Protein AF-A0AAJ0HA08-F1 (afdb_monomer)

Structure (mmCIF, N/CA/C/O backbone):
data_AF-A0AAJ0HA08-F1
#
_entry.id   AF-A0AAJ0HA08-F1
#
loop_
_atom_site.group_PDB
_atom_site.id
_atom_site.type_symbol
_atom_site.label_atom_id
_atom_site.label_alt_id
_atom_site.label_comp_id
_atom_site.label_asym_id
_atom_site.label_entity_id
_atom_site.label_seq_id
_atom_site.pdbx_PDB_ins_code
_atom_site.Cartn_x
_atom_site.Cartn_y
_atom_site.Cartn_z
_atom_site.occupancy
_atom_site.B_iso_or_equiv
_atom_site.auth_seq_id
_atom_site.auth_comp_id
_atom_site.auth_asym_id
_atom_site.auth_atom_id
_atom_site.pdbx_PDB_model_num
ATOM 1 N N . MET A 1 1 ? -29.586 11.633 12.454 1.00 39.59 1 MET A N 1
ATOM 2 C CA . MET A 1 1 ? -29.603 11.561 10.979 1.00 39.59 1 MET A CA 1
ATOM 3 C C . MET A 1 1 ? -28.154 11.390 10.549 1.00 39.59 1 MET A C 1
ATOM 5 O O . MET A 1 1 ? -27.377 12.309 10.763 1.00 39.59 1 MET A O 1
ATOM 9 N N . SER A 1 2 ? -27.760 10.186 10.122 1.00 44.25 2 SER A N 1
ATOM 10 C CA . SER A 1 2 ? -26.395 9.924 9.641 1.00 44.25 2 SER A CA 1
ATOM 11 C C . SER A 1 2 ? -26.180 10.710 8.348 1.00 44.25 2 SER A C 1
ATOM 13 O O . SER A 1 2 ? -27.016 10.629 7.453 1.00 44.25 2 SER A O 1
ATOM 15 N N . LEU A 1 3 ? -25.100 11.490 8.265 1.00 53.22 3 LEU A N 1
ATOM 16 C CA . LEU A 1 3 ? -24.694 12.174 7.029 1.00 53.22 3 LEU A CA 1
ATOM 17 C C . LEU A 1 3 ? -24.093 11.199 5.999 1.00 53.22 3 LEU A C 1
ATOM 19 O O . LEU A 1 3 ? -23.944 11.553 4.834 1.00 53.22 3 LEU A O 1
ATOM 23 N N . PHE A 1 4 ? -23.777 9.971 6.419 1.00 54.62 4 PHE A N 1
ATOM 24 C CA . PHE A 1 4 ? -23.360 8.878 5.548 1.00 54.62 4 PHE A CA 1
ATOM 25 C C . PHE A 1 4 ? -24.579 8.097 5.037 1.00 54.62 4 PHE A C 1
ATOM 27 O O . PHE A 1 4 ? -25.553 7.935 5.781 1.00 54.62 4 PHE A O 1
ATOM 34 N N . LEU A 1 5 ? -24.499 7.625 3.782 1.00 57.28 5 LEU A N 1
ATOM 35 C CA . LEU A 1 5 ? -25.507 6.792 3.107 1.00 57.28 5 LEU A CA 1
ATOM 36 C C . LEU A 1 5 ? -26.054 5.694 4.027 1.00 57.28 5 LEU A C 1
ATOM 38 O O . LEU A 1 5 ? -25.321 5.125 4.836 1.00 57.28 5 LEU A O 1
ATOM 42 N N . ASP A 1 6 ? -27.346 5.392 3.876 1.00 62.84 6 ASP A N 1
ATOM 43 C CA . ASP A 1 6 ? -28.032 4.401 4.701 1.00 62.84 6 ASP A CA 1
ATOM 44 C C . ASP A 1 6 ? -27.307 3.048 4.645 1.00 62.84 6 ASP A C 1
ATOM 46 O O . ASP A 1 6 ? -27.229 2.380 3.608 1.00 62.84 6 ASP A O 1
ATOM 50 N N . ARG A 1 7 ? -26.757 2.661 5.798 1.00 66.00 7 ARG A N 1
ATOM 51 C CA . ARG A 1 7 ? -25.994 1.429 5.995 1.00 66.00 7 ARG A CA 1
ATOM 52 C C . ARG A 1 7 ? -26.791 0.203 5.569 1.00 66.00 7 ARG A C 1
ATOM 54 O O . ARG A 1 7 ? -26.203 -0.728 5.023 1.00 66.00 7 ARG A O 1
ATOM 61 N N . GLN A 1 8 ? -28.100 0.190 5.830 1.00 66.69 8 GLN A N 1
ATOM 62 C CA . GLN A 1 8 ? -28.936 -0.961 5.505 1.00 66.69 8 GLN A CA 1
ATOM 63 C C . GLN A 1 8 ? -29.008 -1.170 3.995 1.00 66.69 8 GLN A C 1
ATOM 65 O O . GLN A 1 8 ? -28.846 -2.293 3.543 1.00 66.69 8 GLN A O 1
ATOM 70 N N . LEU A 1 9 ? -29.119 -0.106 3.197 1.00 70.19 9 LEU A N 1
ATOM 71 C CA . LEU A 1 9 ? -29.172 -0.216 1.735 1.00 70.19 9 LEU A CA 1
ATOM 72 C C . LEU A 1 9 ? -27.901 -0.835 1.142 1.00 70.19 9 LEU A C 1
ATOM 74 O O . LEU A 1 9 ? -27.984 -1.694 0.263 1.00 70.19 9 LEU A O 1
ATOM 78 N N . TYR A 1 10 ? -26.727 -0.429 1.628 1.00 67.81 10 TYR A N 1
ATOM 79 C CA . TYR A 1 10 ? -25.463 -1.005 1.165 1.00 67.81 10 TYR A CA 1
ATOM 80 C C . TYR A 1 10 ? -25.295 -2.449 1.605 1.00 67.81 10 TYR A C 1
ATOM 82 O O . TYR A 1 10 ? -24.878 -3.282 0.805 1.00 67.81 10 TYR A O 1
ATOM 90 N N . PHE A 1 11 ? -25.640 -2.754 2.853 1.00 69.50 11 PHE A N 1
ATOM 91 C CA . PHE A 1 11 ? -25.528 -4.110 3.364 1.00 69.50 11 PHE A CA 1
ATOM 92 C C . PHE A 1 11 ? -26.512 -5.064 2.680 1.00 69.50 11 PHE A C 1
ATOM 94 O O . PHE A 1 11 ? -26.131 -6.167 2.309 1.00 69.50 11 PHE A O 1
ATOM 101 N N . GLU A 1 12 ? -27.739 -4.621 2.404 1.00 74.12 12 GLU A N 1
ATOM 102 C CA . GLU A 1 12 ? -28.722 -5.383 1.628 1.00 74.12 12 GLU A CA 1
ATOM 103 C C . GLU A 1 12 ? -28.269 -5.591 0.179 1.00 74.12 12 GLU A C 1
ATOM 105 O O . GLU A 1 12 ? -28.375 -6.694 -0.356 1.00 74.12 12 GLU A O 1
ATOM 110 N N . ARG A 1 13 ? -27.687 -4.569 -0.464 1.00 74.12 13 ARG A N 1
ATOM 111 C CA . ARG A 1 13 ? -27.079 -4.729 -1.794 1.00 74.12 13 ARG A CA 1
ATOM 112 C C . ARG A 1 13 ? -25.934 -5.738 -1.763 1.00 74.12 13 ARG A C 1
ATOM 114 O O . ARG A 1 13 ? -25.829 -6.575 -2.650 1.00 74.12 13 ARG A O 1
ATOM 121 N N . PHE A 1 14 ? -25.105 -5.665 -0.731 1.00 69.69 14 PHE A N 1
ATOM 122 C CA . PHE A 1 14 ? -23.978 -6.560 -0.528 1.00 69.69 14 PHE A CA 1
ATOM 123 C C . PHE A 1 14 ? -24.419 -8.016 -0.293 1.00 69.69 14 PHE A C 1
ATOM 125 O O . PHE A 1 14 ? -23.785 -8.937 -0.804 1.00 69.69 14 PHE A O 1
ATOM 132 N N . LYS A 1 15 ? -25.536 -8.219 0.418 1.00 73.38 15 LYS A N 1
ATOM 133 C CA . LYS A 1 15 ? -26.194 -9.520 0.629 1.00 73.38 15 LYS A CA 1
ATOM 134 C C . LYS A 1 15 ? -26.851 -10.069 -0.630 1.00 73.38 15 LYS A C 1
ATOM 136 O O . LYS A 1 15 ? -26.798 -11.267 -0.874 1.00 73.38 15 LYS A O 1
ATOM 141 N N . LYS A 1 16 ? -27.471 -9.217 -1.447 1.00 73.62 16 LYS A N 1
ATOM 142 C CA . LYS A 1 16 ? -28.244 -9.656 -2.618 1.00 73.62 16 LYS A CA 1
ATOM 143 C C . LYS A 1 16 ? -27.425 -10.503 -3.599 1.00 73.62 16 LYS A C 1
ATOM 145 O O . LYS A 1 16 ? -27.967 -11.429 -4.197 1.00 73.62 16 LYS A O 1
ATOM 150 N N . ASP A 1 17 ? -26.134 -10.210 -3.716 1.00 67.00 17 ASP A N 1
ATOM 151 C CA . ASP A 1 17 ? -25.225 -10.893 -4.638 1.00 67.00 17 ASP A CA 1
ATOM 152 C C . ASP A 1 17 ? -24.434 -12.043 -3.971 1.00 67.00 17 ASP A C 1
ATOM 154 O O . ASP A 1 17 ? -23.587 -12.660 -4.620 1.00 67.00 17 ASP A O 1
ATOM 158 N N . ARG A 1 18 ? -24.679 -12.348 -2.681 1.00 72.31 18 ARG A N 1
ATOM 159 C CA . ARG A 1 18 ? -23.931 -13.351 -1.898 1.00 72.31 18 ARG A CA 1
ATOM 160 C C . ARG A 1 18 ? -24.839 -14.142 -0.952 1.00 72.31 18 ARG A C 1
ATOM 16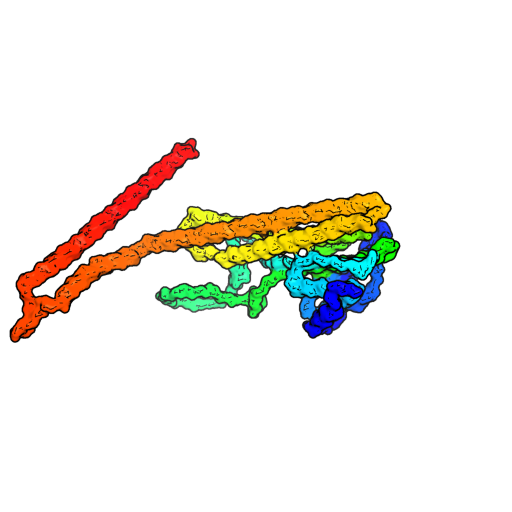2 O O . ARG A 1 18 ? -25.444 -13.589 -0.044 1.00 72.31 18 ARG A O 1
ATOM 169 N N . VAL A 1 19 ? -24.882 -15.462 -1.113 1.00 69.81 19 VAL A N 1
ATOM 170 C CA . VAL A 1 19 ? -25.638 -16.358 -0.219 1.00 69.81 19 VAL A CA 1
ATOM 171 C C . VAL A 1 19 ? -24.659 -17.124 0.666 1.00 69.81 19 VAL A C 1
ATOM 173 O O . VAL A 1 19 ? -23.737 -17.744 0.144 1.00 69.81 19 VAL A O 1
ATOM 176 N N . ALA A 1 20 ? -24.853 -17.098 1.989 1.00 69.56 20 ALA A N 1
ATOM 177 C CA . ALA A 1 20 ? -24.056 -17.901 2.917 1.00 69.56 20 ALA A CA 1
ATOM 178 C C . ALA A 1 20 ? -24.278 -19.404 2.703 1.00 69.56 20 ALA A C 1
ATOM 180 O O . ALA A 1 20 ? -25.414 -19.864 2.575 1.00 69.56 20 ALA A O 1
ATOM 181 N N . VAL A 1 21 ? -23.197 -20.181 2.752 1.00 76.75 21 VAL A N 1
ATOM 182 C CA . VAL A 1 21 ? -23.236 -21.647 2.772 1.00 76.75 21 VAL A CA 1
ATOM 183 C C . VAL A 1 21 ? -22.591 -22.131 4.070 1.00 76.75 21 VAL A C 1
ATOM 185 O O . VAL A 1 21 ? -21.373 -22.248 4.169 1.00 76.75 21 VAL A O 1
ATOM 188 N N . GLY A 1 22 ? -23.425 -22.426 5.070 1.00 79.38 22 GLY A N 1
ATOM 189 C CA . GLY A 1 22 ? -22.991 -22.877 6.398 1.00 79.38 22 GLY A CA 1
ATOM 190 C C . GLY A 1 22 ? -22.619 -21.740 7.357 1.00 79.38 22 GLY A C 1
ATOM 191 O O . GLY A 1 22 ? -22.815 -20.566 7.059 1.00 79.38 22 GLY A O 1
ATOM 192 N N . GLU A 1 23 ? -22.104 -22.107 8.535 1.00 83.56 23 GLU A N 1
ATOM 193 C CA . GLU A 1 23 ? -21.707 -21.160 9.595 1.00 83.56 23 GLU A CA 1
ATOM 194 C C . GLU A 1 23 ? -20.189 -21.067 9.805 1.00 83.56 23 GLU A C 1
ATOM 196 O O . GLU A 1 23 ? -19.749 -20.378 10.721 1.00 83.56 23 GLU A O 1
ATOM 201 N N . SER A 1 24 ? -19.377 -21.774 9.014 1.00 84.50 24 SER A N 1
ATOM 202 C CA . SER A 1 24 ? -17.932 -21.834 9.252 1.00 84.50 24 SER A CA 1
ATOM 203 C C . SER A 1 24 ? -17.274 -20.470 9.052 1.00 84.50 24 SER A C 1
ATOM 205 O O . SER A 1 24 ? -17.511 -19.788 8.059 1.00 84.50 24 SER A O 1
ATOM 207 N N . TYR A 1 25 ? -16.436 -20.065 10.000 1.00 85.88 25 TYR A N 1
ATOM 208 C CA . TYR A 1 25 ? -15.673 -18.832 9.900 1.00 85.88 25 TYR A CA 1
ATOM 209 C C . TYR A 1 25 ? -14.415 -18.910 10.749 1.00 85.88 25 TYR A C 1
ATOM 211 O O . TYR A 1 25 ? -14.507 -19.012 11.965 1.00 85.88 25 TYR A O 1
ATOM 219 N N . ALA A 1 26 ? -13.241 -18.861 10.122 1.00 86.25 26 ALA A N 1
ATOM 220 C CA . ALA A 1 26 ? -11.965 -19.011 10.816 1.00 86.25 26 ALA A CA 1
ATOM 221 C C . ALA A 1 26 ? -11.448 -17.662 11.334 1.00 86.25 26 ALA A C 1
ATOM 223 O O . ALA A 1 26 ? -10.740 -16.954 10.622 1.00 86.25 26 ALA A O 1
ATOM 224 N N . CYS A 1 27 ? -11.784 -17.303 12.570 1.00 89.62 27 CYS A N 1
ATOM 225 C CA . CYS A 1 27 ? -11.418 -16.030 13.179 1.00 89.62 27 CYS A CA 1
ATOM 226 C C . CYS A 1 27 ? -10.616 -16.237 14.471 1.00 89.62 27 CYS A C 1
ATOM 228 O O . CYS A 1 27 ? -10.980 -17.047 15.317 1.00 89.62 27 CYS A O 1
ATOM 230 N N . THR A 1 28 ? -9.539 -15.478 14.669 1.00 93.12 28 THR A N 1
ATOM 231 C CA . THR A 1 28 ? -8.794 -15.477 15.940 1.00 93.12 28 THR A CA 1
ATOM 232 C C . THR A 1 28 ? -9.164 -14.237 16.740 1.00 93.12 28 THR A C 1
ATOM 234 O O . THR A 1 28 ? -8.973 -13.115 16.272 1.00 93.12 28 THR A O 1
ATOM 237 N N . LEU A 1 29 ? -9.680 -14.437 17.947 1.00 93.50 29 LEU A N 1
ATOM 238 C CA . LEU A 1 29 ? -10.021 -13.392 18.896 1.00 93.50 29 LEU A CA 1
ATOM 239 C C . LEU A 1 29 ? -8.921 -13.291 19.957 1.00 93.50 29 LEU A C 1
ATOM 241 O O . LEU A 1 29 ? -8.535 -14.272 20.588 1.00 93.50 29 LEU A O 1
ATOM 245 N N . LEU A 1 30 ? -8.417 -12.081 20.151 1.00 92.75 30 LEU A N 1
ATOM 246 C CA . LEU A 1 30 ? -7.440 -11.736 21.169 1.00 92.75 30 LEU A CA 1
ATOM 247 C C . LEU A 1 30 ? -8.078 -10.726 22.120 1.00 92.75 30 LEU A C 1
ATOM 249 O O . LEU A 1 30 ? -8.572 -9.691 21.673 1.00 92.75 30 LEU A O 1
ATOM 253 N N . GLN A 1 31 ? -8.090 -11.008 23.418 1.00 91.94 31 GLN A N 1
ATOM 254 C CA . GLN A 1 31 ? -8.803 -10.182 24.388 1.00 91.94 31 GLN A CA 1
ATOM 255 C C . GLN A 1 31 ? -7.940 -9.816 25.580 1.00 91.94 31 GLN A C 1
ATOM 257 O O . GLN A 1 31 ? -7.281 -10.672 26.161 1.00 91.94 31 GLN A O 1
ATOM 262 N N . TRP A 1 32 ? -8.025 -8.564 26.016 1.00 88.31 32 TRP A N 1
ATOM 263 C CA . TRP A 1 32 ? -7.409 -8.122 27.259 1.00 88.31 32 TRP A CA 1
ATOM 264 C C . TRP A 1 32 ? -8.473 -7.609 28.250 1.00 88.31 32 TRP A C 1
ATOM 266 O O . TRP A 1 32 ? -9.300 -6.761 27.888 1.00 88.31 32 TRP A O 1
ATOM 276 N N . PRO A 1 33 ? -8.494 -8.143 29.487 1.00 80.75 33 PRO A N 1
ATOM 277 C CA . PRO A 1 33 ? -9.558 -7.898 30.462 1.00 80.75 33 PRO A CA 1
ATOM 278 C C . PRO A 1 33 ? -9.503 -6.524 31.135 1.00 80.75 33 PRO A C 1
ATOM 280 O O . PRO A 1 33 ? -10.542 -6.052 31.590 1.00 80.75 33 PRO A O 1
ATOM 283 N N . GLY A 1 34 ? -8.355 -5.837 31.159 1.00 73.06 34 GLY A N 1
ATOM 284 C CA . GLY A 1 34 ? -8.261 -4.494 31.747 1.00 73.06 34 GLY A CA 1
ATOM 285 C C . GLY A 1 34 ? -7.295 -4.335 32.914 1.00 73.06 34 GLY A C 1
ATOM 286 O O . GLY A 1 34 ? -7.023 -3.204 33.314 1.00 73.06 34 GLY A O 1
ATOM 287 N N . THR A 1 35 ? -6.819 -5.437 33.483 1.00 67.94 35 THR A N 1
ATOM 288 C CA . THR A 1 35 ? -5.926 -5.467 34.645 1.00 67.94 35 THR A CA 1
ATOM 289 C C . THR A 1 35 ? -4.470 -5.537 34.182 1.00 67.94 35 THR A C 1
ATOM 291 O O . THR A 1 35 ? -4.139 -6.222 33.214 1.00 67.94 35 THR A O 1
ATOM 294 N N . THR A 1 36 ? -3.587 -4.788 34.848 1.00 61.16 36 THR A N 1
ATOM 295 C CA . THR A 1 36 ? -2.172 -4.629 34.454 1.00 61.16 36 THR A CA 1
ATOM 296 C C . THR A 1 36 ? -1.364 -5.928 34.493 1.00 61.16 36 THR A C 1
ATOM 298 O O . THR A 1 36 ? -0.357 -6.016 33.800 1.00 61.16 36 THR A O 1
ATOM 301 N N . ASP A 1 37 ? -1.819 -6.932 35.249 1.00 60.59 37 ASP A N 1
ATOM 302 C CA . ASP A 1 37 ? -1.134 -8.221 35.424 1.00 60.59 37 ASP A CA 1
ATOM 303 C C . ASP A 1 37 ? -1.696 -9.353 34.545 1.00 60.59 37 ASP A C 1
ATOM 305 O O . ASP A 1 37 ? -1.161 -10.462 34.549 1.00 60.59 37 ASP A O 1
ATOM 309 N N . GLU A 1 38 ? -2.768 -9.113 33.781 1.00 69.25 38 GLU A N 1
ATOM 310 C CA . GLU A 1 38 ? -3.385 -10.159 32.962 1.00 69.25 38 GLU A CA 1
ATOM 311 C C . GLU A 1 38 ? -2.913 -10.112 31.508 1.00 69.25 38 GLU A C 1
ATOM 313 O O . GLU A 1 38 ? -2.988 -9.090 30.822 1.00 69.25 38 GLU A O 1
ATOM 318 N N . ALA A 1 39 ? -2.449 -11.267 31.028 1.00 72.94 39 ALA A N 1
ATOM 319 C CA . ALA A 1 39 ? -2.050 -11.464 29.645 1.00 72.94 39 ALA A CA 1
ATOM 320 C C . ALA A 1 39 ? -3.261 -11.466 28.694 1.00 72.94 39 ALA A C 1
ATOM 322 O O . ALA A 1 39 ? -4.405 -11.717 29.079 1.00 72.94 39 ALA A O 1
ATOM 323 N N . LEU A 1 40 ? -2.987 -11.210 27.417 1.00 81.81 40 LEU A N 1
ATOM 324 C CA . LEU A 1 40 ? -3.962 -11.305 26.335 1.00 81.81 40 LEU A CA 1
ATOM 325 C C . LEU A 1 40 ? -4.439 -12.758 26.190 1.00 81.81 40 LEU A C 1
ATOM 327 O O . LEU A 1 40 ? -3.648 -13.669 25.948 1.00 81.81 40 LEU A O 1
ATOM 331 N N . PHE A 1 41 ? -5.741 -12.970 26.334 1.00 86.94 41 PHE A N 1
ATOM 332 C CA . PHE A 1 41 ? -6.392 -14.250 26.098 1.00 86.94 41 PHE A CA 1
ATOM 333 C C . PHE A 1 41 ? -6.570 -14.470 24.596 1.00 86.94 41 PHE A C 1
ATOM 335 O O . PHE A 1 41 ? -6.974 -13.551 23.884 1.00 86.94 41 PHE A O 1
ATOM 342 N N . ARG A 1 42 ? -6.289 -15.684 24.117 1.00 89.88 42 ARG A N 1
ATOM 343 C CA . ARG A 1 42 ? -6.518 -16.084 22.727 1.00 89.88 42 ARG A CA 1
ATOM 344 C C . ARG A 1 42 ? -7.649 -17.100 22.666 1.00 89.88 42 ARG A C 1
ATOM 346 O O . ARG A 1 42 ? -7.589 -18.124 23.339 1.00 89.88 42 ARG A O 1
ATOM 353 N N . GLU A 1 43 ? -8.594 -16.852 21.775 1.00 91.38 43 GLU A N 1
ATOM 354 C CA . GLU A 1 43 ? -9.678 -17.761 21.429 1.00 91.38 43 GLU A CA 1
ATOM 355 C C . GLU A 1 43 ? -9.766 -17.915 19.909 1.00 91.38 43 GLU A C 1
ATOM 357 O O . GLU A 1 43 ? -9.607 -16.949 19.160 1.00 91.38 43 GLU A O 1
ATOM 362 N N . GLU A 1 44 ? -10.004 -19.133 19.433 1.00 91.56 44 GLU A N 1
ATOM 363 C CA . GLU A 1 44 ? -10.295 -19.386 18.023 1.00 91.56 44 GLU A CA 1
ATOM 364 C C . GLU A 1 44 ? -11.801 -19.564 17.852 1.00 91.56 44 GLU A C 1
ATOM 366 O O . GLU A 1 44 ? -12.398 -20.514 18.356 1.00 91.56 44 GLU A O 1
ATOM 371 N N . LEU A 1 45 ? -12.413 -18.628 17.134 1.00 90.06 45 LEU A N 1
ATOM 372 C CA . LEU A 1 45 ? -13.812 -18.683 16.749 1.00 90.06 45 LEU A CA 1
ATOM 373 C C . LEU A 1 45 ? -13.878 -19.377 15.391 1.00 90.06 45 LEU A C 1
ATOM 375 O O . LEU A 1 45 ? -13.224 -18.951 14.441 1.00 90.06 45 LEU A O 1
ATOM 379 N N . SER A 1 46 ? -14.649 -20.456 15.320 1.00 89.12 46 SER A N 1
ATOM 380 C CA . SER A 1 46 ? -14.791 -21.300 14.126 1.00 89.12 46 SER A CA 1
ATOM 381 C C . SER A 1 46 ? -16.175 -21.198 13.481 1.00 89.12 46 SER A C 1
ATOM 383 O O . SER A 1 46 ? -16.365 -21.673 12.358 1.00 89.12 46 SER A O 1
ATOM 385 N N . LEU A 1 47 ? -17.136 -20.584 14.183 1.00 89.56 47 LEU A N 1
ATOM 386 C CA . LEU A 1 47 ? -18.533 -20.467 13.773 1.00 89.56 47 LEU A CA 1
ATOM 387 C C . LEU A 1 47 ? -19.040 -19.022 13.870 1.00 89.56 47 LEU A C 1
ATOM 389 O O . LEU A 1 47 ? -18.721 -18.290 14.809 1.00 89.56 47 LEU A O 1
ATOM 393 N N . ALA A 1 48 ? -19.914 -18.634 12.942 1.00 86.06 48 ALA A N 1
ATOM 394 C CA . ALA A 1 48 ? -20.575 -17.329 12.921 1.00 86.06 48 ALA A CA 1
ATOM 395 C C . ALA A 1 48 ? -21.390 -17.051 14.198 1.00 86.06 48 ALA A C 1
ATOM 397 O O . ALA A 1 48 ? -21.417 -15.924 14.692 1.00 86.06 48 ALA A O 1
ATOM 398 N N . SER A 1 49 ? -22.018 -18.076 14.775 1.00 87.69 49 SER A N 1
ATOM 399 C CA . SER A 1 49 ? -22.742 -17.984 16.047 1.00 87.69 49 SER A CA 1
ATOM 400 C C . SER A 1 49 ? -21.830 -17.576 17.212 1.00 87.69 49 SER A C 1
ATOM 402 O O . SER A 1 49 ? -22.200 -16.697 17.989 1.00 87.69 49 SER A O 1
ATOM 404 N N . GLN A 1 50 ? -20.603 -18.108 17.274 1.00 89.88 50 GLN A N 1
ATOM 405 C CA . GLN A 1 50 ? -19.604 -17.726 18.283 1.00 89.88 50 GLN A CA 1
ATOM 406 C C . GLN A 1 50 ? -19.178 -16.258 18.130 1.00 89.88 50 GLN A C 1
ATOM 408 O O . GLN A 1 50 ? -19.043 -15.536 19.118 1.00 89.88 50 GLN A O 1
ATOM 413 N N . VAL A 1 51 ? -19.050 -15.776 16.888 1.00 87.44 51 VAL A N 1
ATOM 414 C CA . VAL A 1 51 ? -18.786 -14.357 16.606 1.00 87.44 51 VAL A CA 1
ATOM 415 C C . VAL A 1 51 ? -19.910 -13.471 17.154 1.00 87.44 51 VAL A C 1
ATOM 417 O O . VAL A 1 51 ? -19.631 -12.439 17.762 1.00 87.44 51 VAL A O 1
ATOM 420 N N . LYS A 1 52 ? -21.180 -13.873 17.017 1.00 87.88 52 LYS A N 1
ATOM 421 C CA . LYS A 1 52 ? -22.326 -13.091 17.520 1.00 87.88 52 LYS A CA 1
ATOM 422 C C . LYS A 1 52 ? -22.405 -13.027 19.047 1.00 87.88 52 LYS A C 1
ATOM 424 O O . LYS A 1 52 ? -22.946 -12.050 19.556 1.00 87.88 52 LYS A O 1
ATOM 429 N N . SER A 1 53 ? -21.861 -14.012 19.769 1.00 88.50 53 SER A N 1
ATOM 430 C CA . SER A 1 53 ? -22.111 -14.171 21.210 1.00 88.50 53 SER A CA 1
ATOM 431 C C . SER A 1 53 ? -20.884 -14.203 22.127 1.00 88.50 53 SER A C 1
ATOM 433 O O . SER A 1 53 ? -21.076 -14.359 23.324 1.00 88.50 53 SER A O 1
ATOM 435 N N . TYR A 1 54 ? -19.647 -14.059 21.631 1.00 89.00 54 TYR A N 1
ATOM 436 C CA . TYR A 1 54 ? -18.466 -14.011 22.514 1.00 89.00 54 TYR A CA 1
ATOM 437 C C . TYR A 1 54 ? -18.553 -12.866 23.545 1.00 89.00 54 TYR A C 1
ATOM 439 O O . TYR A 1 54 ? -19.148 -11.827 23.260 1.00 89.00 54 TYR A O 1
ATOM 447 N N . ASP A 1 55 ? -17.937 -13.009 24.718 1.00 86.00 55 ASP A N 1
ATOM 448 C CA . ASP A 1 55 ? -17.956 -11.969 25.756 1.00 86.00 55 ASP A CA 1
ATOM 449 C C . ASP A 1 55 ? -16.898 -10.896 25.472 1.00 86.00 55 ASP A C 1
ATOM 451 O O . ASP A 1 55 ? -15.698 -11.160 25.533 1.00 86.00 55 A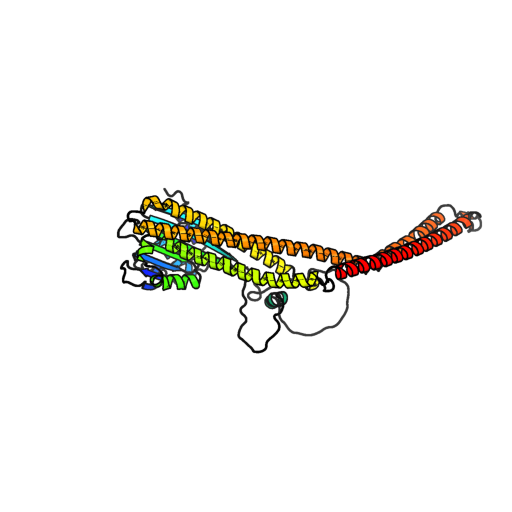SP A O 1
ATOM 455 N N . ALA A 1 56 ? -17.315 -9.672 25.139 1.00 81.81 56 ALA A N 1
ATOM 456 C CA . ALA A 1 56 ? -16.383 -8.590 24.820 1.00 81.81 56 ALA A CA 1
ATOM 457 C C . ALA A 1 56 ? -15.651 -8.085 26.075 1.00 81.81 56 ALA A C 1
ATOM 459 O O . ALA A 1 56 ? -16.277 -7.750 27.080 1.00 81.81 56 ALA A O 1
ATOM 460 N N . ARG A 1 57 ? -14.318 -7.984 25.996 1.00 87.88 57 ARG A N 1
ATOM 461 C CA . ARG A 1 57 ? -13.472 -7.404 27.053 1.00 87.88 57 ARG A CA 1
ATOM 462 C C . ARG A 1 57 ? -13.106 -5.951 26.734 1.00 87.88 57 ARG A C 1
ATOM 464 O O . ARG A 1 57 ? -13.580 -5.395 25.743 1.00 87.88 57 ARG A O 1
ATOM 471 N N . ARG A 1 58 ? -12.264 -5.316 27.561 1.00 89.44 58 ARG A N 1
ATOM 472 C CA . ARG A 1 58 ? -11.866 -3.907 27.370 1.00 89.44 58 ARG A CA 1
ATOM 473 C C . ARG A 1 58 ? -11.124 -3.681 26.057 1.00 89.44 58 ARG A C 1
ATOM 475 O O . ARG A 1 58 ? -11.428 -2.721 25.363 1.00 89.44 58 ARG A O 1
ATOM 482 N N . LEU A 1 59 ? -10.200 -4.566 25.694 1.00 91.94 59 LEU A N 1
ATOM 483 C CA . LEU A 1 59 ? -9.545 -4.551 24.386 1.00 91.94 59 LEU A CA 1
ATOM 484 C C . LEU A 1 59 ? -9.828 -5.872 23.674 1.00 91.94 59 LEU A C 1
ATOM 486 O O . LEU A 1 59 ? -9.581 -6.937 24.237 1.00 91.94 59 LEU A O 1
ATOM 490 N N . ASN A 1 60 ? -10.326 -5.794 22.443 1.00 93.88 60 ASN A N 1
ATOM 491 C CA . ASN A 1 60 ? -10.582 -6.937 21.573 1.00 93.88 60 ASN A CA 1
ATOM 492 C C . ASN A 1 60 ? -9.858 -6.714 20.241 1.00 93.88 60 ASN A C 1
ATOM 494 O O . ASN A 1 60 ? -10.053 -5.689 19.592 1.00 93.88 60 ASN A O 1
ATOM 498 N N . ILE A 1 61 ? -9.037 -7.667 19.818 1.00 94.81 61 ILE A N 1
ATOM 499 C CA . ILE A 1 61 ? -8.382 -7.669 18.511 1.00 94.81 61 ILE A CA 1
ATOM 500 C C . ILE A 1 61 ? -8.845 -8.922 17.775 1.00 94.81 61 ILE A C 1
ATOM 502 O O . ILE A 1 61 ? -8.686 -10.039 18.256 1.00 94.81 61 ILE A O 1
ATOM 506 N N . ILE A 1 62 ? -9.449 -8.725 16.613 1.00 95.06 62 ILE A N 1
ATOM 507 C CA . ILE A 1 62 ? -10.096 -9.758 15.816 1.00 95.06 62 ILE A CA 1
ATOM 508 C C . ILE A 1 62 ? -9.303 -9.912 14.526 1.00 95.06 62 ILE A C 1
ATOM 510 O O . ILE A 1 62 ? -9.232 -8.988 13.718 1.00 95.06 62 ILE A O 1
ATOM 514 N N . ILE A 1 63 ? -8.706 -11.080 14.321 1.00 94.62 63 ILE A N 1
ATOM 515 C CA . ILE A 1 63 ? -8.023 -11.440 13.080 1.00 94.62 63 ILE A CA 1
ATOM 516 C C . ILE A 1 63 ? -8.988 -12.280 12.255 1.00 94.62 63 ILE A C 1
ATOM 518 O O . ILE A 1 63 ? -9.285 -13.425 12.596 1.00 94.62 63 ILE A O 1
ATOM 522 N N . ALA A 1 64 ? -9.465 -11.690 11.168 1.00 92.06 64 ALA A N 1
ATOM 523 C CA . ALA A 1 64 ? -10.501 -12.238 10.314 1.00 92.06 64 ALA A CA 1
ATOM 524 C C . ALA A 1 64 ? -9.959 -12.538 8.905 1.00 92.06 64 ALA A C 1
ATOM 526 O O . ALA A 1 64 ? -9.061 -11.836 8.417 1.00 92.06 64 ALA A O 1
ATOM 527 N N . PRO A 1 65 ? -10.504 -13.547 8.206 1.00 87.25 65 PRO A N 1
ATOM 528 C CA . PRO A 1 65 ? -10.186 -13.791 6.810 1.00 87.25 65 PRO A CA 1
ATOM 529 C C . PRO A 1 65 ? -10.681 -12.623 5.954 1.00 87.25 65 PRO A C 1
ATOM 531 O O . PRO A 1 65 ? -11.574 -11.861 6.339 1.00 87.25 65 PRO A O 1
ATOM 534 N N . LEU A 1 66 ? -10.101 -12.469 4.763 1.00 78.00 66 LEU A N 1
ATOM 535 C CA . LEU A 1 66 ? -10.647 -11.516 3.809 1.00 78.00 66 LEU A CA 1
ATOM 536 C C . LEU A 1 66 ? -12.037 -12.002 3.393 1.00 78.00 66 LEU A C 1
ATOM 538 O O . LEU A 1 66 ? -12.190 -13.133 2.940 1.00 78.00 66 LEU A O 1
ATOM 542 N N . ASP A 1 67 ? -13.027 -11.123 3.499 1.00 67.38 67 ASP A N 1
ATOM 543 C CA . ASP A 1 67 ? -14.291 -11.277 2.797 1.00 67.38 67 ASP A CA 1
ATOM 544 C C . ASP A 1 67 ? -14.015 -11.361 1.284 1.00 67.38 67 ASP A C 1
ATOM 546 O O . ASP A 1 67 ? -13.713 -10.375 0.608 1.00 67.38 67 ASP A O 1
ATOM 550 N N . THR A 1 68 ? -13.986 -12.596 0.804 1.00 63.47 68 THR A N 1
ATOM 551 C CA . THR A 1 68 ? -13.905 -12.984 -0.600 1.00 63.47 68 THR A CA 1
ATOM 552 C C . THR A 1 68 ? -15.307 -13.418 -1.020 1.00 63.47 68 THR A C 1
ATOM 554 O O . THR A 1 68 ? -16.148 -13.685 -0.168 1.00 63.47 68 THR A O 1
ATOM 557 N N . ALA A 1 69 ? -15.591 -13.514 -2.322 1.00 58.28 69 ALA A N 1
ATOM 558 C CA . ALA A 1 69 ? -16.887 -14.004 -2.818 1.00 58.28 69 ALA A CA 1
ATOM 559 C C . ALA A 1 69 ? -17.162 -15.493 -2.486 1.00 58.28 69 ALA A C 1
ATOM 561 O O . ALA A 1 69 ? -18.032 -16.106 -3.096 1.00 58.28 69 ALA A O 1
ATOM 562 N N . ASP A 1 70 ? -16.398 -16.079 -1.562 1.00 67.12 70 ASP A N 1
ATOM 563 C CA . ASP A 1 70 ? -16.571 -17.431 -1.066 1.00 67.12 70 ASP A CA 1
ATOM 564 C C . ASP A 1 70 ? -17.830 -17.500 -0.178 1.00 67.12 70 ASP A C 1
ATOM 566 O O . ASP A 1 70 ? -17.867 -16.870 0.887 1.00 67.12 70 ASP A O 1
ATOM 570 N N . PRO A 1 71 ? -18.857 -18.267 -0.585 1.00 71.69 71 PRO A N 1
ATOM 571 C CA . PRO A 1 71 ? -20.101 -18.422 0.166 1.00 71.69 71 PRO A CA 1
ATOM 572 C C . PRO A 1 71 ? -19.904 -18.930 1.599 1.00 71.69 71 PRO A C 1
ATOM 574 O O . PRO A 1 71 ? -20.747 -18.684 2.460 1.00 71.69 71 PRO A O 1
ATOM 577 N N . THR A 1 72 ? -18.808 -19.645 1.866 1.00 76.75 72 THR A N 1
ATOM 578 C CA . THR A 1 72 ? -18.574 -20.308 3.157 1.00 76.75 72 THR A CA 1
ATOM 579 C C . THR A 1 72 ? -18.257 -19.328 4.285 1.00 76.75 72 THR A C 1
ATOM 581 O O . THR A 1 72 ? -18.756 -19.493 5.391 1.00 76.75 72 THR A O 1
ATOM 584 N N . ASN A 1 73 ? -17.505 -18.260 4.001 1.00 81.25 73 ASN A N 1
ATOM 585 C CA . ASN A 1 73 ? -17.068 -17.287 5.009 1.00 81.25 73 ASN A CA 1
ATOM 586 C C . ASN A 1 73 ? -18.077 -16.151 5.247 1.00 81.25 73 ASN A C 1
ATOM 588 O O . ASN A 1 73 ? -17.910 -15.355 6.176 1.00 81.25 73 ASN A O 1
ATOM 592 N N . PHE A 1 74 ? -19.114 -16.048 4.410 1.00 83.06 74 PHE A N 1
ATOM 593 C CA . PHE A 1 74 ? -20.028 -14.907 4.414 1.00 83.06 74 PHE A CA 1
ATOM 594 C C . PHE A 1 74 ? -20.810 -14.778 5.728 1.00 83.06 74 PHE A C 1
ATOM 596 O O . PHE A 1 74 ? -20.902 -13.677 6.259 1.00 83.06 74 PHE A O 1
ATOM 603 N N . ALA A 1 75 ? -21.298 -15.885 6.304 1.00 84.25 75 ALA A N 1
ATOM 604 C CA . ALA A 1 75 ? -22.082 -15.858 7.545 1.00 84.25 75 ALA A CA 1
ATOM 605 C C . ALA A 1 75 ? -21.300 -15.270 8.734 1.00 84.25 75 ALA A C 1
ATOM 607 O O . ALA A 1 75 ? -21.842 -14.509 9.538 1.00 84.25 75 ALA A O 1
ATOM 608 N N . GLY A 1 76 ? -20.012 -15.603 8.855 1.00 86.69 76 GLY A N 1
ATOM 609 C CA . GLY A 1 76 ? -19.172 -15.057 9.920 1.00 86.69 76 GLY A CA 1
ATOM 610 C C . GLY A 1 76 ? -18.725 -13.621 9.661 1.00 86.69 76 GLY A C 1
ATOM 611 O O . GLY A 1 76 ? -18.656 -12.824 10.596 1.00 86.69 76 GLY A O 1
ATOM 612 N N . PHE A 1 77 ? -18.504 -13.249 8.396 1.00 87.44 77 PHE A N 1
ATOM 613 C CA . PHE A 1 77 ? -18.282 -11.852 8.028 1.00 87.44 77 PHE A CA 1
ATOM 614 C C . PHE A 1 77 ? -19.509 -10.984 8.342 1.00 87.44 77 PHE A C 1
ATOM 616 O O . PHE A 1 77 ? -19.375 -9.924 8.953 1.00 87.44 77 PHE A O 1
ATOM 623 N N . GLU A 1 78 ? -20.703 -11.459 7.989 1.00 86.56 78 GLU A N 1
ATOM 624 C CA . GLU A 1 78 ? -21.981 -10.825 8.312 1.00 86.56 78 GLU A CA 1
ATOM 625 C C . GLU A 1 78 ? -22.127 -10.637 9.827 1.00 86.56 78 GLU A C 1
ATOM 627 O O . GLU A 1 78 ? -22.413 -9.533 10.289 1.00 86.56 78 GLU A O 1
ATOM 632 N N . ALA A 1 79 ? -21.829 -11.681 10.608 1.00 88.88 79 ALA A N 1
ATOM 633 C CA . ALA A 1 79 ? -21.839 -11.620 12.065 1.00 88.88 79 ALA A CA 1
ATOM 634 C C . ALA A 1 79 ? -20.895 -10.541 12.626 1.00 88.88 79 ALA A C 1
ATOM 636 O O . ALA A 1 79 ? -21.289 -9.824 13.545 1.00 88.88 79 ALA A O 1
ATOM 637 N N . LEU A 1 80 ? -19.683 -10.384 12.075 1.00 89.62 80 LEU A N 1
ATOM 638 C CA . LEU A 1 80 ? -18.755 -9.319 12.482 1.00 89.62 80 LEU A CA 1
ATOM 639 C C . LEU A 1 80 ? -19.288 -7.924 12.145 1.00 89.62 80 LEU A C 1
ATOM 641 O O . LEU A 1 80 ? -19.199 -7.017 12.975 1.00 89.62 80 LEU A O 1
ATOM 645 N N . VAL A 1 81 ? -19.828 -7.750 10.936 1.00 88.50 81 VAL A N 1
ATOM 646 C CA . VAL A 1 81 ? -20.375 -6.470 10.466 1.00 88.50 81 VAL A CA 1
ATOM 647 C C . VAL A 1 81 ? -21.550 -6.030 11.331 1.00 88.50 81 VAL A C 1
ATOM 649 O O . VAL A 1 81 ? -21.586 -4.877 11.763 1.00 88.50 81 VAL A O 1
ATOM 652 N N . GLU A 1 82 ? -22.479 -6.944 11.620 1.00 88.44 82 GLU A N 1
ATOM 653 C CA . GLU A 1 82 ? -23.641 -6.680 12.472 1.00 88.44 82 GLU A CA 1
ATOM 654 C C . GLU A 1 82 ? -23.217 -6.379 13.910 1.00 88.44 82 GLU A C 1
ATOM 656 O O . GLU A 1 82 ? -23.622 -5.363 14.476 1.00 88.44 82 GLU A O 1
ATOM 661 N N . ARG A 1 83 ? -22.353 -7.222 14.486 1.00 89.88 83 ARG A N 1
ATOM 662 C CA . ARG A 1 83 ? -21.928 -7.100 15.882 1.00 89.88 83 ARG A CA 1
ATOM 663 C C . ARG A 1 83 ? -21.161 -5.813 16.162 1.00 89.88 83 ARG A C 1
ATOM 665 O O . ARG A 1 83 ? -21.410 -5.160 17.170 1.00 89.88 83 ARG A O 1
ATOM 672 N N . HIS A 1 84 ? -20.218 -5.460 15.293 1.00 89.19 84 HIS A N 1
ATOM 673 C CA . HIS A 1 84 ? -19.384 -4.268 15.458 1.00 89.19 84 HIS A CA 1
ATOM 674 C C . HIS A 1 84 ? -19.911 -3.069 14.691 1.00 89.19 84 HIS A C 1
ATOM 676 O O . HIS A 1 84 ? -19.188 -2.086 14.533 1.00 89.19 84 HIS A O 1
ATOM 682 N N . ASN A 1 85 ? -21.156 -3.139 14.217 1.00 87.12 85 ASN A N 1
ATOM 683 C CA . ASN A 1 85 ? -21.859 -2.018 13.622 1.00 87.12 85 ASN A CA 1
ATOM 684 C C . ASN A 1 85 ? -21.001 -1.326 12.537 1.00 87.12 85 ASN A C 1
ATOM 686 O O . ASN A 1 85 ? -20.852 -0.101 12.525 1.00 87.12 85 ASN A O 1
ATOM 690 N N . ILE A 1 86 ? -20.352 -2.132 11.684 1.00 88.31 86 ILE A N 1
ATOM 691 C CA . ILE A 1 86 ? -19.378 -1.655 10.693 1.00 88.31 86 ILE A CA 1
ATOM 692 C C . ILE A 1 86 ? -20.113 -0.783 9.652 1.00 88.31 86 ILE A C 1
ATOM 694 O O . ILE A 1 86 ? -21.170 -1.190 9.157 1.00 88.31 86 ILE A O 1
ATOM 698 N N . PRO A 1 87 ? -19.606 0.420 9.314 1.00 86.38 87 PRO A N 1
ATOM 699 C CA . PRO A 1 87 ? -20.262 1.319 8.366 1.00 86.38 87 PRO A CA 1
ATOM 700 C C . PRO A 1 87 ? -20.405 0.729 6.958 1.00 86.38 87 PRO A C 1
ATOM 702 O O . PRO A 1 87 ? -19.535 0.007 6.478 1.00 86.38 87 PRO A O 1
ATOM 705 N N . GLY A 1 88 ? -21.466 1.114 6.241 1.00 81.81 88 GLY A N 1
ATOM 706 C CA . GLY A 1 88 ? -21.643 0.734 4.833 1.00 81.81 88 GLY A CA 1
ATOM 707 C C . GLY A 1 88 ? -20.556 1.308 3.913 1.00 81.81 88 GLY A C 1
ATOM 708 O O . GLY A 1 88 ? -20.173 0.650 2.953 1.00 81.81 88 GLY A O 1
ATOM 709 N N . SER A 1 89 ? -20.002 2.481 4.245 1.00 83.19 89 SER A N 1
ATOM 710 C CA . SER A 1 89 ? -18.878 3.102 3.525 1.00 83.19 89 SER A CA 1
ATOM 711 C C . SER A 1 89 ? -17.625 2.225 3.526 1.00 83.19 89 SER A C 1
ATOM 713 O O . SER A 1 89 ? -17.003 2.061 2.483 1.00 83.19 89 SER A O 1
ATOM 715 N N . PHE A 1 90 ? -17.311 1.577 4.654 1.00 86.88 90 PHE A N 1
ATOM 716 C CA . PHE A 1 90 ? -16.227 0.593 4.737 1.00 86.88 90 PHE A CA 1
ATOM 717 C C . PHE A 1 90 ? -16.439 -0.569 3.755 1.00 86.88 90 PHE A C 1
ATOM 719 O O . PHE A 1 90 ? -15.499 -1.056 3.133 1.00 86.88 90 PHE A O 1
ATOM 726 N N . LEU A 1 91 ? -17.680 -1.037 3.601 1.00 83.44 91 LEU A N 1
ATOM 727 C CA . LEU A 1 91 ? -18.001 -2.136 2.686 1.00 83.44 91 LEU A CA 1
ATOM 728 C C . LEU A 1 91 ? -17.914 -1.700 1.216 1.00 83.44 91 LEU A C 1
ATOM 730 O O . LEU A 1 91 ? -17.419 -2.460 0.382 1.00 83.44 91 LEU A O 1
ATOM 734 N N . ASP A 1 92 ? -18.363 -0.483 0.907 1.00 79.44 92 ASP A N 1
ATOM 735 C CA . ASP A 1 92 ? -18.323 0.073 -0.448 1.00 79.44 92 ASP A CA 1
ATOM 736 C C . ASP A 1 92 ? -16.884 0.332 -0.911 1.00 79.44 92 ASP A C 1
ATOM 738 O O . ASP A 1 92 ? -16.457 -0.206 -1.934 1.00 79.44 92 ASP A O 1
ATOM 742 N N . GLU A 1 93 ? -16.097 1.062 -0.114 1.00 80.25 93 GLU A N 1
ATOM 743 C CA . GLU A 1 93 ? -14.693 1.390 -0.407 1.00 80.25 93 GLU A CA 1
ATOM 744 C C . GLU A 1 93 ? -13.845 0.127 -0.604 1.00 80.25 93 GLU A C 1
ATOM 746 O O . GLU A 1 93 ? -13.023 0.039 -1.524 1.00 80.25 93 GLU A O 1
ATOM 751 N N . ARG A 1 94 ? -14.104 -0.901 0.212 1.00 75.75 94 ARG A N 1
ATOM 752 C CA . ARG A 1 94 ? -13.467 -2.214 0.089 1.00 75.75 94 ARG A CA 1
ATOM 753 C C . ARG A 1 94 ? -13.732 -2.871 -1.263 1.00 75.75 94 ARG A C 1
ATOM 755 O O . ARG A 1 94 ? -12.825 -3.491 -1.819 1.00 75.75 94 ARG A O 1
ATOM 762 N N . SER A 1 95 ? -14.958 -2.774 -1.781 1.00 68.25 95 SER A N 1
ATOM 763 C CA . SER A 1 95 ? -15.337 -3.389 -3.061 1.00 68.25 95 SER A CA 1
ATOM 764 C C . SER A 1 95 ? -14.643 -2.731 -4.255 1.00 68.25 95 SER A C 1
ATOM 766 O O . SER A 1 95 ? -14.330 -3.401 -5.239 1.00 68.25 95 SER A O 1
ATOM 768 N N . GLN A 1 96 ? -14.335 -1.440 -4.130 1.00 66.88 96 GLN A N 1
ATOM 769 C CA . GLN A 1 96 ? -13.708 -0.631 -5.172 1.00 66.88 96 GLN A CA 1
ATOM 770 C C . GLN A 1 96 ? -12.173 -0.744 -5.171 1.00 66.88 96 GLN A C 1
ATOM 772 O O . GLN A 1 96 ? -11.524 -0.247 -6.086 1.00 66.88 96 GLN A O 1
ATOM 777 N N . GLY A 1 97 ? -11.581 -1.437 -4.187 1.00 61.75 97 GLY A N 1
ATOM 778 C CA . GLY A 1 97 ? -10.132 -1.645 -4.105 1.00 61.75 97 GLY A CA 1
ATOM 779 C C . GLY A 1 97 ? -9.353 -0.386 -3.715 1.00 61.75 97 GLY A C 1
ATOM 780 O O . GLY A 1 97 ? -8.190 -0.252 -4.081 1.00 61.75 97 GLY A O 1
ATOM 781 N N . SER A 1 98 ? -9.979 0.544 -2.995 1.00 61.44 98 SER A N 1
ATOM 782 C CA . SER A 1 98 ? -9.351 1.826 -2.678 1.00 61.44 98 SER A CA 1
ATOM 783 C C . SER A 1 98 ? -8.334 1.718 -1.543 1.00 61.44 98 SER A C 1
ATOM 785 O O . SER A 1 98 ? -8.452 0.897 -0.634 1.00 61.44 98 SER A O 1
ATOM 787 N N . TRP A 1 99 ? -7.367 2.627 -1.568 1.00 75.88 99 TRP A N 1
ATOM 788 C CA . TRP A 1 99 ? -6.722 3.119 -0.358 1.00 75.88 99 TRP A CA 1
ATOM 789 C C . TRP A 1 99 ? -7.592 4.229 0.207 1.00 75.88 99 TRP A C 1
ATOM 791 O O . TRP A 1 99 ? -7.956 5.156 -0.519 1.00 75.88 99 TRP A O 1
ATOM 801 N N . SER A 1 100 ? -7.961 4.139 1.471 1.00 81.38 100 SER A N 1
ATOM 802 C CA . SER A 1 100 ? -8.776 5.173 2.098 1.00 81.38 100 SER A CA 1
ATOM 803 C C . SER A 1 100 ? -8.583 5.169 3.602 1.00 81.38 100 SER A C 1
ATOM 805 O O . SER A 1 100 ? -8.242 4.149 4.204 1.00 81.38 100 SER A O 1
ATOM 807 N N . PHE A 1 101 ? -8.800 6.342 4.189 1.00 89.56 101 PHE A N 1
ATOM 808 C CA . PHE A 1 101 ? -8.987 6.532 5.615 1.00 89.56 101 PHE A CA 1
ATOM 809 C C . PHE A 1 101 ? -10.378 7.112 5.820 1.00 89.56 101 PHE A C 1
ATOM 811 O O . PHE A 1 101 ? -10.705 8.150 5.242 1.00 89.56 101 PHE A O 1
ATOM 818 N N . GLY A 1 102 ? -11.173 6.460 6.656 1.00 89.06 102 GLY A N 1
ATOM 819 C CA . GLY A 1 102 ? -12.461 6.985 7.072 1.00 89.06 102 GLY A CA 1
ATOM 820 C C . GLY A 1 102 ? -12.552 7.097 8.581 1.00 89.06 102 GLY A C 1
ATOM 821 O O . GLY A 1 102 ? -11.959 6.308 9.317 1.00 89.06 102 GLY A O 1
ATOM 822 N N . TYR A 1 103 ? -13.306 8.093 9.032 1.00 89.44 103 TYR A N 1
ATOM 823 C CA . TYR A 1 103 ? -13.621 8.333 10.432 1.00 89.44 103 TYR A CA 1
ATOM 824 C C . TYR A 1 103 ? -15.101 8.688 10.549 1.00 89.44 103 TYR A C 1
ATOM 826 O O . TYR A 1 103 ? -15.602 9.544 9.816 1.00 89.44 103 TYR A O 1
ATOM 834 N N . CYS A 1 104 ? -15.796 8.042 11.479 1.00 87.44 104 CYS A N 1
ATOM 835 C CA . CYS A 1 104 ? -17.197 8.299 11.773 1.00 87.44 104 CYS A CA 1
ATOM 836 C C . CYS A 1 104 ? -17.392 8.419 13.293 1.00 87.44 104 CYS A C 1
ATOM 838 O O . CYS A 1 104 ? -17.223 7.431 14.018 1.00 87.44 104 CYS A O 1
ATOM 840 N N . PRO A 1 105 ? -17.741 9.614 13.803 1.00 84.75 105 PRO A N 1
ATOM 841 C CA . PRO A 1 105 ? -18.222 9.761 15.167 1.00 84.75 105 PRO A CA 1
ATOM 842 C C . PRO A 1 105 ? -19.689 9.303 15.227 1.00 84.75 105 PRO A C 1
ATOM 844 O O . PRO A 1 105 ? -20.584 10.008 14.763 1.00 84.75 105 PRO A O 1
ATOM 847 N N . ASP A 1 106 ? -19.937 8.119 15.791 1.00 78.00 106 ASP A N 1
ATOM 848 C CA . ASP A 1 106 ? -21.283 7.540 15.914 1.00 78.00 106 ASP A CA 1
ATOM 849 C C . ASP A 1 106 ? -22.087 8.254 17.014 1.00 78.00 106 ASP A C 1
ATOM 851 O O . ASP A 1 106 ? -23.256 8.603 16.838 1.00 78.00 106 ASP A O 1
ATOM 855 N N . THR A 1 107 ? -21.453 8.486 18.165 1.00 80.06 107 THR A N 1
ATOM 856 C CA . THR A 1 107 ? -22.017 9.201 19.318 1.00 80.06 107 THR A CA 1
ATOM 857 C C . THR A 1 107 ? -20.918 10.029 20.002 1.00 80.06 107 THR A C 1
ATOM 859 O O . THR A 1 107 ? -19.739 9.863 19.693 1.00 80.06 107 THR A O 1
ATOM 862 N N . PRO A 1 108 ? -21.235 10.896 20.983 1.00 76.19 108 PRO A N 1
ATOM 863 C CA . PRO A 1 108 ? -20.205 11.621 21.736 1.00 76.19 108 PRO A CA 1
ATOM 864 C C . PRO A 1 108 ? -19.187 10.719 22.457 1.00 76.19 108 PRO A C 1
ATOM 866 O O . PRO A 1 108 ? -18.119 11.188 22.844 1.00 76.19 108 PRO A O 1
ATOM 869 N N . THR A 1 109 ? -19.523 9.442 22.668 1.00 80.19 109 THR A N 1
ATOM 870 C CA . THR A 1 109 ? -18.697 8.453 23.374 1.00 80.19 109 THR A CA 1
ATOM 871 C C . THR A 1 109 ? -18.321 7.254 22.502 1.00 80.19 109 THR A C 1
ATOM 873 O O . THR A 1 109 ? -17.613 6.367 22.973 1.00 80.19 109 THR A O 1
ATOM 876 N N . SER A 1 110 ? -18.772 7.195 21.248 1.00 86.44 110 SER A N 1
ATOM 877 C CA . SER A 1 110 ? -18.471 6.106 20.323 1.00 86.44 110 SER A CA 1
ATOM 878 C C . SER A 1 110 ? -18.009 6.652 18.984 1.00 86.44 110 SER A C 1
ATOM 880 O O . SER A 1 110 ? -18.634 7.532 18.397 1.00 86.44 110 SER A O 1
ATOM 882 N N . SER A 1 111 ? -16.903 6.116 18.493 1.00 90.44 111 SER A N 1
ATOM 883 C CA . SER A 1 111 ? -16.363 6.469 17.187 1.00 90.44 111 SER A CA 1
ATOM 884 C C . SER A 1 111 ? -15.739 5.250 16.541 1.00 90.44 111 SER A C 1
ATOM 886 O O . SER A 1 111 ? -15.265 4.340 17.227 1.00 90.44 111 SER A O 1
ATOM 888 N N . CYS A 1 112 ? -15.712 5.248 15.219 1.00 91.75 112 CYS A N 1
ATOM 889 C CA . CYS A 1 112 ? -14.971 4.263 14.463 1.00 91.75 112 CYS A CA 1
ATOM 890 C C . CYS A 1 112 ? -14.124 4.922 13.383 1.00 91.75 112 CYS A C 1
ATOM 892 O O . CYS A 1 112 ? -14.394 6.034 12.930 1.00 91.75 112 CYS A O 1
ATOM 894 N N . LEU A 1 113 ? -13.081 4.214 12.986 1.00 93.81 113 LEU A N 1
ATOM 895 C CA . LEU A 1 113 ? -12.232 4.563 11.866 1.00 93.81 113 LEU A CA 1
ATOM 896 C C . LEU A 1 113 ? -11.842 3.306 11.110 1.00 93.81 113 LEU A C 1
ATOM 898 O O . LEU A 1 113 ? -11.865 2.198 11.653 1.00 93.81 113 LEU A O 1
ATOM 902 N N . TRP A 1 114 ? -11.474 3.476 9.853 1.00 93.69 114 TRP A N 1
ATOM 903 C CA . TRP A 1 114 ? -11.072 2.364 9.014 1.00 93.69 114 TRP A CA 1
ATOM 904 C C . TRP A 1 114 ? -10.007 2.748 8.006 1.00 93.69 114 TRP A C 1
ATOM 906 O O . TRP A 1 114 ? -9.861 3.914 7.640 1.00 93.69 114 TRP A O 1
ATOM 916 N N . ILE A 1 115 ? -9.253 1.734 7.585 1.00 93.50 115 ILE A N 1
ATOM 917 C CA . ILE A 1 115 ? -8.214 1.836 6.567 1.00 93.50 115 ILE A CA 1
ATOM 918 C C . ILE A 1 115 ? -8.351 0.666 5.599 1.00 93.50 115 ILE A C 1
ATOM 920 O O . ILE A 1 115 ? -8.432 -0.491 6.024 1.00 93.50 115 ILE A O 1
ATOM 924 N N . HIS A 1 116 ? -8.302 0.956 4.303 1.00 91.56 116 HIS A N 1
ATOM 925 C CA . HIS A 1 116 ? -8.167 -0.050 3.253 1.00 91.56 116 HIS A CA 1
ATOM 926 C C . HIS A 1 116 ? -6.781 0.027 2.607 1.00 91.56 116 HIS A C 1
ATOM 928 O O . HIS A 1 116 ? -6.211 1.104 2.442 1.00 91.56 116 HIS A O 1
ATOM 934 N N . PHE A 1 117 ? -6.224 -1.138 2.279 1.00 89.44 117 PHE A N 1
ATOM 935 C CA . PHE A 1 117 ? -4.910 -1.287 1.660 1.00 89.44 117 PHE A CA 1
ATOM 936 C C . PHE A 1 117 ? -5.017 -2.225 0.462 1.00 89.44 117 PHE A C 1
ATOM 938 O O . PHE A 1 117 ? -5.491 -3.360 0.597 1.00 89.44 117 PHE A O 1
ATOM 945 N N . LEU A 1 118 ? -4.534 -1.763 -0.691 1.00 87.38 118 LEU A N 1
ATOM 946 C CA . LEU A 1 118 ? -4.445 -2.549 -1.915 1.00 87.38 118 LEU A CA 1
ATOM 947 C C . LEU A 1 118 ? -3.039 -2.433 -2.503 1.00 87.38 118 LEU A C 1
ATOM 949 O O . LEU A 1 118 ? -2.631 -1.370 -2.961 1.00 87.38 118 LEU A O 1
ATOM 953 N N . LEU A 1 119 ? -2.320 -3.547 -2.572 1.00 84.19 119 LEU A N 1
ATOM 954 C CA . LEU A 1 119 ? -1.021 -3.602 -3.230 1.00 84.19 119 LEU A CA 1
ATOM 955 C C . LEU A 1 119 ? -0.980 -4.769 -4.208 1.00 84.19 119 LEU A C 1
ATOM 957 O O . LEU A 1 119 ? -1.424 -5.871 -3.890 1.00 84.19 119 LEU A O 1
ATOM 961 N N . LYS A 1 120 ? -0.442 -4.537 -5.405 1.00 79.25 120 LYS A N 1
ATOM 962 C CA . LYS A 1 120 ? -0.189 -5.623 -6.350 1.00 79.25 120 LYS A CA 1
ATOM 963 C C . LYS A 1 120 ? 1.020 -6.431 -5.897 1.00 79.25 120 LYS A C 1
ATOM 965 O O . LYS A 1 120 ? 2.075 -5.865 -5.611 1.00 79.25 120 LYS A O 1
ATOM 970 N N . ASP A 1 121 ? 0.876 -7.748 -5.895 1.00 70.56 121 ASP A N 1
ATOM 971 C CA . ASP A 1 121 ? 1.969 -8.639 -5.537 1.00 70.56 121 ASP A CA 1
ATOM 972 C C . ASP A 1 121 ? 2.979 -8.738 -6.674 1.00 70.56 121 ASP A C 1
ATOM 974 O O . ASP A 1 121 ? 2.623 -8.912 -7.841 1.00 70.56 121 ASP A O 1
ATOM 978 N N . VAL A 1 122 ? 4.261 -8.694 -6.318 1.00 64.75 122 VAL A N 1
ATOM 979 C CA . VAL A 1 122 ? 5.327 -9.137 -7.216 1.00 64.75 122 VAL A CA 1
ATOM 980 C C . VAL A 1 122 ? 5.374 -10.659 -7.120 1.00 64.75 122 VAL A C 1
ATOM 982 O O . VAL A 1 122 ? 5.734 -11.206 -6.076 1.00 64.75 122 VAL A O 1
ATOM 985 N N . GLU A 1 123 ? 4.965 -11.353 -8.183 1.00 54.88 123 GLU A N 1
ATOM 986 C CA . GLU A 1 123 ? 4.918 -12.817 -8.201 1.00 54.88 123 GLU A CA 1
ATOM 987 C C . GLU A 1 123 ? 6.300 -13.422 -7.892 1.00 54.88 123 GLU A C 1
ATOM 989 O O . GLU A 1 123 ? 7.272 -13.232 -8.624 1.00 54.88 123 GLU A O 1
ATOM 994 N N . ARG A 1 124 ? 6.387 -14.163 -6.779 1.00 43.12 124 ARG A N 1
ATOM 995 C CA . ARG A 1 124 ? 7.561 -14.954 -6.390 1.00 43.12 124 ARG A CA 1
ATOM 996 C C . ARG A 1 124 ? 7.325 -16.411 -6.774 1.00 43.12 124 ARG A C 1
ATOM 998 O O . ARG A 1 124 ? 6.356 -17.007 -6.312 1.00 43.12 124 ARG A O 1
ATOM 1005 N N . SER A 1 125 ? 8.236 -17.019 -7.528 1.00 35.34 125 SER A N 1
ATOM 1006 C CA . SER A 1 125 ? 8.402 -18.476 -7.495 1.00 35.34 125 SER A CA 1
ATOM 1007 C C . SER A 1 125 ? 9.593 -18.799 -6.600 1.00 35.34 125 SER A C 1
ATOM 1009 O O . SER A 1 125 ? 10.734 -18.497 -6.966 1.00 35.34 125 SER A O 1
ATOM 1011 N N . GLU A 1 126 ? 9.355 -19.386 -5.429 1.00 26.11 126 GLU A N 1
ATOM 1012 C CA . GLU A 1 126 ? 10.451 -19.953 -4.646 1.00 26.11 126 GLU A CA 1
ATOM 1013 C C . GLU A 1 126 ? 11.073 -21.144 -5.393 1.00 26.11 126 GLU A C 1
ATOM 1015 O O . GLU A 1 126 ? 10.349 -21.951 -5.983 1.00 26.11 126 GLU A O 1
ATOM 1020 N N . PRO A 1 127 ? 12.410 -21.276 -5.399 1.00 29.22 127 PRO A N 1
ATOM 1021 C CA . PRO A 1 127 ? 13.063 -22.463 -5.920 1.00 29.22 127 PRO A CA 1
ATOM 1022 C C . PRO A 1 127 ? 12.807 -23.633 -4.963 1.00 29.22 127 PRO A C 1
ATOM 1024 O O . PRO A 1 127 ? 13.288 -23.651 -3.833 1.00 29.22 127 PRO A O 1
ATOM 1027 N N . SER A 1 128 ? 12.059 -24.630 -5.421 1.00 26.42 128 SER A N 1
ATOM 1028 C CA . SER A 1 128 ? 11.885 -25.903 -4.726 1.00 26.42 128 SER A CA 1
ATOM 1029 C C . SER A 1 128 ? 13.237 -26.603 -4.518 1.00 26.42 128 SER A C 1
ATOM 1031 O O . SER A 1 128 ? 13.825 -27.044 -5.500 1.00 26.42 128 SER A O 1
ATOM 1033 N N . ALA A 1 129 ? 13.660 -26.700 -3.250 1.00 28.91 129 ALA A N 1
ATOM 1034 C CA . ALA A 1 129 ? 14.704 -27.541 -2.635 1.00 28.91 129 ALA A CA 1
ATOM 1035 C C . ALA A 1 129 ? 16.122 -27.603 -3.277 1.00 28.91 129 ALA A C 1
ATOM 1037 O O . ALA A 1 129 ? 16.294 -27.573 -4.494 1.00 28.91 129 ALA A O 1
ATOM 1038 N N . PRO A 1 130 ? 17.191 -27.731 -2.462 1.00 35.25 130 PRO A N 1
ATOM 1039 C CA . PRO A 1 130 ? 18.563 -27.658 -2.944 1.00 35.25 130 PRO A CA 1
ATOM 1040 C C . PRO A 1 130 ? 19.021 -29.015 -3.491 1.00 35.25 130 PRO A C 1
ATOM 1042 O O . PRO A 1 130 ? 19.338 -29.925 -2.727 1.00 35.25 130 PRO A O 1
ATOM 1045 N N . HIS A 1 131 ? 19.135 -29.137 -4.812 1.00 32.50 131 HIS A N 1
ATOM 1046 C CA . HIS A 1 131 ? 20.045 -30.114 -5.402 1.00 32.50 131 HIS A CA 1
ATOM 1047 C C . HIS A 1 131 ? 21.355 -29.429 -5.788 1.00 32.50 131 HIS A C 1
ATOM 1049 O O . HIS A 1 131 ? 21.374 -28.374 -6.424 1.00 32.50 131 HIS A O 1
ATOM 1055 N N . SER A 1 132 ? 22.438 -30.031 -5.302 1.00 36.59 132 SER A N 1
ATOM 1056 C CA . SER A 1 132 ? 23.827 -29.644 -5.495 1.00 36.59 132 SER A CA 1
ATOM 1057 C C . SER A 1 132 ? 24.158 -29.468 -6.971 1.00 36.59 132 SER A C 1
ATOM 1059 O O . SER A 1 132 ? 23.988 -30.395 -7.754 1.00 36.59 132 SER A O 1
ATOM 1061 N N . ASP A 1 133 ? 24.608 -28.268 -7.321 1.00 30.69 133 ASP A N 1
ATOM 1062 C CA . ASP A 1 133 ? 25.784 -27.993 -8.153 1.00 30.69 133 ASP A CA 1
ATOM 1063 C C . ASP A 1 133 ? 25.673 -26.553 -8.636 1.00 30.69 133 ASP A C 1
ATOM 1065 O O . ASP A 1 133 ? 24.746 -26.197 -9.357 1.00 30.69 133 ASP A O 1
ATOM 1069 N N . SER A 1 134 ? 26.603 -25.708 -8.190 1.00 39.38 134 SER A N 1
ATOM 1070 C CA . SER A 1 134 ? 26.662 -24.275 -8.499 1.00 39.38 134 SER A CA 1
ATOM 1071 C C . SER A 1 134 ? 26.513 -23.991 -10.002 1.00 39.38 134 SER A C 1
ATOM 1073 O O . SER A 1 134 ? 27.416 -24.334 -10.773 1.00 39.38 134 SER A O 1
ATOM 1075 N N . PRO A 1 135 ? 25.445 -23.291 -10.445 1.00 31.09 135 PRO A N 1
ATOM 1076 C CA . PRO A 1 135 ? 25.371 -22.773 -11.797 1.00 31.09 135 PRO A CA 1
ATOM 1077 C C . PRO A 1 135 ? 25.279 -21.242 -11.775 1.00 31.09 135 PRO A C 1
ATOM 1079 O O . PRO A 1 135 ? 24.452 -20.640 -11.090 1.00 31.09 135 PRO A O 1
ATOM 1082 N N . ARG A 1 136 ? 26.124 -20.602 -12.589 1.00 36.44 136 ARG A N 1
ATOM 1083 C CA . ARG A 1 136 ? 26.101 -19.161 -12.891 1.00 36.44 136 ARG A CA 1
ATOM 1084 C C . ARG A 1 136 ? 24.659 -18.640 -12.994 1.00 36.44 136 ARG A C 1
ATOM 1086 O O . ARG A 1 136 ? 23.867 -19.178 -13.773 1.00 36.44 136 ARG A O 1
ATOM 1093 N N . GLN A 1 137 ? 24.333 -17.611 -12.204 1.00 32.22 137 GLN A N 1
ATOM 1094 C CA . GLN A 1 137 ? 23.014 -16.971 -12.181 1.00 32.22 137 GLN A CA 1
ATOM 1095 C C . GLN A 1 137 ? 22.577 -16.622 -13.611 1.00 32.22 137 GLN A C 1
ATOM 1097 O O . GLN A 1 137 ? 23.246 -15.871 -14.319 1.00 32.22 137 GLN A O 1
ATOM 1102 N N . LYS A 1 138 ? 21.476 -17.230 -14.062 1.00 36.31 138 LYS A N 1
ATOM 1103 C CA . LYS A 1 138 ? 20.904 -16.991 -15.392 1.00 36.31 138 LYS A CA 1
ATOM 1104 C C . LYS A 1 138 ? 20.192 -15.623 -15.405 1.00 36.31 138 LYS A C 1
ATOM 1106 O O . LYS A 1 138 ? 19.507 -15.326 -14.424 1.00 36.31 138 LYS A O 1
ATOM 1111 N N . PRO A 1 139 ? 20.313 -14.831 -16.489 1.00 43.84 139 PRO A N 1
ATOM 1112 C CA . PRO A 1 139 ? 19.611 -13.555 -16.647 1.00 43.84 139 PRO A CA 1
ATOM 1113 C C . PRO A 1 139 ? 18.088 -13.737 -16.627 1.00 43.84 139 PRO A C 1
ATOM 1115 O O . PRO A 1 139 ? 17.564 -14.804 -16.972 1.00 43.84 139 PRO A O 1
ATOM 1118 N N . LEU A 1 140 ? 17.396 -12.690 -16.183 1.00 44.38 140 LEU A N 1
ATOM 1119 C CA . LEU A 1 140 ? 16.006 -12.715 -15.733 1.00 44.38 140 LEU A CA 1
ATOM 1120 C C . LEU A 1 140 ? 15.027 -13.146 -16.830 1.00 44.38 140 LEU A C 1
ATOM 1122 O O . LEU A 1 140 ? 14.092 -13.868 -16.501 1.00 44.38 140 LEU A O 1
ATOM 1126 N N . HIS A 1 141 ? 15.311 -12.890 -18.115 1.00 43.53 141 HIS A N 1
ATOM 1127 C CA . HIS A 1 141 ? 14.503 -13.406 -19.233 1.00 43.53 141 HIS A CA 1
ATOM 1128 C C . HIS A 1 141 ? 14.304 -14.927 -19.162 1.00 43.53 141 HIS A C 1
ATOM 1130 O O . HIS A 1 141 ? 13.231 -15.414 -19.471 1.00 43.53 141 HIS A O 1
ATOM 1136 N N . ARG A 1 142 ? 15.295 -15.713 -18.707 1.00 40.97 142 ARG A N 1
ATOM 1137 C CA . ARG A 1 142 ? 15.193 -17.184 -18.649 1.00 40.97 142 ARG A CA 1
ATOM 1138 C C . ARG A 1 142 ? 14.513 -17.686 -17.375 1.00 40.97 142 ARG A C 1
ATOM 1140 O O . ARG A 1 142 ? 14.101 -18.839 -17.354 1.00 40.97 142 ARG A O 1
ATOM 1147 N N . ARG A 1 143 ? 14.415 -16.838 -16.342 1.00 45.75 143 ARG A N 1
ATOM 1148 C CA . ARG A 1 143 ? 13.631 -17.071 -15.114 1.00 45.75 143 ARG A CA 1
ATOM 1149 C C . ARG A 1 143 ? 12.163 -16.673 -15.317 1.00 45.75 143 ARG A C 1
ATOM 1151 O O . ARG A 1 143 ? 11.282 -17.422 -14.916 1.00 45.75 143 ARG A O 1
ATOM 1158 N N . LEU A 1 144 ? 11.916 -15.569 -16.025 1.00 41.25 144 LEU A N 1
ATOM 1159 C CA . LEU A 1 144 ? 10.595 -15.119 -16.476 1.00 41.25 144 LEU A CA 1
ATOM 1160 C C . LEU A 1 144 ? 10.029 -16.028 -17.584 1.00 41.25 144 LEU A C 1
ATOM 1162 O O . LEU A 1 144 ? 8.876 -16.429 -17.513 1.00 41.25 144 LEU A O 1
ATOM 1166 N N . LEU A 1 145 ? 10.846 -16.480 -18.544 1.00 40.81 145 LEU A N 1
ATOM 1167 C CA . LEU A 1 145 ? 10.433 -17.462 -19.560 1.00 40.81 145 LEU A CA 1
ATOM 1168 C C . LEU A 1 145 ? 10.315 -18.887 -19.015 1.00 40.81 145 LEU A C 1
ATOM 1170 O O . LEU A 1 145 ? 9.503 -19.642 -19.533 1.00 40.81 145 LEU A O 1
ATOM 1174 N N . SER A 1 146 ? 11.055 -19.289 -17.973 1.00 39.94 146 SER A N 1
ATOM 1175 C CA . SER A 1 146 ? 10.807 -20.591 -17.326 1.00 39.94 146 SER A CA 1
ATOM 1176 C C . SER A 1 146 ? 9.483 -20.634 -16.562 1.00 39.94 146 SER A C 1
ATOM 1178 O O . SER A 1 146 ? 8.957 -21.721 -16.354 1.00 39.94 146 SER A O 1
ATOM 1180 N N . LEU A 1 147 ? 8.937 -19.471 -16.183 1.00 39.03 147 LEU A N 1
ATOM 1181 C CA . LEU A 1 147 ? 7.567 -19.348 -15.674 1.00 39.03 147 LEU A CA 1
ATOM 1182 C C . LEU A 1 147 ? 6.519 -19.489 -16.791 1.00 39.03 147 LEU A C 1
ATOM 1184 O O . LEU A 1 147 ? 5.362 -19.775 -16.500 1.00 39.03 147 LEU A O 1
ATOM 1188 N N . LEU A 1 148 ? 6.921 -19.328 -18.059 1.00 40.19 148 LEU A N 1
ATOM 1189 C CA . LEU A 1 148 ? 6.025 -19.359 -19.217 1.00 40.19 148 LEU A CA 1
ATOM 1190 C C . LEU A 1 148 ? 6.203 -20.587 -20.132 1.00 40.19 148 LEU A C 1
ATOM 1192 O O . LEU A 1 148 ? 5.257 -20.938 -20.828 1.00 40.19 148 LEU A O 1
ATOM 1196 N N . GLN A 1 149 ? 7.347 -21.285 -20.149 1.00 40.09 149 GLN A N 1
ATOM 1197 C CA . GLN A 1 149 ? 7.555 -22.465 -21.007 1.00 40.09 149 GLN A CA 1
ATOM 1198 C C . GLN A 1 149 ? 8.576 -23.483 -20.461 1.00 40.09 149 GLN A C 1
ATOM 1200 O O . GLN A 1 149 ? 9.762 -23.159 -20.350 1.00 40.09 149 GLN A O 1
ATOM 1205 N N . ARG A 1 150 ? 8.145 -24.754 -20.276 1.00 38.19 150 ARG A N 1
ATOM 1206 C CA . ARG A 1 150 ? 8.743 -25.991 -20.871 1.00 38.19 150 ARG A CA 1
ATOM 1207 C C . ARG A 1 150 ? 8.187 -27.315 -20.288 1.00 38.19 150 ARG A C 1
ATOM 1209 O O . ARG A 1 150 ? 7.916 -27.352 -19.095 1.00 38.19 150 ARG A O 1
ATOM 1216 N N . PRO A 1 151 ? 8.270 -28.456 -21.014 1.00 41.34 151 PRO A N 1
ATOM 1217 C CA . PRO A 1 151 ? 8.032 -28.682 -22.446 1.00 41.34 151 PRO A CA 1
ATOM 1218 C C . PRO A 1 151 ? 7.004 -29.816 -22.700 1.00 41.34 151 PRO A C 1
ATOM 1220 O O . PRO A 1 151 ? 6.897 -30.753 -21.916 1.00 41.34 151 PRO A O 1
ATOM 1223 N N . ALA A 1 152 ? 6.350 -29.820 -23.865 1.00 26.73 152 ALA A N 1
ATOM 1224 C CA . ALA A 1 152 ? 5.924 -31.074 -24.488 1.00 26.73 152 ALA A CA 1
ATOM 1225 C C . ALA A 1 152 ? 7.019 -31.499 -25.475 1.00 26.73 152 ALA A C 1
ATOM 1227 O O . ALA A 1 152 ? 7.331 -30.784 -26.428 1.00 26.73 152 ALA A O 1
ATOM 1228 N N . SER A 1 153 ? 7.650 -32.639 -25.214 1.00 33.16 153 SER A N 1
ATOM 1229 C CA . SER A 1 153 ? 8.427 -33.361 -26.215 1.00 33.16 153 SER A CA 1
ATOM 1230 C C . SER A 1 153 ? 7.475 -33.971 -27.240 1.00 33.16 153 SER A C 1
ATOM 1232 O O . SER A 1 153 ? 6.547 -34.649 -26.819 1.00 33.16 153 SER A O 1
ATOM 1234 N N . THR A 1 154 ? 7.755 -33.810 -28.534 1.00 28.47 154 THR A N 1
ATOM 1235 C CA . THR A 1 154 ? 8.010 -34.931 -29.463 1.00 28.47 154 THR A CA 1
ATOM 1236 C C . THR A 1 154 ? 8.383 -34.416 -30.857 1.00 28.47 154 THR A C 1
ATOM 1238 O O . THR A 1 154 ? 7.681 -33.588 -31.418 1.00 28.47 154 THR A O 1
ATOM 1241 N N . ALA A 1 155 ? 9.488 -34.972 -31.365 1.00 29.30 155 ALA A N 1
ATOM 1242 C CA . ALA A 1 155 ? 9.794 -35.357 -32.748 1.00 29.30 155 ALA A CA 1
ATOM 1243 C C . ALA A 1 155 ? 9.657 -34.353 -33.923 1.00 29.30 155 ALA A C 1
ATOM 1245 O O . ALA A 1 155 ? 8.571 -33.934 -34.291 1.00 29.30 155 ALA A O 1
ATOM 1246 N N . ALA A 1 156 ? 10.823 -34.100 -34.538 1.00 32.16 156 ALA A N 1
ATOM 1247 C CA . ALA A 1 156 ? 11.145 -34.048 -35.975 1.00 32.16 156 ALA A CA 1
ATOM 1248 C C . ALA A 1 156 ? 10.115 -33.507 -36.992 1.00 32.16 156 ALA A C 1
ATOM 1250 O O . ALA A 1 156 ? 9.078 -34.120 -37.188 1.00 32.16 156 ALA A O 1
ATOM 1251 N N . ASP A 1 157 ? 10.517 -32.508 -37.792 1.00 26.48 157 ASP A N 1
ATOM 1252 C CA . ASP A 1 157 ? 10.888 -32.746 -39.201 1.00 26.48 157 ASP A CA 1
ATOM 1253 C C . ASP A 1 157 ? 11.690 -31.562 -39.791 1.00 26.48 157 ASP A C 1
ATOM 1255 O O . ASP A 1 157 ? 11.601 -30.429 -39.316 1.00 26.48 157 ASP A O 1
ATOM 1259 N N . LYS A 1 158 ? 12.528 -31.841 -40.795 1.00 38.12 158 LYS A N 1
ATOM 1260 C CA . LYS A 1 158 ? 13.330 -30.868 -41.554 1.00 38.12 158 LYS A CA 1
ATOM 1261 C C . LYS A 1 158 ? 12.516 -30.309 -42.725 1.00 38.12 158 LYS A C 1
ATOM 1263 O O . LYS A 1 158 ? 11.903 -31.081 -43.447 1.00 38.12 158 LYS A O 1
ATOM 1268 N N . GLY A 1 159 ? 12.691 -29.023 -43.041 1.00 29.27 159 GLY A N 1
ATOM 1269 C CA . GLY A 1 159 ? 12.550 -28.553 -44.424 1.00 29.27 159 GLY A CA 1
ATOM 1270 C C . GLY A 1 159 ? 11.950 -27.163 -44.621 1.00 29.27 159 GLY A C 1
ATOM 1271 O O . GLY A 1 159 ? 10.827 -26.900 -44.212 1.00 29.27 159 GLY A O 1
ATOM 1272 N N . THR A 1 160 ? 12.690 -26.365 -45.396 1.00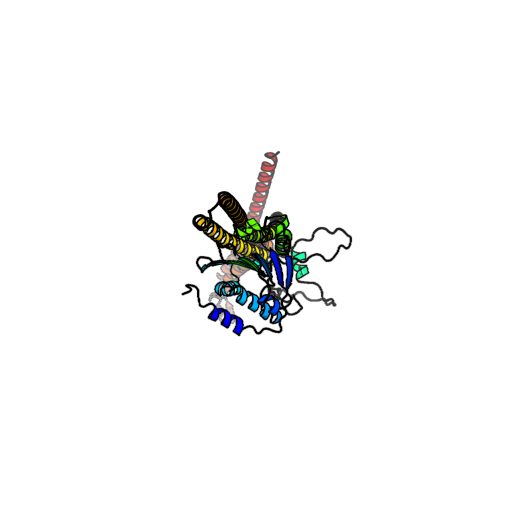 27.30 160 THR A N 1
ATOM 1273 C CA . THR A 1 160 ? 12.227 -25.262 -46.258 1.00 27.30 160 THR A CA 1
ATOM 1274 C C . THR A 1 160 ? 12.096 -23.878 -45.612 1.00 27.30 160 THR A C 1
ATOM 1276 O O . THR A 1 160 ? 11.101 -23.529 -44.986 1.00 27.30 160 THR A O 1
ATOM 1279 N N . GLU A 1 161 ? 13.126 -23.058 -45.847 1.00 35.31 161 GLU A N 1
ATOM 1280 C CA . GLU A 1 161 ? 13.097 -21.605 -45.685 1.00 35.31 161 GLU A CA 1
ATOM 1281 C C . GLU A 1 161 ? 12.201 -20.972 -46.760 1.00 35.31 161 GLU A C 1
ATOM 1283 O O . GLU A 1 161 ? 12.493 -21.054 -47.953 1.00 35.31 161 GLU A O 1
ATOM 1288 N N . MET A 1 162 ? 11.147 -20.280 -46.332 1.00 25.38 162 MET A N 1
ATOM 1289 C CA . MET A 1 162 ? 10.570 -19.162 -47.074 1.00 25.38 162 MET A CA 1
ATOM 1290 C C . MET A 1 162 ? 10.420 -17.975 -46.121 1.00 25.38 162 MET A C 1
ATOM 1292 O O . MET A 1 162 ? 9.950 -18.114 -44.994 1.00 25.38 162 MET A O 1
ATOM 1296 N N . HIS A 1 163 ? 10.904 -16.816 -46.568 1.00 33.81 163 HIS A N 1
ATOM 1297 C CA . HIS A 1 163 ? 10.749 -15.529 -45.899 1.00 33.81 163 HIS A CA 1
ATOM 1298 C C . HIS A 1 163 ? 9.261 -15.160 -45.820 1.00 33.81 163 HIS A C 1
ATOM 1300 O O . HIS A 1 163 ? 8.707 -14.609 -46.768 1.00 33.81 163 HIS A O 1
ATOM 1306 N N . GLU A 1 164 ? 8.632 -15.427 -44.678 1.00 27.72 164 GLU A N 1
ATOM 1307 C CA . GLU A 1 164 ? 7.363 -14.813 -44.297 1.00 27.72 164 GLU A CA 1
ATOM 1308 C C . GLU A 1 164 ? 7.619 -13.637 -43.350 1.00 27.72 164 GLU A C 1
ATOM 1310 O O . GLU A 1 164 ? 8.378 -13.715 -42.378 1.00 27.72 164 GLU A O 1
ATOM 1315 N N . MET A 1 165 ? 6.989 -12.515 -43.697 1.00 26.05 165 MET A N 1
ATOM 1316 C CA . MET A 1 165 ? 6.841 -11.311 -42.887 1.00 26.05 165 MET A CA 1
ATOM 1317 C C . MET A 1 165 ? 6.498 -11.712 -41.448 1.00 26.05 165 MET A C 1
ATOM 1319 O O . MET A 1 165 ? 5.603 -12.525 -41.242 1.00 26.05 165 MET A O 1
ATOM 1323 N N . HIS A 1 166 ? 7.232 -11.179 -40.467 1.00 31.47 166 HIS A N 1
ATOM 1324 C CA . HIS A 1 166 ? 7.079 -11.529 -39.056 1.00 31.47 166 HIS A CA 1
ATOM 1325 C C . HIS A 1 166 ? 5.647 -11.254 -38.571 1.00 31.47 166 HIS A C 1
ATOM 1327 O O . HIS A 1 166 ? 5.332 -10.153 -38.122 1.00 31.47 166 HIS A O 1
ATOM 1333 N N . GLU A 1 167 ? 4.792 -12.276 -38.605 1.00 24.19 167 GLU A N 1
ATOM 1334 C CA . GLU A 1 167 ? 3.670 -12.365 -37.682 1.00 24.19 167 GLU A CA 1
ATOM 1335 C C . GLU A 1 167 ? 4.228 -12.255 -36.254 1.00 24.19 167 GLU A C 1
ATOM 1337 O O . GLU A 1 167 ? 5.248 -12.889 -35.942 1.00 24.19 167 GLU A O 1
ATOM 1342 N N . PRO A 1 168 ? 3.600 -11.471 -35.360 1.00 26.67 168 PRO A N 1
ATOM 1343 C CA . PRO A 1 168 ? 3.989 -11.444 -33.962 1.00 26.67 168 PRO A CA 1
ATOM 1344 C C . PRO A 1 168 ? 3.780 -12.844 -33.374 1.00 26.67 168 PRO A C 1
ATOM 1346 O O . PRO A 1 168 ? 2.669 -13.249 -33.036 1.00 26.67 168 PRO A O 1
ATOM 1349 N N . LYS A 1 169 ? 4.872 -13.606 -33.245 1.00 27.81 169 LYS A N 1
ATOM 1350 C CA . LYS A 1 169 ? 4.910 -14.912 -32.574 1.00 27.81 169 LYS A CA 1
ATOM 1351 C C . LYS A 1 169 ? 4.806 -14.737 -31.058 1.00 27.81 169 LYS A C 1
ATOM 1353 O O . LYS A 1 169 ? 5.690 -15.156 -30.321 1.00 27.81 169 LYS A O 1
ATOM 1358 N N . ILE A 1 170 ? 3.728 -14.131 -30.575 1.00 33.75 170 ILE A N 1
ATOM 1359 C CA . ILE A 1 170 ? 3.338 -14.217 -29.168 1.00 33.75 170 ILE A CA 1
ATOM 1360 C C . ILE A 1 170 ? 1.865 -14.608 -29.136 1.00 33.75 170 ILE A C 1
ATOM 1362 O O . ILE A 1 170 ? 0.963 -13.776 -29.081 1.00 33.75 170 ILE A O 1
ATOM 1366 N N . LYS A 1 171 ? 1.618 -15.921 -29.188 1.00 22.47 171 LYS A N 1
ATOM 1367 C CA . LYS A 1 171 ? 0.337 -16.477 -28.756 1.00 22.47 171 LYS A CA 1
ATOM 1368 C C . LYS A 1 171 ? 0.296 -16.363 -27.233 1.00 22.47 171 LYS A C 1
ATOM 1370 O O . LYS A 1 171 ? 1.044 -17.058 -26.551 1.00 22.47 171 LYS A O 1
ATOM 1375 N N . TYR A 1 172 ? -0.558 -15.488 -26.710 1.00 33.94 172 TYR A N 1
ATOM 1376 C CA . TYR A 1 172 ? -0.864 -15.455 -25.282 1.00 33.94 172 TYR A CA 1
ATOM 1377 C C . TYR A 1 172 ? -1.707 -16.684 -24.910 1.00 33.94 172 TYR A C 1
ATOM 1379 O O . TYR A 1 172 ? -2.852 -16.813 -25.333 1.00 33.94 172 TYR A O 1
ATOM 1387 N N . GLY A 1 173 ? -1.135 -17.584 -24.112 1.00 28.36 173 GLY A N 1
ATOM 1388 C CA . GLY A 1 173 ? -1.834 -18.668 -23.414 1.00 28.36 173 GLY A CA 1
ATOM 1389 C C . GLY A 1 173 ? -0.821 -19.630 -22.791 1.00 28.36 173 GLY A C 1
ATOM 1390 O O . GLY A 1 173 ? 0.213 -19.882 -23.395 1.00 28.36 173 GLY A O 1
ATOM 1391 N N . GLN A 1 174 ? -0.982 -20.209 -21.604 1.00 37.00 174 GLN A N 1
ATOM 1392 C CA . GLN A 1 174 ? -2.014 -20.233 -20.561 1.00 37.00 174 GLN A CA 1
ATOM 1393 C C . GLN A 1 174 ? -1.304 -20.870 -19.347 1.00 37.00 174 GLN A C 1
ATOM 1395 O O . GLN A 1 174 ? -0.729 -21.943 -19.511 1.00 37.00 174 GLN A O 1
ATOM 1400 N N . SER A 1 175 ? -1.306 -20.243 -18.169 1.00 35.50 175 SER A N 1
ATOM 1401 C CA . SER A 1 175 ? -0.901 -20.847 -16.878 1.00 35.50 175 SER A CA 1
ATOM 1402 C C . SER A 1 175 ? -1.004 -19.739 -15.816 1.00 35.50 175 SER A C 1
ATOM 1404 O O . SER A 1 175 ? -0.287 -18.756 -15.933 1.00 35.50 175 SER A O 1
ATOM 1406 N N . GLY A 1 176 ? -1.854 -19.735 -14.787 1.00 35.19 176 GLY A N 1
ATOM 1407 C CA . GLY A 1 176 ? -2.290 -20.837 -13.928 1.00 35.19 176 GLY A CA 1
ATOM 1408 C C . GLY A 1 176 ? -3.196 -21.888 -14.545 1.00 35.19 176 GLY A C 1
ATOM 1409 O O . GLY A 1 176 ? -3.812 -21.629 -15.570 1.00 35.19 176 GLY A O 1
ATOM 1410 N N . GLU A 1 177 ? -3.200 -23.073 -13.915 1.00 40.47 177 GLU A N 1
ATOM 1411 C CA . GLU A 1 177 ? -4.017 -24.259 -14.233 1.00 40.47 177 GLU A CA 1
ATOM 1412 C C . GLU A 1 177 ? -4.472 -24.293 -15.696 1.00 40.47 177 GLU A C 1
ATOM 1414 O O . GLU A 1 177 ? -5.504 -23.706 -16.015 1.00 40.47 177 GLU A O 1
ATOM 1419 N N . ALA A 1 178 ? -3.663 -24.918 -16.563 1.00 34.59 178 ALA A N 1
ATOM 1420 C CA . ALA A 1 178 ? -3.878 -25.093 -18.006 1.00 34.59 178 ALA A CA 1
ATOM 1421 C C . ALA A 1 178 ? -5.303 -24.716 -18.471 1.00 34.59 178 ALA A C 1
ATOM 1423 O O . ALA A 1 178 ? -6.227 -25.518 -18.354 1.00 34.59 178 ALA A O 1
ATOM 1424 N N . GLY A 1 179 ? -5.493 -23.471 -18.927 1.00 40.59 179 GLY A N 1
ATOM 1425 C CA . GLY A 1 179 ? -6.820 -22.967 -19.304 1.00 40.59 179 GLY A CA 1
ATOM 1426 C C . GLY A 1 179 ? -7.191 -21.574 -18.796 1.00 40.59 179 GLY A C 1
ATOM 1427 O O . GLY A 1 179 ? -8.027 -20.925 -19.424 1.00 40.59 179 GLY A O 1
ATOM 1428 N N . LYS A 1 180 ? -6.607 -21.079 -17.696 1.00 37.72 180 LYS A N 1
ATOM 1429 C CA . LYS A 1 180 ? -7.054 -19.807 -17.092 1.00 37.72 180 LYS A CA 1
ATOM 1430 C C . LYS A 1 180 ? -6.287 -18.581 -17.628 1.00 37.72 180 LYS A C 1
ATOM 1432 O O . LYS A 1 180 ? -5.063 -18.640 -17.775 1.00 37.72 180 LYS A O 1
ATOM 1437 N N . PRO A 1 181 ? -6.982 -17.467 -17.946 1.00 43.78 181 PRO A N 1
ATOM 1438 C CA . PRO A 1 181 ? -6.339 -16.217 -18.349 1.00 43.78 181 PRO A CA 1
ATOM 1439 C C . PRO A 1 181 ? -5.478 -15.654 -17.208 1.00 43.78 181 PRO A C 1
ATOM 1441 O O . PRO A 1 181 ? -5.803 -15.829 -16.035 1.00 43.78 181 PRO A O 1
ATOM 1444 N N . TYR A 1 182 ? -4.379 -14.978 -17.558 1.00 50.75 182 TYR A N 1
ATOM 1445 C CA . TYR A 1 182 ? -3.491 -14.315 -16.598 1.00 50.75 182 TYR A CA 1
ATOM 1446 C C . TYR A 1 182 ? -4.282 -13.330 -15.726 1.00 50.75 182 TYR A C 1
ATOM 1448 O O . TYR A 1 182 ? -4.894 -12.392 -16.240 1.00 50.75 182 TYR A O 1
ATOM 1456 N N . SER A 1 183 ? -4.259 -13.545 -14.410 1.00 50.75 183 SER A N 1
ATOM 1457 C CA . SER A 1 183 ? -4.893 -12.672 -13.424 1.00 50.75 183 SER A CA 1
ATOM 1458 C C . SER A 1 183 ? -3.838 -12.193 -12.422 1.00 50.75 183 SER A C 1
ATOM 1460 O O . SER A 1 183 ? -3.338 -13.021 -11.654 1.00 50.75 183 SER A O 1
ATOM 1462 N N . PRO A 1 184 ? -3.486 -10.896 -12.395 1.00 63.91 184 PRO A N 1
ATOM 1463 C CA . PRO A 1 184 ? -2.530 -10.381 -11.422 1.00 63.91 184 PRO A CA 1
ATOM 1464 C C . PRO A 1 184 ? -3.028 -10.616 -9.992 1.00 63.91 184 PRO A C 1
ATOM 1466 O O . PRO A 1 184 ? -4.208 -10.403 -9.698 1.00 63.91 184 PRO A O 1
ATOM 1469 N N . LYS A 1 185 ? -2.125 -11.038 -9.101 1.00 74.94 185 LYS A N 1
ATOM 1470 C CA . LYS A 1 185 ? -2.425 -11.202 -7.674 1.00 74.94 185 LYS A CA 1
ATOM 1471 C C . LYS A 1 185 ? -2.353 -9.862 -6.946 1.00 74.94 185 LYS A C 1
ATOM 1473 O O . LYS A 1 185 ? -1.454 -9.055 -7.179 1.00 74.94 185 LYS A O 1
ATOM 1478 N N . TRP A 1 186 ? -3.326 -9.638 -6.072 1.00 80.38 186 TRP A N 1
ATOM 1479 C CA . TRP A 1 186 ? -3.451 -8.426 -5.275 1.00 80.38 186 TRP A CA 1
ATOM 1480 C C . TRP A 1 186 ? -3.522 -8.793 -3.800 1.00 80.38 186 TRP A C 1
ATOM 1482 O O . TRP A 1 186 ? -4.430 -9.518 -3.385 1.00 80.38 186 TRP A O 1
ATOM 1492 N N . THR A 1 187 ? -2.627 -8.220 -3.005 1.00 83.19 187 THR A N 1
ATOM 1493 C CA . THR A 1 187 ? -2.752 -8.212 -1.555 1.00 83.19 187 THR A CA 1
ATOM 1494 C C . THR A 1 187 ? -3.746 -7.127 -1.162 1.00 83.19 187 THR A C 1
ATOM 1496 O O . THR A 1 187 ? -3.499 -5.929 -1.310 1.00 83.19 187 THR A O 1
ATOM 1499 N N . ARG A 1 188 ? -4.894 -7.565 -0.646 1.00 87.31 188 ARG A N 1
ATOM 1500 C CA . ARG A 1 188 ? -5.945 -6.710 -0.090 1.00 87.31 188 ARG A CA 1
ATOM 1501 C C . ARG A 1 188 ? -5.989 -6.877 1.408 1.00 87.31 188 ARG A C 1
ATOM 1503 O O . ARG A 1 188 ? -6.012 -8.007 1.888 1.00 87.31 188 ARG A O 1
ATOM 1510 N N . ARG A 1 189 ? -6.050 -5.763 2.130 1.00 90.31 189 ARG A N 1
ATOM 1511 C CA . ARG A 1 189 ? -6.197 -5.756 3.587 1.00 90.31 189 ARG A CA 1
ATOM 1512 C C . ARG A 1 189 ? -7.132 -4.652 4.009 1.00 90.31 189 ARG A C 1
ATOM 1514 O O . ARG A 1 189 ? -7.297 -3.648 3.315 1.00 90.31 189 ARG A O 1
ATOM 1521 N N . SER A 1 190 ? -7.797 -4.847 5.132 1.00 92.00 190 SER A N 1
ATOM 1522 C CA . SER A 1 190 ? -8.688 -3.827 5.670 1.00 92.00 190 SER A CA 1
ATOM 1523 C C . SER A 1 190 ? -8.669 -3.871 7.180 1.00 92.00 190 SER A C 1
ATOM 1525 O O . SER A 1 190 ? -8.646 -4.947 7.774 1.00 92.00 190 SER A O 1
ATOM 1527 N N . PHE A 1 191 ? -8.700 -2.699 7.786 1.00 94.56 191 PHE A N 1
ATOM 1528 C CA . PHE A 1 191 ? -8.618 -2.528 9.222 1.00 94.56 191 PHE A CA 1
ATOM 1529 C C . PHE A 1 191 ? -9.774 -1.657 9.665 1.00 94.56 191 PHE A C 1
ATOM 1531 O O . PHE A 1 191 ? -10.068 -0.645 9.032 1.00 94.56 191 PHE A O 1
ATOM 1538 N N . PHE A 1 192 ? -10.423 -2.057 10.745 1.00 94.75 192 PHE A N 1
ATOM 1539 C CA . PHE A 1 192 ? -11.526 -1.327 11.344 1.00 94.75 192 PHE A CA 1
ATOM 1540 C C . PHE A 1 192 ? -11.267 -1.209 12.839 1.00 94.75 192 PHE A C 1
ATOM 1542 O O . PHE A 1 192 ? -11.097 -2.218 13.515 1.00 94.75 192 PHE A O 1
ATOM 1549 N N . LEU A 1 193 ? -11.217 0.011 13.355 1.00 95.19 193 LEU A N 1
ATOM 1550 C CA . LEU A 1 193 ? -11.034 0.288 14.772 1.00 95.19 193 LEU A CA 1
ATOM 1551 C C . LEU A 1 193 ? -12.274 1.004 15.289 1.00 95.19 193 LEU A C 1
ATOM 1553 O O . LEU A 1 193 ? -12.697 2.016 14.737 1.00 95.19 193 LEU A O 1
ATOM 1557 N N . ARG A 1 194 ? -12.829 0.496 16.380 1.00 93.62 194 ARG A N 1
ATOM 1558 C CA . ARG A 1 194 ? -13.992 1.054 17.058 1.00 93.62 194 ARG A CA 1
ATOM 1559 C C . ARG A 1 194 ? -13.657 1.290 18.518 1.00 93.62 194 ARG A C 1
ATOM 1561 O O . ARG A 1 194 ? -13.077 0.433 19.180 1.00 93.62 194 ARG A O 1
ATOM 1568 N N . VAL A 1 195 ? -14.039 2.459 19.001 1.00 91.88 195 VAL A N 1
ATOM 1569 C CA . VAL A 1 195 ? -13.921 2.861 20.398 1.00 91.88 195 VAL A CA 1
ATOM 1570 C C . VAL A 1 195 ? -15.328 3.155 20.887 1.00 91.88 195 VAL A C 1
ATOM 1572 O O . VAL A 1 195 ? -16.017 3.984 20.295 1.00 91.88 195 VAL A O 1
ATOM 1575 N N . GLU A 1 196 ? -15.768 2.483 21.944 1.00 90.00 196 GLU A N 1
ATOM 1576 C CA . GLU A 1 196 ? -17.083 2.685 22.555 1.00 90.00 196 GLU A CA 1
ATOM 1577 C C . GLU A 1 196 ? -16.939 3.033 24.030 1.00 90.00 196 GLU A C 1
ATOM 1579 O O . GLU A 1 196 ? -16.035 2.553 24.711 1.00 90.00 196 GLU A O 1
ATOM 1584 N N . GLY A 1 197 ? -17.833 3.880 24.540 1.00 82.50 197 GLY A N 1
ATOM 1585 C CA . GLY A 1 197 ? -17.756 4.327 25.928 1.00 82.50 197 GLY A CA 1
ATOM 1586 C C . GLY A 1 197 ? -16.505 5.163 26.210 1.00 82.50 197 GLY A C 1
ATOM 1587 O O . GLY A 1 197 ? -15.992 5.143 27.331 1.00 82.50 197 GLY A O 1
ATOM 1588 N N . ALA A 1 198 ? -15.998 5.904 25.221 1.00 73.62 198 ALA A N 1
ATOM 1589 C CA . ALA A 1 198 ? -14.895 6.832 25.417 1.00 73.62 198 ALA A CA 1
ATOM 1590 C C . ALA A 1 198 ? -15.200 7.750 26.613 1.00 73.62 198 ALA A C 1
ATOM 1592 O O . ALA A 1 198 ? -16.288 8.325 26.698 1.00 73.62 198 ALA A O 1
ATOM 1593 N N . ARG A 1 199 ? -14.225 7.894 27.525 1.00 67.12 199 ARG A N 1
ATOM 1594 C CA . ARG A 1 199 ? -14.324 8.683 28.775 1.00 67.12 199 ARG A CA 1
ATOM 1595 C C . ARG A 1 199 ? -15.220 8.068 29.864 1.00 67.12 199 ARG A C 1
ATOM 1597 O O . ARG A 1 199 ? -15.565 8.760 30.816 1.00 67.12 199 ARG A O 1
ATOM 1604 N N . THR A 1 200 ? -15.559 6.784 29.748 1.00 72.19 200 THR A N 1
ATOM 1605 C CA . THR A 1 200 ? -16.224 5.998 30.802 1.00 72.19 200 THR A CA 1
ATOM 1606 C C . THR A 1 200 ? -15.314 4.869 31.292 1.00 72.19 200 THR A C 1
ATOM 1608 O O . THR A 1 200 ? -14.456 4.387 30.546 1.00 72.19 200 THR A O 1
ATOM 1611 N N . ASP A 1 201 ? -15.519 4.401 32.526 1.00 69.38 201 ASP A N 1
ATOM 1612 C CA . ASP A 1 201 ? -14.784 3.248 33.074 1.00 69.38 201 ASP A CA 1
ATOM 1613 C C . ASP A 1 201 ? -15.049 1.946 32.300 1.00 69.38 201 ASP A C 1
ATOM 1615 O O . ASP A 1 201 ? -14.255 1.010 32.365 1.00 69.38 201 ASP A O 1
ATOM 1619 N N . THR A 1 202 ? -16.111 1.915 31.493 1.00 79.25 202 THR A N 1
ATOM 1620 C CA . THR A 1 202 ? -16.501 0.811 30.609 1.00 79.25 202 THR A CA 1
ATOM 1621 C C . THR A 1 202 ? -16.018 0.995 29.167 1.00 79.25 202 THR A C 1
A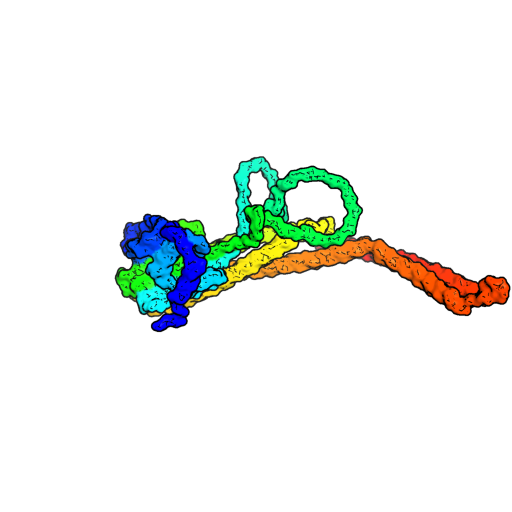TOM 1623 O O . THR A 1 202 ? -16.598 0.414 28.255 1.00 79.25 202 THR A O 1
ATOM 1626 N N . SER A 1 203 ? -14.990 1.822 28.932 1.00 86.50 203 SER A N 1
ATOM 1627 C CA . SER A 1 203 ? -14.421 2.009 27.591 1.00 86.50 203 SER A CA 1
ATOM 1628 C C . SER A 1 203 ? -13.970 0.674 26.996 1.00 86.50 203 SER A C 1
ATOM 1630 O O . SER A 1 203 ? -13.195 -0.058 27.628 1.00 86.50 203 SER A O 1
ATOM 1632 N N . THR A 1 204 ? -14.441 0.386 25.783 1.00 91.44 204 THR A N 1
ATOM 1633 C CA . THR A 1 204 ? -14.039 -0.778 24.995 1.00 91.44 204 THR A CA 1
ATOM 1634 C C . THR A 1 204 ? -13.402 -0.341 23.681 1.00 91.44 204 THR A C 1
ATOM 1636 O O . THR A 1 204 ? -13.856 0.587 23.010 1.00 91.44 204 THR A O 1
ATOM 1639 N N . VAL A 1 205 ? -12.316 -1.013 23.313 1.00 93.31 205 VAL A N 1
ATOM 1640 C CA . VAL A 1 205 ? -11.588 -0.810 22.062 1.00 93.31 205 VAL A CA 1
ATOM 1641 C C . VAL A 1 205 ? -11.627 -2.119 21.295 1.00 93.31 205 VAL A C 1
ATOM 1643 O O . VAL A 1 205 ? -11.199 -3.156 21.799 1.00 93.31 205 VAL A O 1
ATOM 1646 N N . THR A 1 206 ? -12.147 -2.082 20.073 1.00 95.19 206 THR A N 1
ATOM 1647 C CA . THR A 1 206 ? -12.204 -3.245 19.188 1.00 95.19 206 THR A CA 1
ATOM 1648 C C . THR A 1 206 ? -11.484 -2.944 17.886 1.00 95.19 206 THR A C 1
ATOM 1650 O O . THR A 1 206 ? -11.880 -2.039 17.157 1.00 95.19 206 THR A O 1
ATOM 1653 N N . LEU A 1 207 ? -10.448 -3.720 17.581 1.00 96.19 207 LEU A N 1
ATOM 1654 C CA . LEU A 1 207 ? -9.751 -3.707 16.301 1.00 96.19 207 LEU A CA 1
ATOM 1655 C C . LEU A 1 207 ? -10.117 -4.966 15.514 1.00 96.19 207 LEU A C 1
ATOM 1657 O O . LEU A 1 207 ? -9.956 -6.072 16.014 1.00 96.19 207 LEU A O 1
ATOM 1661 N N . VAL A 1 208 ? -10.542 -4.807 14.267 1.00 95.44 208 VAL A N 1
ATOM 1662 C CA . VAL A 1 208 ? -10.785 -5.902 13.327 1.00 95.44 208 VAL A CA 1
ATOM 1663 C C . VAL A 1 208 ? -9.801 -5.786 12.170 1.00 95.44 208 VAL A C 1
ATOM 1665 O O . VAL A 1 208 ? -9.791 -4.795 11.440 1.00 95.44 208 VAL A O 1
ATOM 1668 N N . CYS A 1 209 ? -8.975 -6.812 12.003 1.00 95.06 209 CYS A N 1
ATOM 1669 C CA . CYS A 1 209 ? -7.967 -6.939 10.961 1.00 95.06 209 CYS A CA 1
ATOM 1670 C C . CYS A 1 209 ? -8.419 -7.998 9.954 1.00 95.06 209 CYS A C 1
ATOM 1672 O O . CYS A 1 209 ? -8.397 -9.191 10.254 1.00 95.06 209 CYS A O 1
ATOM 1674 N N . PHE A 1 210 ? -8.787 -7.579 8.747 1.00 92.38 210 PHE A N 1
ATOM 1675 C CA . PHE A 1 210 ? -9.137 -8.480 7.652 1.00 92.38 210 PHE A CA 1
ATOM 1676 C C . PHE A 1 210 ? -7.903 -8.792 6.806 1.00 92.38 210 PHE A C 1
ATOM 1678 O O . PHE A 1 210 ? -7.351 -7.895 6.163 1.00 92.38 210 PHE A O 1
ATOM 1685 N N . ALA A 1 211 ? -7.508 -10.066 6.795 1.00 90.12 211 ALA A N 1
ATOM 1686 C CA . ALA A 1 211 ? -6.304 -10.581 6.139 1.00 90.12 211 ALA A CA 1
ATOM 1687 C C . ALA A 1 211 ? -5.016 -9.788 6.463 1.00 90.12 211 ALA A C 1
ATOM 1689 O O . ALA A 1 211 ? -4.349 -9.295 5.549 1.00 90.12 211 ALA A O 1
ATOM 1690 N N . PRO A 1 212 ? -4.639 -9.647 7.751 1.00 91.38 212 PRO A N 1
ATOM 1691 C CA . PRO A 1 212 ? -3.346 -9.064 8.116 1.00 91.38 212 PRO A CA 1
ATOM 1692 C C . PRO A 1 212 ? -2.177 -9.899 7.559 1.00 91.38 212 PRO A C 1
ATOM 1694 O O . PRO A 1 212 ? -2.342 -11.082 7.253 1.00 91.38 212 PRO A O 1
ATOM 1697 N N . SER A 1 213 ? -0.977 -9.309 7.447 1.00 90.94 213 SER A N 1
ATOM 1698 C CA . SER A 1 213 ? 0.238 -10.096 7.166 1.00 90.94 213 SER A CA 1
ATOM 1699 C C . SER A 1 213 ? 0.474 -11.108 8.279 1.00 90.94 213 SER A C 1
ATOM 1701 O O . SER A 1 213 ? 0.030 -10.930 9.413 1.00 90.94 213 SER A O 1
ATOM 1703 N N . THR A 1 214 ? 1.266 -12.130 7.969 1.00 90.25 214 THR A N 1
ATOM 1704 C CA . THR A 1 214 ? 1.841 -13.017 8.984 1.00 9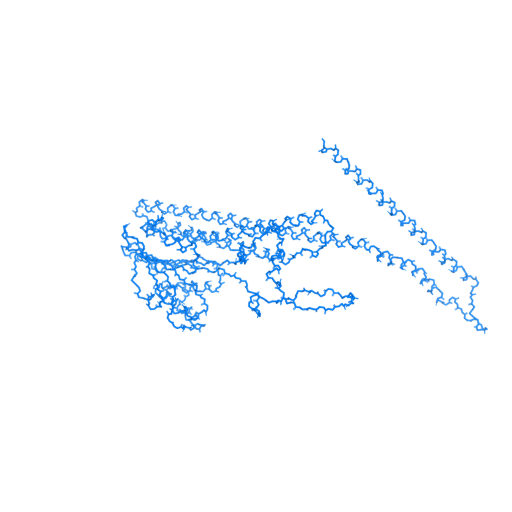0.25 214 THR A CA 1
ATOM 1705 C C . THR A 1 214 ? 2.609 -12.221 10.037 1.00 90.25 214 THR A C 1
ATOM 1707 O O . THR A 1 214 ? 2.357 -12.392 11.219 1.00 90.25 214 THR A O 1
ATOM 1710 N N . PHE A 1 215 ? 3.434 -11.259 9.608 1.00 89.06 215 PHE A N 1
ATOM 1711 C CA . PHE A 1 215 ? 4.175 -10.375 10.508 1.00 89.06 215 PHE A CA 1
ATOM 1712 C C . PHE A 1 215 ? 3.261 -9.598 11.466 1.00 89.06 215 PHE A C 1
ATOM 1714 O O . PHE A 1 215 ? 3.492 -9.609 12.667 1.00 89.06 215 PHE A O 1
ATOM 1721 N N . LEU A 1 216 ? 2.198 -8.964 10.961 1.00 93.00 216 LEU A N 1
ATOM 1722 C CA . LEU A 1 216 ? 1.251 -8.222 11.793 1.00 93.00 216 LEU A CA 1
ATOM 1723 C C . LEU A 1 216 ? 0.447 -9.155 12.702 1.00 93.00 216 LEU A C 1
ATOM 1725 O O . LEU A 1 216 ? 0.148 -8.793 13.832 1.00 93.00 216 LEU A O 1
ATOM 1729 N N . LYS A 1 217 ? 0.090 -10.353 12.229 1.00 91.50 217 LYS A N 1
ATOM 1730 C CA . LYS A 1 217 ? -0.592 -11.359 13.048 1.00 91.50 217 LYS A CA 1
ATOM 1731 C C . LYS A 1 217 ? 0.262 -11.748 14.255 1.00 91.50 217 LYS A C 1
ATOM 1733 O O . LYS A 1 217 ? -0.252 -11.740 15.371 1.00 91.50 217 LYS A O 1
ATOM 1738 N N . ASP A 1 218 ? 1.532 -12.059 14.022 1.00 90.75 218 ASP A N 1
ATOM 1739 C CA . ASP A 1 218 ? 2.480 -12.424 15.074 1.00 90.75 218 ASP A CA 1
ATOM 1740 C C . ASP A 1 218 ? 2.721 -11.230 16.014 1.00 90.75 218 ASP A C 1
ATOM 1742 O O . ASP A 1 218 ? 2.665 -11.376 17.233 1.00 90.75 218 ASP A O 1
ATOM 1746 N N . ASP A 1 219 ? 2.841 -10.018 15.464 1.00 89.75 219 A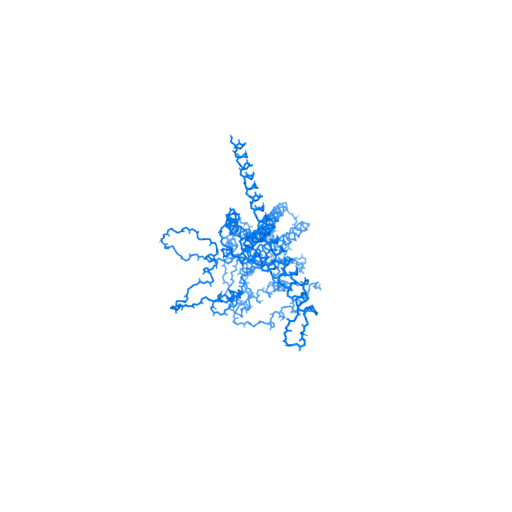SP A N 1
ATOM 1747 C CA . ASP A 1 219 ? 3.043 -8.811 16.269 1.00 89.75 219 ASP A CA 1
ATOM 1748 C C . ASP A 1 219 ? 1.839 -8.463 17.162 1.00 89.75 219 ASP A C 1
ATOM 1750 O O . ASP A 1 219 ? 1.996 -8.029 18.301 1.00 89.75 219 ASP A O 1
ATOM 1754 N N . LEU A 1 220 ? 0.611 -8.686 16.680 1.00 90.69 220 LEU A N 1
ATOM 1755 C CA . LEU A 1 220 ? -0.609 -8.479 17.470 1.00 90.69 220 LEU A CA 1
ATOM 1756 C C . LEU A 1 220 ? -0.781 -9.536 18.567 1.00 90.69 220 LEU A C 1
ATOM 1758 O O . LEU A 1 220 ? -1.364 -9.250 19.612 1.00 90.69 220 LEU A O 1
ATOM 1762 N N . VAL A 1 221 ? -0.276 -10.748 18.339 1.00 88.50 221 VAL A N 1
ATOM 1763 C CA . VAL A 1 221 ? -0.235 -11.815 19.343 1.00 88.50 221 VAL A CA 1
ATOM 1764 C C . VAL A 1 221 ? 0.745 -11.471 20.462 1.00 88.50 221 VAL A C 1
ATOM 1766 O O . VAL A 1 221 ? 0.405 -11.619 21.636 1.00 88.50 221 VAL A O 1
ATOM 1769 N N . ASP A 1 222 ? 1.935 -10.995 20.099 1.00 87.56 222 ASP A N 1
ATOM 1770 C CA . ASP A 1 222 ? 3.005 -10.658 21.041 1.00 87.56 222 ASP A CA 1
ATOM 1771 C C . ASP A 1 222 ? 2.880 -9.230 21.602 1.00 87.56 222 ASP A C 1
ATOM 1773 O O . ASP A 1 222 ? 3.708 -8.788 22.406 1.00 87.56 222 ASP A O 1
ATOM 1777 N N . LEU A 1 223 ? 1.805 -8.517 21.244 1.00 86.50 223 LEU A N 1
ATOM 1778 C CA . LEU A 1 223 ? 1.520 -7.144 21.658 1.00 86.50 223 LEU A CA 1
ATOM 1779 C C . LEU A 1 223 ? 1.717 -6.893 23.167 1.00 86.50 223 LEU A C 1
ATOM 1781 O O . LEU A 1 223 ? 2.372 -5.899 23.488 1.00 86.50 223 LEU A O 1
ATOM 1785 N N . PRO A 1 224 ? 1.257 -7.756 24.101 1.00 82.69 224 PRO A N 1
ATOM 1786 C CA . PRO A 1 224 ? 1.411 -7.513 25.541 1.00 82.69 224 PRO A CA 1
ATOM 1787 C C . PRO A 1 224 ? 2.865 -7.510 26.019 1.00 82.69 224 PRO A C 1
ATOM 1789 O O . PRO A 1 224 ? 3.173 -6.897 27.036 1.00 82.69 224 PRO A O 1
ATOM 1792 N N . GLN A 1 225 ? 3.765 -8.190 25.302 1.00 84.69 225 GLN A N 1
ATOM 1793 C CA . GLN A 1 225 ? 5.192 -8.209 25.634 1.00 84.69 225 GLN A CA 1
ATOM 1794 C C . GLN A 1 225 ? 5.877 -6.899 25.226 1.00 84.69 225 GLN A C 1
ATOM 1796 O O . GLN A 1 225 ? 6.889 -6.509 25.806 1.00 84.69 225 GLN A O 1
ATOM 1801 N N . ARG A 1 226 ? 5.331 -6.219 24.212 1.00 82.81 226 ARG A N 1
ATOM 1802 C CA . ARG A 1 226 ? 5.909 -5.010 23.616 1.00 82.81 226 ARG A CA 1
ATOM 1803 C C . ARG A 1 226 ? 5.282 -3.725 24.140 1.00 82.81 226 ARG A C 1
ATOM 1805 O O . ARG A 1 226 ? 5.975 -2.718 24.286 1.00 82.81 226 ARG A O 1
ATOM 1812 N N . VAL A 1 227 ? 3.969 -3.735 24.353 1.00 83.38 227 VAL A N 1
ATOM 1813 C CA . VAL A 1 227 ? 3.168 -2.557 24.672 1.00 83.38 227 VAL A CA 1
ATOM 1814 C C . VAL A 1 227 ? 2.221 -2.883 25.816 1.00 83.38 227 VAL A C 1
ATOM 1816 O O . VAL A 1 227 ? 1.444 -3.832 25.766 1.00 83.38 227 VAL A O 1
ATOM 1819 N N . ASP A 1 228 ? 2.247 -2.027 26.830 1.00 87.06 228 ASP A N 1
ATOM 1820 C CA . ASP A 1 228 ? 1.261 -2.050 27.902 1.00 87.06 228 ASP A CA 1
ATOM 1821 C C . ASP A 1 228 ? -0.140 -1.768 27.330 1.00 87.06 228 ASP A C 1
ATOM 1823 O O . ASP A 1 228 ? -0.414 -0.679 26.813 1.00 87.06 228 ASP A O 1
ATOM 1827 N N . CYS A 1 229 ? -1.032 -2.755 27.422 1.00 85.94 229 CYS A N 1
ATOM 1828 C CA . CYS A 1 229 ? -2.399 -2.673 26.911 1.00 85.94 229 CYS A CA 1
ATOM 1829 C C . CYS A 1 229 ? -3.208 -1.551 27.585 1.00 85.94 229 CYS A C 1
ATOM 1831 O O . CYS A 1 229 ? -4.105 -0.984 26.957 1.00 85.94 229 CYS A O 1
ATOM 1833 N N . ALA A 1 230 ? -2.841 -1.131 28.803 1.00 84.62 230 ALA A N 1
ATOM 1834 C CA . ALA A 1 230 ? -3.442 0.038 29.438 1.00 84.62 230 ALA A CA 1
ATOM 1835 C C . ALA A 1 230 ? -3.163 1.325 28.641 1.00 84.62 230 ALA A C 1
ATOM 1837 O O . ALA A 1 230 ? -4.043 2.176 28.504 1.00 84.62 230 ALA A O 1
ATOM 1838 N N . LYS A 1 231 ? -1.977 1.454 28.029 1.00 87.38 231 LYS A N 1
ATOM 1839 C CA . LYS A 1 231 ? -1.644 2.589 27.148 1.00 87.38 231 LYS A CA 1
ATOM 1840 C C . LYS A 1 231 ? -2.462 2.567 25.862 1.00 87.38 231 LYS A C 1
ATOM 1842 O O . LYS A 1 231 ? -2.860 3.628 25.389 1.00 87.38 231 LYS A O 1
ATOM 1847 N N . VAL A 1 232 ? -2.753 1.382 25.325 1.00 88.81 232 VAL A N 1
ATOM 1848 C CA . VAL A 1 232 ? -3.615 1.220 24.141 1.00 88.81 232 VAL A CA 1
ATOM 1849 C C . VAL A 1 232 ? -5.041 1.691 24.432 1.00 88.81 232 VAL A C 1
ATOM 1851 O O . VAL A 1 232 ? -5.647 2.348 23.592 1.00 88.81 232 VAL A O 1
ATOM 1854 N N . MET A 1 233 ? -5.558 1.442 25.638 1.00 86.75 233 MET A N 1
ATOM 1855 C CA . MET A 1 233 ? -6.871 1.959 26.042 1.00 86.75 233 MET A CA 1
ATOM 1856 C C . MET A 1 233 ? -6.907 3.485 26.157 1.00 86.75 233 MET A C 1
ATOM 1858 O O . MET A 1 233 ? -7.933 4.095 25.856 1.00 86.75 233 MET A O 1
ATOM 1862 N N . VAL A 1 234 ? -5.805 4.105 26.594 1.00 85.62 234 VAL A N 1
ATOM 1863 C CA . VAL A 1 234 ? -5.683 5.569 26.678 1.00 85.62 234 VAL A CA 1
ATOM 1864 C C . VAL A 1 234 ? -5.540 6.186 25.288 1.00 85.62 234 VAL A C 1
ATOM 1866 O O . VAL A 1 234 ? -6.169 7.204 25.006 1.00 85.62 234 VAL A O 1
ATOM 1869 N N . ASN A 1 235 ? -4.732 5.578 24.414 1.00 88.25 235 ASN A N 1
ATOM 1870 C CA . ASN A 1 235 ? -4.570 6.018 23.034 1.00 88.25 235 ASN A CA 1
ATOM 1871 C C . ASN A 1 235 ? -4.679 4.849 22.033 1.00 88.25 235 ASN A C 1
ATOM 1873 O O . ASN A 1 235 ? -3.663 4.246 21.669 1.00 88.25 235 ASN A O 1
ATOM 1877 N N . PRO A 1 236 ? -5.889 4.576 21.507 1.00 90.62 236 PRO A N 1
ATOM 1878 C CA . PRO A 1 236 ? -6.118 3.496 20.543 1.00 90.62 236 PRO A CA 1
ATOM 1879 C C . PRO A 1 236 ? -5.357 3.657 19.219 1.00 90.62 236 PRO A C 1
ATOM 1881 O O . PRO A 1 236 ? -5.139 2.675 18.511 1.00 90.62 236 PRO A O 1
ATOM 1884 N N . HIS A 1 237 ? -4.888 4.867 18.889 1.00 91.50 237 HIS A N 1
ATOM 1885 C CA . HIS A 1 237 ? -4.117 5.134 17.669 1.00 91.50 237 HIS A CA 1
ATOM 1886 C C . HIS A 1 237 ? -2.740 4.457 17.660 1.00 91.50 237 HIS A C 1
ATOM 1888 O O . HIS A 1 237 ? -2.122 4.357 16.603 1.00 91.50 237 HIS A O 1
ATOM 1894 N N . ILE A 1 238 ? -2.273 3.934 18.800 1.00 92.50 238 ILE A N 1
ATOM 1895 C CA . ILE A 1 238 ? -1.089 3.066 18.853 1.00 92.50 238 ILE A CA 1
ATOM 1896 C C . ILE A 1 238 ? -1.282 1.842 17.946 1.00 92.50 238 ILE A C 1
ATOM 1898 O O . ILE A 1 238 ? -0.364 1.471 17.221 1.00 92.50 238 ILE A O 1
ATOM 1902 N N . LEU A 1 239 ? -2.488 1.262 17.915 1.00 94.12 239 LEU A N 1
ATOM 1903 C CA . LEU A 1 239 ? -2.797 0.133 17.034 1.00 94.12 239 LEU A CA 1
ATOM 1904 C C . LEU A 1 239 ? -2.702 0.526 15.555 1.00 94.12 239 LEU A C 1
ATOM 1906 O O . LEU A 1 239 ? -2.240 -0.265 14.735 1.00 94.12 239 LEU A O 1
ATOM 1910 N N . LEU A 1 240 ? -3.087 1.760 15.214 1.00 93.81 240 LEU A N 1
ATOM 1911 C CA . LEU A 1 240 ? -2.934 2.268 13.852 1.00 93.81 240 LEU A CA 1
ATOM 1912 C C . LEU A 1 240 ? -1.476 2.475 13.480 1.00 93.81 240 LEU A C 1
ATOM 1914 O O . LEU A 1 240 ? -1.121 2.180 12.348 1.00 93.81 240 LEU A O 1
ATOM 1918 N N . GLU A 1 241 ? -0.624 2.939 14.396 1.00 94.00 241 GLU A N 1
ATOM 1919 C CA . GLU A 1 241 ? 0.810 3.059 14.112 1.00 94.00 241 GLU A CA 1
ATOM 1920 C C . GLU A 1 241 ? 1.422 1.692 13.769 1.00 94.00 241 GLU A C 1
ATOM 1922 O O . GLU A 1 241 ? 2.120 1.591 12.759 1.00 94.00 241 GLU A O 1
ATOM 1927 N N . ILE A 1 242 ? 1.068 0.638 14.517 1.00 94.19 242 ILE A N 1
ATOM 1928 C CA . ILE A 1 242 ? 1.509 -0.743 14.255 1.00 94.19 242 ILE A CA 1
ATOM 1929 C C . ILE A 1 242 ? 1.023 -1.226 12.880 1.00 94.19 242 ILE A C 1
ATOM 1931 O O . ILE A 1 242 ? 1.801 -1.767 12.093 1.00 94.19 242 ILE A O 1
ATOM 1935 N N . ILE A 1 243 ? -0.249 -0.992 12.547 1.00 94.94 243 ILE A N 1
ATOM 1936 C CA . ILE A 1 243 ? -0.804 -1.349 11.233 1.00 94.94 243 ILE A CA 1
ATOM 1937 C C . ILE A 1 243 ? -0.078 -0.584 10.124 1.00 94.94 243 ILE A C 1
ATOM 1939 O O . ILE A 1 243 ? 0.421 -1.180 9.175 1.00 94.94 243 ILE A O 1
ATOM 1943 N N . LEU A 1 244 ? 0.026 0.739 10.244 1.00 94.75 244 LEU A N 1
ATOM 1944 C CA . LEU A 1 244 ? 0.664 1.606 9.254 1.00 94.75 244 LEU A CA 1
ATOM 1945 C C . LEU A 1 244 ? 2.149 1.269 9.076 1.00 94.75 244 LEU A C 1
ATOM 1947 O O . LEU A 1 244 ? 2.685 1.429 7.977 1.00 94.75 244 LEU A O 1
ATOM 1951 N N . TYR A 1 245 ? 2.811 0.768 10.122 1.00 94.12 245 TYR A N 1
ATOM 1952 C CA . TYR A 1 245 ? 4.149 0.202 10.018 1.00 94.12 245 TYR A CA 1
ATOM 1953 C C . TYR A 1 245 ? 4.188 -1.025 9.112 1.00 94.12 245 TYR A C 1
ATOM 1955 O O . TYR A 1 245 ? 4.986 -1.046 8.174 1.00 94.12 245 TYR A O 1
ATOM 1963 N N . ASP A 1 246 ? 3.328 -2.014 9.354 1.00 93.31 246 ASP A N 1
ATOM 1964 C CA . ASP A 1 246 ? 3.253 -3.225 8.532 1.00 93.31 246 ASP A CA 1
ATOM 1965 C C . ASP A 1 246 ? 2.940 -2.899 7.062 1.00 93.31 246 ASP A C 1
ATOM 1967 O O . ASP A 1 246 ? 3.563 -3.445 6.147 1.00 93.31 246 ASP A O 1
ATOM 1971 N N . LEU A 1 247 ? 2.019 -1.963 6.816 1.00 92.75 247 LEU A N 1
ATOM 1972 C CA . LEU A 1 247 ? 1.667 -1.520 5.464 1.00 92.75 247 LEU A CA 1
ATOM 1973 C C . LEU A 1 247 ? 2.847 -0.839 4.758 1.00 92.75 247 LEU A C 1
ATOM 1975 O O . LEU A 1 247 ? 3.148 -1.147 3.602 1.00 92.75 247 LEU A O 1
ATOM 1979 N N . TYR A 1 248 ? 3.567 0.035 5.467 1.00 93.31 248 TYR A N 1
ATOM 1980 C CA . TYR A 1 248 ? 4.809 0.626 4.971 1.00 93.31 248 TYR A CA 1
ATOM 1981 C C . TYR A 1 248 ? 5.865 -0.442 4.652 1.00 93.31 248 TYR A C 1
ATOM 1983 O O . TYR A 1 248 ? 6.488 -0.384 3.593 1.00 93.31 248 TYR A O 1
ATOM 1991 N N . MET A 1 249 ? 6.063 -1.421 5.539 1.00 91.38 249 MET A N 1
ATOM 1992 C CA . MET A 1 249 ? 7.082 -2.458 5.360 1.00 91.38 249 MET A CA 1
ATOM 1993 C C . MET A 1 249 ? 6.833 -3.296 4.110 1.00 91.38 249 MET A C 1
ATOM 1995 O O . MET A 1 249 ? 7.786 -3.652 3.418 1.00 91.38 249 MET A O 1
ATOM 1999 N N . GLN A 1 250 ? 5.576 -3.581 3.776 1.00 88.56 250 GLN A N 1
ATOM 2000 C CA . GLN A 1 250 ? 5.245 -4.273 2.530 1.00 88.56 250 GLN A CA 1
ATOM 2001 C C . GLN A 1 250 ? 5.568 -3.446 1.293 1.00 88.56 250 GLN A C 1
ATOM 2003 O O . GLN A 1 250 ? 6.146 -3.986 0.349 1.00 88.56 250 GLN A O 1
ATOM 2008 N N . LEU A 1 251 ? 5.232 -2.152 1.292 1.00 89.19 251 LEU A N 1
ATOM 2009 C CA . LEU A 1 251 ? 5.579 -1.257 0.187 1.00 89.19 251 LEU A CA 1
ATOM 2010 C C . LEU A 1 251 ? 7.096 -1.162 0.010 1.00 89.19 251 LEU A C 1
ATOM 2012 O O . LEU A 1 251 ? 7.594 -1.372 -1.094 1.00 89.19 251 LEU A O 1
ATOM 2016 N N . ASP A 1 252 ? 7.836 -0.892 1.089 1.00 90.69 252 ASP A N 1
ATOM 2017 C CA . ASP A 1 252 ? 9.293 -0.742 1.031 1.00 90.69 252 ASP A CA 1
ATOM 2018 C C . ASP A 1 252 ? 9.954 -2.059 0.602 1.00 90.69 252 ASP A C 1
ATOM 2020 O O . ASP A 1 252 ? 10.758 -2.066 -0.328 1.00 90.69 252 ASP A O 1
ATOM 2024 N N . THR A 1 253 ? 9.548 -3.200 1.172 1.00 87.44 253 THR A N 1
ATOM 2025 C CA . THR A 1 253 ? 10.058 -4.522 0.764 1.00 87.44 253 THR A CA 1
ATOM 2026 C C . THR A 1 253 ? 9.809 -4.779 -0.720 1.00 87.44 253 THR A C 1
ATOM 2028 O O . THR A 1 253 ? 10.719 -5.193 -1.437 1.00 87.44 253 THR A O 1
ATOM 2031 N N . THR A 1 254 ? 8.601 -4.491 -1.207 1.00 84.50 254 THR A N 1
ATOM 2032 C CA . THR A 1 254 ? 8.246 -4.674 -2.621 1.00 84.50 254 THR A CA 1
ATOM 2033 C C . THR A 1 254 ? 9.085 -3.770 -3.529 1.00 84.50 254 THR A C 1
ATOM 2035 O O . THR A 1 254 ? 9.593 -4.232 -4.552 1.00 84.50 254 THR A O 1
ATOM 2038 N N . LEU A 1 255 ? 9.325 -2.515 -3.126 1.00 87.38 255 LEU A N 1
ATOM 2039 C CA . LEU A 1 255 ? 10.204 -1.586 -3.842 1.00 87.38 255 LEU A CA 1
ATOM 2040 C C . LEU A 1 255 ? 11.637 -2.104 -3.930 1.00 87.38 255 LEU A C 1
ATOM 2042 O O . LEU A 1 255 ? 12.260 -2.040 -4.993 1.00 87.38 255 LEU A O 1
ATOM 2046 N N . TRP A 1 256 ? 12.173 -2.606 -2.818 1.00 85.44 256 TRP A N 1
ATOM 2047 C CA . TRP A 1 256 ? 13.531 -3.135 -2.760 1.00 85.44 256 TRP A CA 1
ATOM 2048 C C . TRP A 1 256 ? 13.703 -4.364 -3.643 1.00 85.44 256 TRP A C 1
ATOM 2050 O O . TRP A 1 256 ? 14.706 -4.454 -4.353 1.00 85.44 256 TRP A O 1
ATOM 2060 N N . GLU A 1 257 ? 12.731 -5.274 -3.651 1.00 81.69 257 GLU A N 1
ATOM 2061 C CA . GLU A 1 257 ? 12.751 -6.425 -4.554 1.00 81.69 257 GLU A CA 1
ATOM 2062 C C . GLU A 1 257 ? 12.706 -5.987 -6.021 1.00 81.69 257 GLU A C 1
ATOM 2064 O O . GLU A 1 257 ? 13.540 -6.413 -6.823 1.00 81.69 257 GLU A O 1
ATOM 2069 N N . LEU A 1 258 ? 11.824 -5.048 -6.365 1.00 80.62 258 LEU A N 1
ATOM 2070 C CA . LEU A 1 258 ? 11.733 -4.525 -7.726 1.00 80.62 258 LEU A CA 1
ATOM 2071 C C . LEU A 1 258 ? 13.024 -3.816 -8.166 1.00 80.62 258 LEU A C 1
ATOM 2073 O O . LEU A 1 258 ? 13.479 -3.952 -9.302 1.00 80.62 258 LEU A O 1
ATOM 2077 N N . ARG A 1 259 ? 13.673 -3.096 -7.248 1.00 82.25 259 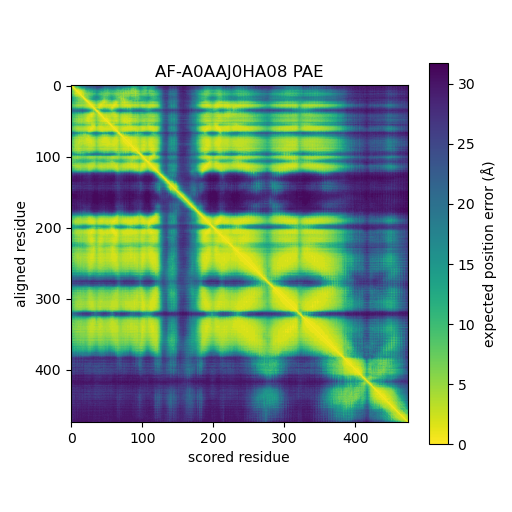ARG A N 1
ATOM 2078 C CA . ARG A 1 259 ? 14.958 -2.437 -7.503 1.00 82.25 259 ARG A CA 1
ATOM 2079 C C . ARG A 1 259 ? 16.083 -3.441 -7.754 1.00 82.25 259 ARG A C 1
ATOM 2081 O O . ARG A 1 259 ? 16.934 -3.184 -8.611 1.00 82.25 259 ARG A O 1
ATOM 2088 N N . LYS A 1 260 ? 16.118 -4.561 -7.022 1.00 78.50 260 LYS A N 1
ATOM 2089 C CA . LYS A 1 260 ? 17.100 -5.634 -7.263 1.00 78.50 260 LYS A CA 1
ATOM 2090 C C . LYS A 1 260 ? 16.945 -6.177 -8.683 1.00 78.50 260 LYS A C 1
ATOM 2092 O O . LYS A 1 260 ? 17.940 -6.277 -9.395 1.00 78.50 260 LYS A O 1
ATOM 2097 N N . ILE A 1 261 ? 15.704 -6.434 -9.102 1.00 73.06 261 ILE A N 1
ATOM 2098 C CA . ILE A 1 261 ? 15.361 -6.880 -10.462 1.00 73.06 261 ILE A CA 1
ATOM 2099 C C . ILE A 1 261 ? 15.867 -5.868 -11.498 1.00 73.06 261 ILE A C 1
ATOM 2101 O O . ILE A 1 261 ? 16.599 -6.234 -12.414 1.00 73.06 261 ILE A O 1
ATOM 2105 N N . PHE A 1 262 ? 15.562 -4.582 -11.316 1.00 74.69 262 PHE A N 1
ATOM 2106 C CA . PHE A 1 262 ? 15.996 -3.547 -12.254 1.00 74.69 262 PHE A CA 1
ATOM 2107 C C . PHE A 1 262 ? 17.505 -3.371 -12.337 1.00 74.69 262 PHE A C 1
ATOM 2109 O O . PHE A 1 262 ? 18.015 -3.129 -13.421 1.00 74.69 262 PHE A O 1
ATOM 2116 N N . THR A 1 263 ? 18.231 -3.486 -11.224 1.00 73.38 263 THR A N 1
ATOM 2117 C CA . THR A 1 263 ? 19.699 -3.348 -11.241 1.00 73.38 263 THR A CA 1
ATOM 2118 C C . THR A 1 263 ? 20.334 -4.387 -12.166 1.00 73.38 263 THR A C 1
ATOM 2120 O O . THR A 1 263 ? 21.202 -4.046 -12.963 1.00 73.38 263 THR A O 1
ATOM 2123 N N . VAL A 1 264 ? 19.845 -5.630 -12.117 1.00 69.75 264 VAL A N 1
ATOM 2124 C CA . VAL A 1 264 ? 20.324 -6.721 -12.979 1.00 69.75 264 VAL A CA 1
ATOM 2125 C C . VAL A 1 264 ? 20.041 -6.431 -14.453 1.00 69.75 264 VAL A C 1
ATOM 2127 O O . VAL A 1 264 ? 20.925 -6.586 -15.294 1.00 69.75 264 VAL A O 1
ATOM 2130 N N . GLU A 1 265 ? 18.828 -5.977 -14.768 1.00 66.88 265 GLU A N 1
ATOM 2131 C CA . GLU A 1 265 ? 18.464 -5.602 -16.137 1.00 66.88 265 GLU A CA 1
ATOM 2132 C C . GLU A 1 265 ? 19.290 -4.407 -16.623 1.00 66.88 265 GLU A C 1
ATOM 2134 O O . GLU A 1 265 ? 19.859 -4.436 -17.709 1.00 66.88 265 GLU A O 1
ATOM 2139 N N . GLN A 1 266 ? 19.452 -3.377 -15.795 1.00 68.81 266 GLN A N 1
ATOM 2140 C CA . GLN A 1 266 ? 20.248 -2.199 -16.121 1.00 68.81 266 GLN A CA 1
ATOM 2141 C C . GLN A 1 266 ? 21.710 -2.560 -16.434 1.00 68.81 266 GLN A C 1
ATOM 2143 O O . GLN A 1 266 ? 22.276 -2.019 -17.383 1.00 68.81 266 GLN A O 1
ATOM 2148 N N . GLU A 1 267 ? 22.325 -3.473 -15.679 1.00 69.94 267 GLU A N 1
ATOM 2149 C CA . GLU A 1 267 ? 23.673 -3.979 -15.971 1.00 69.94 267 GLU A CA 1
ATOM 2150 C C . GLU A 1 267 ? 23.719 -4.752 -17.296 1.00 69.94 267 GLU A C 1
ATOM 2152 O O . GLU A 1 267 ? 24.632 -4.550 -18.105 1.00 69.94 267 GLU A O 1
ATOM 2157 N N . HIS A 1 268 ? 22.710 -5.587 -17.557 1.00 66.38 268 HIS A N 1
ATOM 2158 C CA . HIS A 1 268 ? 22.573 -6.303 -18.822 1.00 66.38 268 HIS A CA 1
ATOM 2159 C C . HIS A 1 268 ? 22.482 -5.334 -20.014 1.00 66.38 268 HIS A C 1
ATOM 2161 O O . HIS A 1 268 ? 23.205 -5.486 -21.000 1.00 66.38 268 HIS A O 1
ATOM 2167 N N . PHE A 1 269 ? 21.672 -4.281 -19.898 1.00 64.69 269 PHE A N 1
ATOM 2168 C CA . PHE A 1 269 ? 21.516 -3.250 -20.925 1.00 64.69 269 PHE A CA 1
ATOM 2169 C C . PHE A 1 269 ? 22.746 -2.352 -21.085 1.00 64.69 269 PHE A C 1
ATOM 2171 O O . PHE A 1 269 ? 23.116 -2.003 -22.209 1.00 64.69 269 PHE A O 1
ATOM 2178 N N . GLY A 1 270 ? 23.418 -2.001 -19.986 1.00 65.31 270 GLY A N 1
ATOM 2179 C CA . GLY A 1 270 ? 24.680 -1.261 -20.029 1.00 65.31 270 GLY A CA 1
ATOM 2180 C C . GLY A 1 270 ? 25.737 -2.010 -20.843 1.00 65.31 270 GLY A C 1
ATOM 2181 O O . GLY A 1 270 ? 26.434 -1.419 -21.665 1.00 65.31 270 GLY A O 1
ATOM 2182 N N . TYR A 1 271 ? 25.790 -3.335 -20.701 1.00 61.28 271 TYR A N 1
ATOM 2183 C CA . TYR A 1 271 ? 26.654 -4.175 -21.524 1.00 61.28 271 TYR A CA 1
ATOM 2184 C C . TYR A 1 271 ? 26.251 -4.177 -23.011 1.00 61.28 271 TYR A C 1
ATOM 2186 O O . TYR A 1 271 ? 27.120 -4.083 -23.880 1.00 61.28 271 TYR A O 1
ATOM 2194 N N . LEU A 1 272 ? 24.953 -4.265 -23.323 1.00 59.38 272 LEU A N 1
ATOM 2195 C CA . LEU A 1 272 ? 24.457 -4.300 -24.709 1.00 59.38 272 LEU A CA 1
ATOM 2196 C C . LEU A 1 272 ? 24.714 -2.986 -25.454 1.00 59.38 272 LEU A C 1
ATOM 2198 O O . LEU A 1 272 ? 25.199 -3.000 -26.581 1.00 59.38 272 LEU A O 1
ATOM 2202 N N . THR A 1 273 ? 24.492 -1.850 -24.796 1.00 61.56 273 THR A N 1
ATOM 2203 C CA . THR A 1 273 ? 24.782 -0.527 -25.376 1.00 61.56 273 THR A CA 1
ATOM 2204 C C . THR A 1 273 ? 26.281 -0.280 -25.584 1.00 61.56 273 THR A C 1
ATOM 2206 O O . THR A 1 273 ? 26.661 0.397 -26.539 1.00 61.56 273 THR A O 1
ATOM 2209 N N . ALA A 1 274 ? 27.146 -0.867 -24.749 1.00 63.75 274 ALA A N 1
ATOM 2210 C CA . ALA A 1 274 ? 28.599 -0.809 -24.920 1.00 63.75 274 ALA A CA 1
ATOM 2211 C C . ALA A 1 274 ? 29.127 -1.734 -26.038 1.00 63.75 274 ALA A C 1
ATOM 2213 O O . ALA A 1 274 ? 30.220 -1.505 -26.557 1.00 63.75 274 ALA A O 1
ATOM 2214 N N . SER A 1 275 ? 28.382 -2.781 -26.410 1.00 58.50 275 SER A N 1
ATOM 2215 C CA . SER A 1 275 ? 28.771 -3.775 -27.421 1.00 58.50 275 SER A CA 1
ATOM 2216 C C . SER A 1 275 ? 27.659 -3.973 -28.466 1.00 58.50 275 SER A C 1
ATOM 2218 O O . SER A 1 275 ? 26.892 -4.931 -28.360 1.00 58.50 275 SER A O 1
ATOM 2220 N N . PRO A 1 276 ? 27.603 -3.137 -29.524 1.00 56.28 276 PRO A N 1
ATOM 2221 C CA . PRO A 1 276 ? 26.517 -3.105 -30.519 1.00 56.28 276 PRO A CA 1
ATOM 2222 C C . PRO A 1 276 ? 26.481 -4.316 -31.477 1.00 56.28 276 PRO A C 1
ATOM 2224 O O . PRO A 1 276 ? 25.902 -4.254 -32.557 1.00 56.28 276 PRO A O 1
ATOM 2227 N N . THR A 1 277 ? 27.161 -5.413 -31.142 1.00 55.00 277 THR A N 1
ATOM 2228 C CA . THR A 1 277 ? 27.287 -6.609 -31.988 1.00 55.00 277 THR A CA 1
ATOM 2229 C C . THR A 1 277 ? 26.335 -7.736 -31.599 1.00 55.00 277 THR A C 1
ATOM 2231 O O . THR A 1 277 ? 26.257 -8.724 -32.331 1.00 55.00 277 THR A O 1
ATOM 2234 N N . LYS A 1 278 ? 25.618 -7.623 -30.472 1.00 56.56 278 LYS A N 1
ATOM 2235 C CA . LYS A 1 278 ? 24.623 -8.623 -30.066 1.00 56.56 278 LYS A CA 1
ATOM 2236 C C . LYS A 1 278 ? 23.264 -8.357 -30.724 1.00 56.56 278 LYS A C 1
ATOM 2238 O O . LYS A 1 278 ? 22.875 -7.201 -30.866 1.00 56.56 278 LYS A O 1
ATOM 2243 N N . PRO A 1 279 ? 22.548 -9.410 -31.149 1.00 56.56 279 PRO A N 1
ATOM 2244 C CA . PRO A 1 279 ? 21.270 -9.257 -31.824 1.00 56.56 279 PRO A CA 1
ATOM 2245 C C . PRO A 1 279 ? 20.201 -8.702 -30.873 1.00 56.56 279 PRO A C 1
ATOM 2247 O O . PRO A 1 279 ? 20.081 -9.121 -29.724 1.00 56.56 279 PRO A O 1
ATOM 2250 N N . LEU A 1 280 ? 19.392 -7.785 -31.407 1.00 54.59 280 LEU A N 1
ATOM 2251 C CA . LEU A 1 280 ? 18.256 -7.125 -30.749 1.00 54.59 280 LEU A CA 1
ATOM 2252 C C . LEU A 1 280 ? 17.235 -8.114 -30.151 1.00 54.59 280 LEU A C 1
ATOM 2254 O O . LEU A 1 280 ? 16.492 -7.766 -29.239 1.00 54.59 280 LEU A O 1
ATOM 2258 N N . SER A 1 281 ? 17.213 -9.348 -30.665 1.00 58.19 281 SER A N 1
ATOM 2259 C CA . SER A 1 281 ? 16.340 -10.443 -30.234 1.00 58.19 281 SER A CA 1
ATOM 2260 C C . SER A 1 281 ? 16.599 -10.938 -28.810 1.00 58.19 281 SER A C 1
ATOM 2262 O O . SER A 1 281 ? 15.769 -11.665 -28.275 1.00 58.19 281 SER A O 1
ATOM 2264 N N . ASP A 1 282 ? 17.738 -10.584 -28.206 1.00 57.72 282 ASP A N 1
ATOM 2265 C CA . ASP A 1 282 ? 18.085 -11.003 -26.840 1.00 57.72 282 ASP A CA 1
ATOM 2266 C C . ASP A 1 282 ? 17.418 -10.133 -25.756 1.00 57.72 282 ASP A C 1
ATOM 2268 O O . ASP A 1 282 ? 17.540 -10.434 -24.567 1.00 57.72 282 ASP A O 1
ATOM 2272 N N . ILE A 1 283 ? 16.715 -9.062 -26.143 1.00 61.09 283 ILE A N 1
ATOM 2273 C CA . ILE A 1 283 ? 16.084 -8.116 -25.219 1.00 61.09 283 ILE A CA 1
ATOM 2274 C C . ILE A 1 283 ? 14.589 -8.414 -25.085 1.00 61.09 283 ILE A C 1
ATOM 2276 O O . ILE A 1 283 ? 13.839 -8.366 -26.059 1.00 61.09 283 ILE A O 1
ATOM 2280 N N . ASP A 1 284 ? 14.143 -8.664 -23.854 1.00 64.94 284 ASP A N 1
ATOM 2281 C CA . ASP A 1 284 ? 12.733 -8.883 -23.534 1.00 64.94 284 ASP A CA 1
ATOM 2282 C C . ASP A 1 284 ? 12.035 -7.558 -23.175 1.00 64.94 284 ASP A C 1
ATOM 2284 O O . ASP A 1 284 ? 12.032 -7.103 -22.029 1.00 64.94 284 ASP A O 1
ATOM 2288 N N . PHE A 1 285 ? 11.423 -6.933 -24.181 1.00 67.69 285 PHE A N 1
ATOM 2289 C CA . PHE A 1 285 ? 10.639 -5.702 -24.031 1.00 67.69 285 PHE A CA 1
ATOM 2290 C C . PHE A 1 285 ? 9.459 -5.881 -23.071 1.00 67.69 285 PHE A C 1
ATOM 2292 O O . PHE A 1 285 ? 9.068 -4.938 -22.382 1.00 67.69 285 PHE A O 1
ATOM 2299 N N . SER A 1 286 ? 8.898 -7.090 -23.011 1.00 69.81 286 SER A N 1
ATOM 2300 C CA . SER A 1 286 ? 7.741 -7.390 -22.171 1.00 69.81 286 SER A CA 1
ATOM 2301 C C . SER A 1 286 ? 8.125 -7.323 -20.699 1.00 69.81 286 SER A C 1
ATOM 2303 O O . SER A 1 286 ? 7.373 -6.780 -19.896 1.00 69.81 286 SER A O 1
ATOM 2305 N N . ALA A 1 287 ? 9.320 -7.807 -20.347 1.00 69.12 287 ALA A N 1
ATOM 2306 C CA . ALA A 1 287 ? 9.842 -7.722 -18.988 1.00 69.12 287 ALA A CA 1
ATOM 2307 C C . ALA A 1 287 ? 10.080 -6.267 -18.551 1.00 69.12 287 ALA A C 1
ATOM 2309 O O . ALA A 1 287 ? 9.734 -5.904 -17.426 1.00 69.12 287 ALA A O 1
ATOM 2310 N N . LEU A 1 288 ? 10.617 -5.419 -19.438 1.00 72.06 288 LEU A N 1
ATOM 2311 C CA . LEU A 1 288 ? 10.852 -4.002 -19.143 1.00 72.06 288 LEU A CA 1
ATOM 2312 C C . LEU A 1 288 ? 9.538 -3.217 -18.991 1.00 72.06 288 LEU A C 1
ATOM 2314 O O . LEU A 1 288 ? 9.421 -2.400 -18.079 1.00 72.06 288 LEU A O 1
ATOM 2318 N N . HIS A 1 289 ? 8.540 -3.499 -19.832 1.00 75.25 289 HIS A N 1
ATOM 2319 C CA . HIS A 1 289 ? 7.202 -2.919 -19.695 1.00 75.25 289 HIS A CA 1
ATOM 2320 C C . HIS A 1 289 ? 6.485 -3.402 -18.436 1.00 75.25 289 HIS A C 1
ATOM 2322 O O . HIS A 1 289 ? 5.951 -2.589 -17.693 1.00 75.25 289 HIS A O 1
ATOM 2328 N N . LEU A 1 290 ? 6.541 -4.697 -18.131 1.00 75.75 290 LEU A N 1
ATOM 2329 C CA . LEU A 1 290 ? 5.942 -5.242 -16.916 1.00 75.75 290 LEU A CA 1
ATOM 2330 C C . LEU A 1 290 ? 6.575 -4.628 -15.656 1.00 75.75 290 LEU A C 1
ATOM 2332 O O . LEU A 1 290 ? 5.883 -4.312 -14.692 1.00 75.75 290 LEU A O 1
ATOM 2336 N N . LEU A 1 291 ? 7.894 -4.427 -15.671 1.00 77.50 291 LEU A N 1
ATOM 2337 C CA . LEU A 1 291 ? 8.628 -3.731 -14.617 1.00 77.50 291 LEU A CA 1
ATOM 2338 C C . LEU A 1 291 ? 8.186 -2.264 -14.478 1.00 77.50 291 LEU A C 1
ATOM 2340 O O . LEU A 1 291 ? 8.031 -1.787 -13.352 1.00 77.50 291 LEU A O 1
ATOM 2344 N N . ALA A 1 292 ? 7.952 -1.574 -15.601 1.00 83.88 292 ALA A N 1
ATOM 2345 C CA . ALA A 1 292 ? 7.373 -0.231 -15.625 1.00 83.88 292 ALA A CA 1
ATOM 2346 C C . ALA A 1 292 ? 5.964 -0.214 -14.999 1.00 83.88 292 ALA A C 1
ATOM 2348 O O . ALA A 1 292 ? 5.675 0.622 -14.146 1.00 83.88 292 ALA A O 1
ATOM 2349 N N . ASP A 1 293 ? 5.117 -1.186 -15.335 1.00 83.62 293 ASP A N 1
ATOM 2350 C CA . ASP A 1 293 ? 3.777 -1.301 -14.760 1.00 83.62 293 ASP A CA 1
ATOM 2351 C C . ASP A 1 293 ? 3.844 -1.512 -13.238 1.00 83.62 293 ASP A C 1
ATOM 2353 O O . ASP A 1 293 ? 3.156 -0.829 -12.476 1.00 83.62 293 ASP A O 1
ATOM 2357 N N . TYR A 1 294 ? 4.704 -2.424 -12.765 1.00 83.94 294 TYR A N 1
ATOM 2358 C CA . TYR A 1 294 ? 4.889 -2.680 -11.331 1.00 83.94 294 TYR A CA 1
ATOM 2359 C C . TYR A 1 294 ? 5.337 -1.438 -10.556 1.00 83.94 294 TYR A C 1
ATOM 2361 O O . TYR A 1 294 ? 4.820 -1.201 -9.462 1.00 83.94 294 TYR A O 1
ATOM 2369 N N . ILE A 1 295 ? 6.259 -0.632 -11.098 1.00 87.44 295 ILE A N 1
ATOM 2370 C CA . ILE A 1 295 ? 6.700 0.585 -10.403 1.00 87.44 295 ILE A CA 1
ATOM 2371 C C . ILE A 1 295 ? 5.603 1.653 -10.364 1.00 87.44 295 ILE A C 1
ATOM 2373 O O . ILE A 1 295 ? 5.489 2.345 -9.354 1.00 87.44 295 ILE A O 1
ATOM 2377 N N . ILE A 1 296 ? 4.769 1.752 -11.407 1.00 88.81 296 ILE A N 1
ATOM 2378 C CA . ILE A 1 296 ? 3.638 2.689 -11.452 1.00 88.81 296 ILE A CA 1
ATOM 2379 C C . ILE A 1 296 ? 2.638 2.358 -10.342 1.00 88.81 296 ILE A C 1
ATOM 2381 O O . ILE A 1 296 ? 2.311 3.228 -9.539 1.00 88.81 296 ILE A O 1
ATOM 2385 N N . MET A 1 297 ? 2.219 1.096 -10.225 1.00 85.62 297 MET A N 1
ATOM 2386 C CA . MET A 1 297 ? 1.272 0.691 -9.174 1.00 85.62 297 MET A CA 1
ATOM 2387 C C . MET A 1 297 ? 1.864 0.819 -7.770 1.00 85.62 297 MET A C 1
ATOM 2389 O O . MET A 1 297 ? 1.163 1.146 -6.816 1.00 85.62 297 MET A O 1
ATOM 2393 N N . LEU A 1 298 ? 3.165 0.571 -7.618 1.00 88.81 298 LEU A N 1
ATOM 2394 C CA . LEU A 1 298 ? 3.835 0.749 -6.335 1.00 88.81 298 LEU A CA 1
ATOM 2395 C C . LEU A 1 298 ? 3.915 2.228 -5.937 1.00 88.81 298 LEU A C 1
ATOM 2397 O O . LEU A 1 298 ? 3.746 2.563 -4.763 1.00 88.81 298 LEU A O 1
ATOM 2401 N N . ARG A 1 299 ? 4.148 3.112 -6.912 1.00 91.50 299 ARG A N 1
ATOM 2402 C CA . ARG A 1 299 ? 4.095 4.558 -6.714 1.00 91.50 299 ARG A CA 1
ATOM 2403 C C . ARG A 1 299 ? 2.686 4.996 -6.320 1.00 91.50 299 ARG A C 1
ATOM 2405 O O . ARG A 1 299 ? 2.555 5.676 -5.306 1.00 91.50 299 ARG A O 1
ATOM 2412 N N . GLU A 1 300 ? 1.664 4.547 -7.041 1.00 89.31 300 GLU A N 1
ATOM 2413 C CA . GLU A 1 300 ? 0.255 4.793 -6.711 1.00 89.31 300 GLU A CA 1
ATOM 2414 C C . GLU A 1 300 ? -0.064 4.360 -5.271 1.00 89.31 300 GLU A C 1
ATOM 2416 O O . GLU A 1 300 ? -0.544 5.164 -4.473 1.00 89.31 300 GLU A O 1
ATOM 2421 N N . GLY A 1 301 ? 0.319 3.138 -4.882 1.00 89.44 301 GLY A N 1
ATOM 2422 C CA . GLY A 1 301 ? 0.141 2.651 -3.512 1.00 89.44 301 GLY A CA 1
ATOM 2423 C C . GLY A 1 301 ? 0.892 3.480 -2.463 1.00 89.44 301 GLY A C 1
ATOM 2424 O O . GLY A 1 301 ? 0.387 3.699 -1.363 1.00 89.44 301 GLY A O 1
ATOM 2425 N N . SER A 1 302 ? 2.081 3.995 -2.789 1.00 92.56 302 SER A N 1
ATOM 2426 C CA . SER A 1 302 ? 2.843 4.859 -1.878 1.00 92.56 302 SER A CA 1
ATOM 2427 C C . SER A 1 302 ? 2.216 6.245 -1.691 1.00 92.56 302 SER A C 1
ATOM 2429 O O . SER A 1 302 ? 2.173 6.741 -0.565 1.00 92.56 302 SER A O 1
ATOM 2431 N N . GLU A 1 303 ? 1.700 6.852 -2.764 1.00 92.69 303 GLU A N 1
ATOM 2432 C CA . GLU A 1 303 ? 1.000 8.141 -2.722 1.00 92.69 303 GLU A CA 1
ATOM 2433 C C . GLU A 1 303 ? -0.315 8.004 -1.941 1.00 92.69 303 GLU A C 1
ATOM 2435 O O . GLU A 1 303 ? -0.647 8.846 -1.105 1.00 92.69 303 GLU A O 1
ATOM 2440 N N . ALA A 1 304 ? -1.015 6.887 -2.125 1.00 91.50 304 ALA A N 1
ATOM 2441 C CA . ALA A 1 304 ? -2.273 6.623 -1.452 1.00 91.50 304 ALA A CA 1
ATOM 2442 C C . ALA A 1 304 ? -2.106 6.263 0.043 1.00 91.50 304 ALA A C 1
ATOM 2444 O O . ALA A 1 304 ? -2.866 6.751 0.890 1.00 91.50 304 ALA A O 1
ATOM 2445 N N . LEU A 1 305 ? -1.063 5.503 0.415 1.00 93.12 305 LEU A N 1
ATOM 2446 C CA . LEU A 1 305 ? -0.697 5.324 1.829 1.00 93.12 305 LEU A CA 1
ATOM 2447 C C . LEU A 1 305 ? -0.298 6.655 2.472 1.00 93.12 305 LEU A C 1
ATOM 2449 O O . LEU A 1 305 ? -0.615 6.893 3.636 1.00 93.12 305 LEU A O 1
ATOM 2453 N N . LEU A 1 306 ? 0.407 7.519 1.735 1.00 95.19 306 LEU A N 1
ATOM 2454 C CA . LEU A 1 306 ? 0.798 8.831 2.239 1.00 95.19 306 LEU A CA 1
ATOM 2455 C C . LEU A 1 306 ? -0.433 9.693 2.540 1.00 95.19 306 LEU A C 1
ATOM 2457 O O . LEU A 1 306 ? -0.501 10.257 3.628 1.00 95.19 306 LEU A O 1
ATOM 2461 N N . ALA A 1 307 ? -1.419 9.727 1.640 1.00 93.69 307 ALA A N 1
ATOM 2462 C CA . ALA A 1 307 ? -2.684 10.429 1.863 1.00 93.69 307 ALA A CA 1
ATOM 2463 C C . ALA A 1 307 ? -3.444 9.885 3.088 1.00 93.69 307 ALA A C 1
ATOM 2465 O O . ALA A 1 307 ? -3.934 10.655 3.913 1.00 93.69 307 ALA A O 1
ATOM 2466 N N . THR A 1 308 ? -3.470 8.558 3.254 1.00 93.50 308 THR A N 1
ATOM 2467 C CA . THR A 1 308 ? -4.048 7.891 4.436 1.00 93.50 308 THR A CA 1
ATOM 2468 C C . THR A 1 308 ? -3.331 8.333 5.719 1.00 93.50 308 THR A C 1
ATOM 2470 O O . THR A 1 308 ? -3.972 8.688 6.705 1.00 93.50 308 THR A O 1
ATOM 2473 N N . LEU A 1 309 ? -1.994 8.357 5.711 1.00 95.06 309 LEU A N 1
ATOM 2474 C CA . LEU A 1 309 ? -1.183 8.812 6.844 1.00 95.06 309 LEU A CA 1
ATOM 2475 C C . LEU A 1 309 ? -1.381 10.291 7.160 1.00 95.06 309 LEU A C 1
ATOM 2477 O O . LEU A 1 309 ? -1.432 10.642 8.335 1.00 95.06 309 LEU A O 1
ATOM 2481 N N . ASP A 1 310 ? -1.479 11.151 6.147 1.00 95.50 310 ASP A N 1
ATOM 2482 C CA . ASP A 1 310 ? -1.753 12.575 6.340 1.00 95.50 310 ASP A CA 1
ATOM 2483 C C . ASP A 1 310 ? -3.103 12.777 7.042 1.00 95.50 310 ASP A C 1
ATOM 2485 O O . ASP A 1 310 ? -3.155 13.477 8.054 1.00 95.50 310 ASP A O 1
ATOM 2489 N N . ALA A 1 311 ? -4.148 12.065 6.607 1.00 93.19 311 ALA A N 1
ATOM 2490 C CA . ALA A 1 311 ? -5.462 12.114 7.245 1.00 93.19 311 ALA A CA 1
ATOM 2491 C C . ALA A 1 311 ? -5.445 11.576 8.691 1.00 93.19 311 ALA A C 1
ATOM 2493 O O . ALA A 1 311 ? -6.031 12.185 9.586 1.00 93.19 311 ALA A O 1
ATOM 2494 N N . VAL A 1 312 ? -4.725 10.478 8.958 1.00 93.31 312 VAL A N 1
ATOM 2495 C CA . VAL A 1 312 ? -4.565 9.928 10.319 1.00 93.31 312 VAL A CA 1
ATOM 2496 C C . VAL A 1 312 ? -3.812 10.901 11.232 1.00 93.31 312 VAL A C 1
ATOM 2498 O O . VAL A 1 312 ? -4.209 11.093 12.380 1.00 93.31 312 VAL A O 1
ATOM 2501 N N . VAL A 1 313 ? -2.732 11.522 10.748 1.00 93.88 313 VAL A N 1
ATOM 2502 C CA . VAL A 1 313 ? -1.920 12.487 11.514 1.00 93.88 313 VAL A CA 1
ATOM 2503 C C . VAL A 1 313 ? -2.722 13.748 11.839 1.00 93.88 313 VAL A C 1
ATOM 2505 O O . VAL A 1 313 ? -2.624 14.263 12.955 1.00 93.88 313 VAL A O 1
ATOM 2508 N N . GLU A 1 314 ? -3.516 14.241 10.889 1.00 92.38 314 GLU A N 1
ATOM 2509 C CA . GLU A 1 314 ? -4.409 15.386 11.083 1.00 92.38 314 GLU A CA 1
ATOM 2510 C C . GLU A 1 314 ? -5.539 15.058 12.072 1.00 92.38 314 GLU A C 1
ATOM 2512 O O . GLU A 1 314 ? -5.808 15.821 13.007 1.00 92.38 314 GLU A O 1
ATOM 2517 N N . HIS A 1 315 ? -6.154 13.883 11.931 1.00 89.88 315 HIS A N 1
ATOM 2518 C CA . HIS A 1 315 ? -7.195 13.417 12.841 1.00 89.88 315 HIS A CA 1
ATOM 2519 C C . HIS A 1 315 ? -6.672 13.219 14.272 1.00 89.88 315 HIS A C 1
ATOM 2521 O O . HIS A 1 315 ? -7.256 13.716 15.237 1.00 89.88 315 HIS A O 1
ATOM 2527 N N . HIS A 1 316 ? -5.529 12.550 14.432 1.00 90.50 316 HIS A N 1
ATOM 2528 C CA . HIS A 1 316 ? -4.919 12.350 15.742 1.00 90.50 316 HIS A CA 1
ATOM 2529 C C . HIS A 1 316 ? -4.518 13.696 16.370 1.00 90.50 316 HIS A C 1
ATOM 2531 O O . HIS A 1 316 ? -4.850 13.951 17.527 1.00 90.50 316 HIS A O 1
ATOM 2537 N N . GLY A 1 317 ? -3.913 14.606 15.597 1.00 86.88 317 GLY A N 1
ATOM 2538 C CA . GLY A 1 317 ? -3.527 15.940 16.069 1.00 86.88 317 GLY A CA 1
ATOM 2539 C C . GLY A 1 317 ? -4.705 16.837 16.473 1.00 86.88 317 GLY A C 1
ATOM 2540 O O . GLY A 1 317 ? -4.586 17.616 17.417 1.00 86.88 317 GLY A O 1
ATOM 2541 N N . SER A 1 318 ? -5.862 16.715 15.819 1.00 83.00 318 SER A N 1
ATOM 2542 C CA . SER A 1 318 ? -7.078 17.461 16.195 1.00 83.00 318 SER A CA 1
ATOM 2543 C C . SER A 1 318 ? -7.794 16.878 17.422 1.00 83.00 318 SER A C 1
ATOM 2545 O O . SER A 1 318 ? -8.476 17.602 18.149 1.00 83.00 318 SER A O 1
ATOM 2547 N N . THR A 1 319 ? -7.575 15.597 17.729 1.00 75.81 319 THR A N 1
ATOM 2548 C CA . THR A 1 319 ? -8.175 14.903 18.885 1.00 75.81 319 THR A CA 1
ATOM 2549 C C . THR A 1 319 ? -7.548 15.321 20.237 1.00 75.81 319 THR A C 1
ATOM 2551 O O . THR A 1 319 ? -8.108 15.048 21.305 1.00 75.81 319 THR A O 1
ATOM 2554 N N . VAL A 1 320 ? -6.434 16.074 20.212 1.00 65.00 320 VAL A N 1
ATOM 2555 C CA . VAL A 1 320 ? -5.679 16.598 21.376 1.00 65.00 320 VAL A CA 1
ATOM 2556 C C . VAL A 1 320 ? -6.557 17.309 22.411 1.00 65.00 320 VAL A C 1
ATOM 2558 O O . VAL A 1 320 ? -6.350 17.142 23.613 1.00 65.00 320 VAL A O 1
ATOM 2561 N N . SER A 1 321 ? -7.537 18.106 21.981 1.00 53.03 321 SER A N 1
ATOM 2562 C CA . SER A 1 321 ? -8.267 19.001 22.890 1.00 53.03 321 SER A CA 1
ATOM 2563 C C . SER A 1 321 ? -9.314 18.306 23.768 1.00 53.03 321 SER A C 1
ATOM 2565 O O . SER A 1 321 ? -9.779 18.912 24.730 1.00 53.03 321 SER A O 1
ATOM 2567 N N . ALA A 1 322 ? -9.679 17.049 23.489 1.00 51.56 322 ALA A N 1
ATOM 2568 C CA . ALA A 1 322 ? -10.756 16.353 24.204 1.00 51.56 322 ALA A CA 1
ATOM 2569 C C . ALA A 1 322 ? -10.283 15.277 25.206 1.00 51.56 322 ALA A C 1
ATOM 2571 O O . ALA A 1 322 ? -11.056 14.902 26.091 1.00 51.56 322 ALA A O 1
ATOM 2572 N N . MET A 1 323 ? -9.044 14.774 25.083 1.00 54.53 323 MET A N 1
ATOM 2573 C CA . MET A 1 323 ? -8.562 13.583 25.813 1.00 54.53 323 MET A CA 1
ATOM 2574 C C . MET A 1 323 ? -7.675 13.862 27.039 1.00 54.53 323 MET A C 1
ATOM 2576 O O . MET A 1 323 ? -7.486 12.975 27.871 1.00 54.53 323 MET A O 1
ATOM 2580 N N . LEU A 1 324 ? -7.097 15.056 27.180 1.00 61.66 324 LEU A N 1
ATOM 2581 C CA . LEU A 1 324 ? -5.957 15.254 28.084 1.00 61.66 324 LEU A CA 1
ATOM 2582 C C . LEU A 1 324 ? -6.368 15.683 29.498 1.00 61.66 324 LEU A C 1
ATOM 2584 O O . LEU A 1 324 ? -6.221 16.840 29.877 1.00 61.66 324 LEU A O 1
ATOM 2588 N N . ALA A 1 325 ? -6.862 14.726 30.287 1.00 62.69 325 ALA A N 1
ATOM 2589 C CA . ALA A 1 325 ? -7.118 14.912 31.719 1.00 62.69 325 ALA A CA 1
ATOM 2590 C C . ALA A 1 325 ? -5.858 14.732 32.596 1.00 62.69 325 ALA A C 1
ATOM 2592 O O . ALA A 1 325 ? -5.832 15.202 33.730 1.00 62.69 325 ALA A O 1
ATOM 2593 N N . THR A 1 326 ? -4.814 14.059 32.092 1.00 74.69 326 THR A N 1
ATOM 2594 C CA . THR A 1 326 ? -3.585 13.746 32.843 1.00 74.69 326 THR A CA 1
ATOM 2595 C C . THR A 1 326 ? -2.320 14.032 32.030 1.00 74.69 326 THR A C 1
ATOM 2597 O O . THR A 1 326 ? -2.294 13.884 30.806 1.00 74.69 326 THR A O 1
ATOM 2600 N N . GLU A 1 327 ? -1.237 14.408 32.716 1.00 79.00 327 GLU A N 1
ATOM 2601 C CA . GLU A 1 327 ? 0.066 14.694 32.094 1.00 79.00 327 GLU A CA 1
ATOM 2602 C C . GLU A 1 327 ? 0.641 13.467 31.360 1.00 79.00 327 GLU A C 1
ATOM 2604 O O . GLU A 1 327 ? 1.166 13.586 30.252 1.00 79.00 327 GLU A O 1
ATOM 2609 N N . GLY A 1 328 ? 0.450 12.263 31.913 1.00 80.69 328 GLY A N 1
ATOM 2610 C CA . GLY A 1 328 ? 0.869 11.007 31.281 1.00 80.69 328 GLY A CA 1
ATOM 2611 C C . GLY A 1 328 ? 0.152 10.715 29.957 1.00 80.69 328 GLY A C 1
ATOM 2612 O O . GLY A 1 328 ? 0.798 10.315 28.987 1.00 80.69 328 GLY A O 1
ATOM 2613 N N . ALA A 1 329 ? -1.157 10.979 29.870 1.00 81.56 329 ALA A N 1
ATOM 2614 C CA . ALA A 1 329 ? -1.907 10.837 28.619 1.00 81.56 329 ALA A CA 1
ATOM 2615 C C . ALA A 1 329 ? -1.440 11.850 27.559 1.00 81.56 329 ALA A C 1
ATOM 2617 O O . ALA A 1 329 ? -1.372 11.518 26.375 1.00 81.56 329 ALA A O 1
ATOM 2618 N N . ALA A 1 330 ? -1.044 13.058 27.978 1.00 84.62 330 ALA A N 1
ATOM 2619 C CA . ALA A 1 330 ? -0.508 14.084 27.081 1.00 84.62 330 ALA A CA 1
ATOM 2620 C C . ALA A 1 330 ? 0.855 13.694 26.503 1.00 84.62 330 ALA A C 1
ATOM 2622 O O . ALA A 1 330 ? 1.104 13.891 25.310 1.00 84.62 330 ALA A O 1
ATOM 2623 N N . LEU A 1 331 ? 1.726 13.103 27.326 1.00 87.75 331 LEU A N 1
ATOM 2624 C CA . LEU A 1 331 ? 3.003 12.565 26.863 1.00 87.75 331 LEU A CA 1
ATOM 2625 C C . LEU A 1 331 ? 2.803 11.406 25.883 1.00 87.75 331 LEU A C 1
ATOM 2627 O O . LEU A 1 331 ? 3.412 11.419 24.814 1.00 87.75 331 LEU A O 1
ATOM 2631 N N . LEU A 1 332 ? 1.920 10.452 26.201 1.00 88.12 332 LEU A N 1
ATOM 2632 C CA . LEU A 1 332 ? 1.625 9.325 25.315 1.00 88.12 332 LEU A CA 1
ATOM 2633 C C . LEU A 1 332 ? 1.066 9.801 23.972 1.00 88.12 332 LEU A C 1
ATOM 2635 O O . LEU A 1 332 ? 1.528 9.366 22.921 1.00 88.12 332 LEU A O 1
ATOM 2639 N N . HIS A 1 333 ? 0.132 10.752 23.996 1.00 89.38 333 HIS A N 1
ATOM 2640 C CA . HIS A 1 333 ? -0.409 11.356 22.787 1.00 89.38 333 HIS A CA 1
ATOM 2641 C C . HIS A 1 333 ? 0.697 11.987 21.923 1.00 89.38 333 HIS A C 1
ATOM 2643 O O . HIS A 1 333 ? 0.796 11.705 20.732 1.00 89.38 333 HIS A O 1
ATOM 2649 N N . ARG A 1 334 ? 1.599 12.786 22.509 1.00 89.94 334 ARG A N 1
ATOM 2650 C CA . ARG A 1 334 ? 2.728 13.376 21.765 1.00 89.94 334 ARG A CA 1
ATOM 2651 C C . ARG A 1 334 ? 3.678 12.324 21.191 1.00 89.94 334 ARG A C 1
ATOM 2653 O O . ARG A 1 334 ? 4.163 12.497 20.072 1.00 89.94 334 ARG A O 1
ATOM 2660 N N . GLN A 1 335 ? 3.940 11.244 21.928 1.00 92.06 335 GLN A N 1
ATOM 2661 C CA . GLN A 1 335 ? 4.765 10.132 21.448 1.00 92.06 335 GLN A CA 1
ATOM 2662 C C . GLN A 1 335 ? 4.123 9.455 20.236 1.00 92.06 335 GLN A C 1
ATOM 2664 O O . GLN A 1 335 ? 4.784 9.295 19.210 1.00 92.06 335 GLN A O 1
ATOM 2669 N N . THR A 1 336 ? 2.828 9.136 20.315 1.00 92.50 336 THR A N 1
ATOM 2670 C CA . THR A 1 336 ? 2.075 8.553 19.198 1.00 92.50 336 THR A CA 1
ATOM 2671 C C . THR A 1 336 ? 2.037 9.494 17.994 1.00 92.50 336 THR A C 1
ATOM 2673 O O . THR A 1 336 ? 2.319 9.058 16.882 1.00 92.50 336 THR A O 1
ATOM 2676 N N . GLN A 1 337 ? 1.796 10.795 18.197 1.00 93.94 337 GLN A N 1
ATOM 2677 C CA . GLN A 1 337 ? 1.824 11.789 17.116 1.00 93.94 337 GLN A CA 1
ATOM 2678 C C . GLN A 1 337 ? 3.194 11.826 16.426 1.00 93.94 337 GLN A C 1
ATOM 2680 O O . GLN A 1 337 ? 3.281 11.784 15.201 1.00 93.94 337 GLN A O 1
ATOM 2685 N N . THR A 1 338 ? 4.277 11.844 17.206 1.00 95.00 338 THR A N 1
ATOM 2686 C CA . THR A 1 338 ? 5.647 11.862 16.671 1.00 95.00 338 THR A CA 1
ATOM 2687 C C . THR A 1 338 ? 5.955 10.592 15.871 1.00 95.00 338 THR A C 1
ATOM 2689 O O . THR A 1 338 ? 6.592 10.668 14.816 1.00 95.00 338 THR A O 1
ATOM 2692 N N . ALA A 1 339 ? 5.486 9.431 16.341 1.00 95.12 339 ALA A N 1
ATOM 2693 C CA . ALA A 1 339 ? 5.639 8.155 15.645 1.00 95.12 339 ALA A CA 1
ATOM 2694 C C . ALA A 1 339 ? 4.866 8.130 14.313 1.00 95.12 339 ALA A C 1
ATOM 2696 O O . ALA A 1 339 ? 5.437 7.768 13.283 1.00 95.12 339 ALA A O 1
ATOM 2697 N N . LEU A 1 340 ? 3.617 8.607 14.294 1.00 95.31 340 LEU A N 1
ATOM 2698 C CA . LEU A 1 340 ? 2.812 8.730 13.073 1.00 95.31 340 LEU A CA 1
ATOM 2699 C C . LEU A 1 340 ? 3.443 9.703 12.065 1.00 95.31 340 LEU A C 1
ATOM 2701 O O . LEU A 1 340 ? 3.544 9.403 10.875 1.00 95.31 340 LEU A O 1
ATOM 2705 N N . GLU A 1 341 ? 3.955 10.846 12.523 1.00 96.00 341 GLU A N 1
ATOM 2706 C CA . GLU A 1 341 ? 4.670 11.783 11.654 1.00 96.00 341 GLU A CA 1
ATOM 2707 C C . GLU A 1 341 ? 5.969 11.197 11.090 1.00 96.00 341 GLU A C 1
ATOM 2709 O O . GLU A 1 341 ? 6.333 11.469 9.941 1.00 96.00 341 GLU A O 1
ATOM 2714 N N . TYR A 1 342 ? 6.686 10.402 11.886 1.00 96.69 342 TYR A N 1
ATOM 2715 C CA . TYR A 1 342 ? 7.859 9.675 11.416 1.00 96.69 342 TYR A CA 1
ATOM 2716 C C . TYR A 1 342 ? 7.477 8.651 10.345 1.00 96.69 342 TYR A C 1
ATOM 2718 O O . TYR A 1 342 ? 8.099 8.629 9.279 1.00 96.69 342 TYR A O 1
ATOM 2726 N N . ARG A 1 343 ? 6.402 7.886 10.567 1.00 95.44 343 ARG A N 1
ATOM 2727 C CA . ARG A 1 343 ? 5.848 6.946 9.585 1.00 95.44 343 ARG A CA 1
ATOM 2728 C C . ARG A 1 343 ? 5.495 7.640 8.274 1.00 95.44 343 ARG A C 1
ATOM 2730 O O . ARG A 1 343 ? 5.910 7.184 7.209 1.00 95.44 343 ARG A O 1
ATOM 2737 N N . ARG A 1 344 ? 4.817 8.788 8.350 1.00 96.69 344 ARG A N 1
ATOM 2738 C CA . ARG A 1 344 ? 4.509 9.641 7.195 1.00 96.69 344 ARG A CA 1
ATOM 2739 C C . ARG A 1 344 ? 5.763 10.010 6.403 1.00 96.69 344 ARG A C 1
ATOM 2741 O O . ARG A 1 344 ? 5.781 9.888 5.179 1.00 96.69 344 ARG A O 1
ATOM 2748 N N . ARG A 1 345 ? 6.830 10.443 7.084 1.00 97.00 345 ARG A N 1
ATOM 2749 C CA . ARG A 1 345 ? 8.103 10.796 6.428 1.00 97.00 345 ARG A CA 1
ATOM 2750 C C . ARG A 1 345 ? 8.745 9.595 5.727 1.00 97.00 345 ARG A C 1
ATOM 2752 O O . ARG A 1 345 ? 9.266 9.764 4.626 1.00 97.00 345 ARG A O 1
ATOM 2759 N N . LEU A 1 346 ? 8.686 8.400 6.319 1.00 95.62 346 LEU A N 1
ATOM 2760 C CA . LEU A 1 346 ? 9.215 7.175 5.706 1.00 95.62 346 LEU A CA 1
ATOM 2761 C C . LEU A 1 346 ? 8.459 6.774 4.434 1.00 95.62 346 LEU A C 1
ATOM 2763 O O . LEU A 1 346 ? 9.088 6.456 3.421 1.00 95.62 346 LEU A O 1
ATOM 2767 N N . VAL A 1 347 ? 7.125 6.827 4.461 1.00 95.19 347 VAL A N 1
ATOM 2768 C CA . VAL A 1 347 ? 6.300 6.540 3.278 1.00 95.19 347 VAL A CA 1
ATOM 2769 C C . VAL A 1 347 ? 6.576 7.559 2.178 1.00 95.19 347 VAL A C 1
ATOM 2771 O O . VAL A 1 347 ? 6.853 7.161 1.049 1.00 95.19 347 VAL A O 1
ATOM 2774 N N . ARG A 1 348 ? 6.632 8.856 2.511 1.00 96.69 348 ARG A N 1
ATOM 2775 C CA . ARG A 1 348 ? 6.999 9.910 1.553 1.00 96.69 348 ARG A CA 1
ATOM 2776 C C . ARG A 1 348 ? 8.358 9.642 0.908 1.00 96.69 348 ARG A C 1
ATOM 2778 O O . ARG A 1 348 ? 8.473 9.666 -0.311 1.00 96.69 348 ARG A O 1
ATOM 2785 N N . ALA A 1 349 ? 9.375 9.319 1.706 1.00 95.31 349 ALA A N 1
ATOM 2786 C CA . ALA A 1 349 ? 10.698 8.988 1.180 1.00 95.31 349 ALA A CA 1
ATOM 2787 C C . ALA A 1 349 ? 10.674 7.764 0.245 1.00 95.31 349 ALA A C 1
ATOM 2789 O O . ALA A 1 349 ? 11.429 7.717 -0.723 1.00 95.31 349 ALA A O 1
ATOM 2790 N N . THR A 1 350 ? 9.815 6.781 0.515 1.00 92.38 350 THR A N 1
ATOM 2791 C CA . THR A 1 350 ? 9.645 5.586 -0.328 1.00 92.38 350 THR A CA 1
ATOM 2792 C C . THR A 1 350 ? 8.942 5.922 -1.642 1.00 92.38 350 THR A C 1
ATOM 2794 O O . THR A 1 350 ? 9.384 5.459 -2.692 1.00 92.38 350 THR A O 1
ATOM 2797 N N . GLY A 1 351 ? 7.935 6.799 -1.613 1.00 94.38 351 GLY A N 1
ATOM 2798 C CA . GLY A 1 351 ? 7.287 7.319 -2.820 1.00 94.38 351 GLY A CA 1
ATOM 2799 C C . GLY A 1 351 ? 8.250 8.093 -3.724 1.00 94.38 351 GLY A C 1
ATOM 2800 O O . GLY A 1 351 ? 8.323 7.825 -4.920 1.00 94.38 351 GLY A O 1
ATOM 2801 N N . GLU A 1 352 ? 9.098 8.956 -3.158 1.00 95.25 352 GLU A N 1
ATOM 2802 C CA . GLU A 1 352 ? 10.136 9.669 -3.926 1.00 95.25 352 GLU A CA 1
ATOM 2803 C C . GLU A 1 352 ? 11.156 8.714 -4.574 1.00 95.25 352 GLU A C 1
ATOM 2805 O O . GLU A 1 352 ? 11.616 8.924 -5.707 1.00 95.25 352 GLU A O 1
ATOM 2810 N N . ARG A 1 353 ? 11.509 7.622 -3.880 1.00 92.50 353 ARG A N 1
ATOM 2811 C CA . ARG A 1 353 ? 12.354 6.562 -4.454 1.00 92.50 353 ARG A CA 1
ATOM 2812 C C . ARG A 1 353 ? 11.645 5.862 -5.611 1.00 92.50 353 ARG A C 1
ATOM 2814 O O . ARG A 1 353 ? 12.285 5.646 -6.640 1.00 92.50 353 ARG A O 1
ATOM 2821 N N . ALA A 1 354 ? 10.359 5.539 -5.466 1.00 91.75 354 ALA A N 1
ATOM 2822 C CA . ALA A 1 354 ? 9.569 4.930 -6.531 1.00 91.75 354 ALA A CA 1
ATOM 2823 C C . ALA A 1 354 ? 9.480 5.850 -7.764 1.00 91.75 354 ALA A C 1
ATOM 2825 O O . ALA A 1 354 ? 9.767 5.411 -8.875 1.00 91.75 354 ALA A O 1
ATOM 2826 N N . ALA A 1 355 ? 9.235 7.149 -7.566 1.00 93.69 355 ALA A N 1
ATOM 2827 C CA . ALA A 1 355 ? 9.216 8.148 -8.637 1.00 93.69 355 ALA A CA 1
ATOM 2828 C C . ALA A 1 355 ? 10.578 8.299 -9.341 1.00 93.69 355 ALA A C 1
ATOM 2830 O O . ALA A 1 355 ? 10.665 8.437 -10.563 1.00 93.69 355 ALA A O 1
ATOM 2831 N N . THR A 1 356 ? 11.679 8.250 -8.586 1.00 92.19 356 THR A N 1
ATOM 2832 C CA . THR A 1 356 ? 13.029 8.256 -9.172 1.00 92.19 356 THR A CA 1
ATOM 2833 C C . THR A 1 356 ? 13.274 7.006 -10.014 1.00 92.19 356 THR A C 1
ATOM 2835 O O . THR A 1 356 ? 13.917 7.072 -11.061 1.00 92.19 356 THR A O 1
ATOM 2838 N N . PHE A 1 357 ? 12.779 5.860 -9.560 1.00 88.81 357 PHE A N 1
ATOM 2839 C CA . PHE A 1 357 ? 12.928 4.592 -10.253 1.00 88.81 357 PHE A CA 1
ATOM 2840 C C . PHE A 1 357 ? 12.102 4.562 -11.552 1.00 88.81 357 PHE A C 1
ATOM 2842 O O . PHE A 1 357 ? 12.650 4.243 -12.605 1.00 88.81 357 PHE A O 1
ATOM 2849 N N . GLU A 1 358 ? 10.858 5.034 -11.532 1.00 90.75 358 GLU A N 1
ATOM 2850 C CA . GLU A 1 358 ? 10.037 5.230 -12.735 1.00 90.75 358 GLU A CA 1
ATOM 2851 C C . GLU A 1 358 ? 10.772 6.070 -13.798 1.00 90.75 358 GLU A C 1
ATOM 2853 O O . GLU A 1 358 ? 10.923 5.651 -14.948 1.00 90.75 358 GLU A O 1
ATOM 2858 N N . LYS A 1 359 ? 11.349 7.215 -13.400 1.00 91.62 359 LYS A N 1
ATOM 2859 C CA . LYS A 1 359 ? 12.153 8.066 -14.299 1.00 91.62 359 LYS A CA 1
ATOM 2860 C C . LYS A 1 359 ? 13.344 7.320 -14.907 1.00 91.62 359 LYS A C 1
ATOM 2862 O O . LYS A 1 359 ? 13.675 7.539 -16.071 1.00 91.62 359 LYS A O 1
ATOM 2867 N N . ARG A 1 360 ? 13.999 6.444 -14.139 1.00 88.31 360 ARG A N 1
ATOM 2868 C CA . ARG A 1 360 ? 15.131 5.637 -14.624 1.00 88.31 360 ARG A CA 1
ATOM 2869 C C . ARG A 1 360 ? 14.692 4.581 -15.633 1.00 88.31 360 ARG A C 1
ATOM 2871 O O . ARG A 1 360 ? 15.388 4.418 -16.630 1.00 88.31 360 ARG A O 1
ATOM 2878 N N . ILE A 1 361 ? 13.559 3.914 -15.407 1.00 85.75 361 ILE A N 1
ATOM 2879 C CA . ILE A 1 361 ? 12.986 2.958 -16.367 1.00 85.75 361 ILE A CA 1
ATOM 2880 C C . ILE A 1 361 ? 12.633 3.676 -17.671 1.00 85.75 361 ILE A C 1
ATOM 2882 O O . ILE A 1 361 ? 13.051 3.231 -18.735 1.00 85.75 361 ILE A O 1
ATOM 2886 N N . ASN A 1 362 ? 11.979 4.837 -17.603 1.00 87.56 362 ASN A N 1
ATOM 2887 C CA . ASN A 1 362 ? 11.648 5.623 -18.796 1.00 87.56 362 ASN A CA 1
ATOM 2888 C C . ASN A 1 362 ? 12.899 6.082 -19.561 1.00 87.56 362 ASN A C 1
ATOM 2890 O O . ASN A 1 362 ? 12.954 5.994 -20.787 1.00 87.56 362 ASN A O 1
ATOM 2894 N N . ASN A 1 363 ? 13.940 6.523 -18.849 1.00 86.69 363 ASN A N 1
ATOM 2895 C CA . ASN A 1 363 ? 15.215 6.866 -19.477 1.00 86.69 363 ASN A CA 1
ATOM 2896 C C . ASN A 1 363 ? 15.873 5.652 -20.155 1.00 86.69 363 ASN A C 1
ATOM 2898 O O . ASN A 1 363 ? 16.433 5.786 -21.241 1.00 86.69 363 ASN A O 1
ATOM 2902 N N . LEU A 1 364 ? 15.786 4.471 -19.539 1.00 82.00 364 LEU A N 1
ATOM 2903 C CA . LEU A 1 364 ? 16.303 3.227 -20.103 1.00 82.00 364 LEU A CA 1
ATOM 2904 C C . LEU A 1 364 ? 15.529 2.806 -21.360 1.00 82.00 364 LEU A C 1
ATOM 2906 O O . LEU A 1 364 ? 16.157 2.496 -22.368 1.00 82.00 364 LEU A O 1
ATOM 2910 N N . ILE A 1 365 ? 14.193 2.866 -21.328 1.00 81.44 365 ILE A N 1
ATOM 2911 C CA . ILE A 1 365 ? 13.323 2.608 -22.486 1.00 81.44 365 ILE A CA 1
ATOM 2912 C C . ILE A 1 365 ? 13.692 3.543 -23.650 1.00 81.44 365 ILE A C 1
ATOM 2914 O O . ILE A 1 365 ? 13.889 3.087 -24.774 1.00 81.44 365 ILE A O 1
ATOM 2918 N N . ASN A 1 366 ? 13.865 4.841 -23.384 1.00 85.00 366 ASN A N 1
ATOM 2919 C CA . ASN A 1 366 ? 14.246 5.821 -24.407 1.00 85.00 366 ASN A CA 1
ATOM 2920 C C . ASN A 1 366 ? 15.647 5.572 -24.978 1.00 85.00 366 ASN A C 1
ATOM 2922 O O . ASN A 1 366 ? 15.837 5.603 -26.195 1.00 85.00 366 ASN A O 1
ATOM 2926 N N . LEU A 1 367 ? 16.637 5.324 -24.113 1.00 81.88 367 LEU A N 1
ATOM 2927 C CA . LEU A 1 367 ? 17.994 4.969 -24.536 1.00 81.88 367 LEU A CA 1
ATOM 2928 C C . LEU A 1 367 ? 17.965 3.753 -25.461 1.00 81.88 367 LEU A C 1
ATOM 2930 O O . LEU A 1 367 ? 18.650 3.717 -26.481 1.00 81.88 367 LEU A O 1
ATOM 2934 N N . PHE A 1 368 ? 17.144 2.777 -25.108 1.00 77.88 368 PHE A N 1
ATOM 2935 C CA . PHE A 1 368 ? 16.995 1.559 -25.861 1.00 77.88 368 PHE A CA 1
ATOM 2936 C C . PHE A 1 368 ? 16.322 1.775 -27.226 1.00 77.88 368 PHE A C 1
ATOM 2938 O O . PHE A 1 368 ? 16.879 1.336 -28.228 1.00 77.88 368 PHE A O 1
ATOM 2945 N N . PHE A 1 369 ? 15.219 2.525 -27.319 1.00 80.94 369 PHE A N 1
ATOM 2946 C CA . PHE A 1 369 ? 14.626 2.882 -28.618 1.00 80.94 369 PHE A CA 1
ATOM 2947 C C . PHE A 1 369 ? 15.602 3.645 -29.521 1.00 80.94 369 PHE A C 1
ATOM 2949 O O . PHE A 1 369 ? 15.692 3.369 -30.719 1.00 80.94 369 PHE A O 1
ATOM 2956 N N . ASN A 1 370 ? 16.386 4.561 -28.947 1.00 83.31 370 ASN A N 1
ATOM 2957 C CA . ASN A 1 370 ? 17.438 5.257 -29.684 1.00 83.31 370 ASN A CA 1
ATOM 2958 C C . ASN A 1 370 ? 18.508 4.283 -30.194 1.00 83.31 370 ASN A C 1
ATOM 2960 O O . ASN A 1 370 ? 18.980 4.424 -31.322 1.00 83.31 370 ASN A O 1
ATOM 2964 N N . HIS A 1 371 ? 18.877 3.285 -29.390 1.00 76.12 371 HIS A N 1
ATOM 2965 C CA . HIS A 1 371 ? 19.844 2.266 -29.782 1.00 76.12 371 HIS A CA 1
ATOM 2966 C C . HIS A 1 371 ? 19.314 1.353 -30.896 1.00 76.12 371 HIS A C 1
ATOM 2968 O O . HIS A 1 371 ? 20.024 1.130 -31.872 1.00 76.12 371 HIS A O 1
ATOM 2974 N N . ILE A 1 372 ? 18.059 0.898 -30.803 1.00 77.00 372 ILE A N 1
ATOM 2975 C CA . ILE A 1 372 ? 17.384 0.141 -31.869 1.00 77.00 372 ILE A CA 1
ATOM 2976 C C . ILE A 1 372 ? 17.402 0.937 -33.171 1.00 77.00 372 ILE A C 1
ATOM 2978 O O . ILE A 1 372 ? 17.869 0.439 -34.188 1.00 77.00 372 ILE A O 1
ATOM 2982 N N . SER A 1 373 ? 16.978 2.203 -33.131 1.00 78.50 373 SER A N 1
ATOM 2983 C CA . SER A 1 373 ? 16.977 3.053 -34.321 1.00 78.50 373 SER A CA 1
ATOM 2984 C C . SER A 1 373 ? 18.384 3.217 -34.905 1.00 78.50 373 SER A C 1
ATOM 2986 O O . SER A 1 373 ? 18.560 3.181 -36.121 1.00 78.50 373 SER A O 1
ATOM 2988 N N . GLN A 1 374 ? 19.417 3.351 -34.066 1.00 75.75 374 GLN A N 1
ATOM 2989 C CA . GLN A 1 374 ? 20.807 3.380 -34.530 1.00 75.75 374 GLN A CA 1
ATOM 2990 C C . GLN A 1 374 ? 21.232 2.063 -35.181 1.00 75.75 374 GLN A C 1
ATOM 2992 O O . GLN A 1 374 ? 21.903 2.098 -36.212 1.00 75.75 374 GLN A O 1
ATOM 2997 N N . GLN A 1 375 ? 20.850 0.922 -34.609 1.00 73.88 375 GLN A N 1
ATOM 2998 C CA . GLN A 1 375 ? 21.158 -0.389 -35.165 1.00 73.88 375 GLN A CA 1
ATOM 2999 C C . GLN A 1 375 ? 20.433 -0.627 -36.490 1.00 73.88 375 GLN A C 1
ATOM 3001 O O . GLN A 1 375 ? 21.080 -1.055 -37.442 1.00 73.88 375 GLN A O 1
ATOM 3006 N N . ASP A 1 376 ? 19.149 -0.290 -36.590 1.00 72.75 376 ASP A N 1
ATOM 3007 C CA . ASP A 1 376 ? 18.375 -0.403 -37.827 1.00 72.75 376 ASP A CA 1
ATOM 3008 C C . ASP A 1 376 ? 18.962 0.501 -38.912 1.00 72.75 376 ASP A C 1
ATOM 3010 O O . ASP A 1 376 ? 19.224 0.054 -40.027 1.00 72.75 376 ASP A O 1
ATOM 3014 N N . ASN A 1 377 ? 19.292 1.751 -38.575 1.00 75.62 377 ASN A N 1
ATOM 3015 C CA . ASN A 1 377 ? 19.962 2.667 -39.497 1.00 75.62 377 ASN A CA 1
ATOM 3016 C C . ASN A 1 377 ? 21.343 2.147 -39.925 1.00 75.62 377 ASN A C 1
ATOM 3018 O O . ASN A 1 377 ? 21.706 2.241 -41.098 1.00 75.62 377 ASN A O 1
ATOM 3022 N N . ALA A 1 378 ? 22.119 1.576 -39.000 1.00 70.81 378 ALA A N 1
ATOM 3023 C CA . ALA A 1 378 ? 23.415 0.984 -39.306 1.00 70.81 378 ALA A CA 1
ATOM 3024 C C . ALA A 1 378 ? 23.278 -0.276 -40.173 1.00 70.81 378 ALA A C 1
ATOM 3026 O O . ALA A 1 378 ? 24.078 -0.460 -41.088 1.00 70.81 378 ALA A O 1
ATOM 3027 N N . MET A 1 379 ? 22.270 -1.117 -39.926 1.00 68.00 379 MET A N 1
ATOM 3028 C CA . MET A 1 379 ? 21.960 -2.305 -40.720 1.00 68.00 379 MET A CA 1
ATOM 3029 C C . MET A 1 379 ? 21.527 -1.913 -42.133 1.00 68.00 379 MET A C 1
ATOM 3031 O O . MET A 1 379 ? 22.107 -2.416 -43.090 1.00 68.00 379 MET A O 1
ATOM 3035 N N . LEU A 1 380 ? 20.625 -0.939 -42.272 1.00 64.56 380 LEU A N 1
ATOM 3036 C CA . LEU A 1 380 ? 20.222 -0.361 -43.558 1.00 64.56 380 LEU A CA 1
ATOM 3037 C C . LEU A 1 380 ? 21.411 0.257 -44.309 1.00 64.56 380 LEU A C 1
ATOM 3039 O O . LEU A 1 380 ? 21.547 0.087 -45.520 1.00 64.56 380 LEU A O 1
ATOM 3043 N N . MET A 1 381 ? 22.320 0.938 -43.603 1.00 65.06 381 MET A N 1
ATOM 3044 C CA . MET A 1 381 ? 23.563 1.438 -44.197 1.00 65.06 381 MET A CA 1
ATOM 3045 C C . MET A 1 381 ? 24.518 0.312 -44.607 1.00 65.06 381 MET A C 1
ATOM 3047 O O . MET A 1 381 ? 25.244 0.450 -45.597 1.00 65.06 381 MET A O 1
ATOM 3051 N N . ARG A 1 382 ? 24.558 -0.799 -43.864 1.00 63.59 382 ARG A N 1
ATOM 3052 C CA . ARG A 1 382 ? 25.417 -1.949 -44.173 1.00 63.59 382 ARG A CA 1
ATOM 3053 C C . ARG A 1 382 ? 24.898 -2.709 -45.387 1.00 63.59 382 ARG A C 1
ATOM 3055 O O . ARG A 1 382 ? 25.680 -2.972 -46.301 1.00 63.59 382 ARG A O 1
ATOM 3062 N N . ASP A 1 383 ? 23.584 -2.886 -45.469 1.00 62.50 383 ASP A N 1
ATOM 3063 C CA . ASP A 1 383 ? 22.852 -3.394 -46.634 1.00 62.50 383 ASP A CA 1
ATOM 3064 C C . ASP A 1 383 ? 22.721 -2.339 -47.746 1.00 62.50 383 ASP A C 1
ATOM 3066 O O . ASP A 1 383 ? 21.811 -2.363 -48.571 1.00 62.50 383 ASP A O 1
ATOM 3070 N N . SER A 1 384 ? 23.718 -1.454 -47.867 1.00 64.31 384 SER A N 1
ATOM 3071 C CA . SER A 1 384 ? 23.880 -0.531 -48.995 1.00 64.31 384 SER A CA 1
ATOM 3072 C C . SER A 1 384 ? 23.864 -1.210 -50.368 1.00 64.31 384 SER A C 1
ATOM 3074 O O . SER A 1 384 ? 23.780 -0.505 -51.366 1.00 64.31 384 SER A O 1
ATOM 3076 N N . ALA A 1 385 ? 23.966 -2.542 -50.452 1.00 62.12 385 ALA A N 1
ATOM 3077 C CA . ALA A 1 385 ? 23.846 -3.288 -51.699 1.00 62.12 385 ALA A CA 1
ATOM 3078 C C . ALA A 1 385 ? 22.497 -3.040 -52.393 1.00 62.12 385 ALA A C 1
ATOM 3080 O O . ALA A 1 385 ? 22.487 -2.814 -53.599 1.00 62.12 385 ALA A O 1
ATOM 3081 N N . SER A 1 386 ? 21.386 -2.993 -51.649 1.00 68.12 386 SER A N 1
ATOM 3082 C CA . SER A 1 386 ? 20.049 -2.751 -52.214 1.00 68.12 386 SER A CA 1
ATOM 3083 C C . SER A 1 386 ? 19.892 -1.305 -52.699 1.00 68.12 386 SER A C 1
ATOM 3085 O O . SER A 1 386 ? 19.493 -1.072 -53.838 1.00 68.12 386 SER A O 1
ATOM 3087 N N . VAL A 1 387 ? 20.315 -0.324 -51.893 1.00 75.31 387 VAL A N 1
ATOM 3088 C CA . VAL A 1 387 ? 20.293 1.105 -52.262 1.00 75.31 387 VAL A CA 1
ATOM 3089 C C . VAL A 1 387 ? 21.215 1.388 -53.454 1.00 75.31 387 VAL A C 1
ATOM 3091 O O . VAL A 1 387 ? 20.831 2.097 -54.385 1.00 75.31 387 VAL A O 1
ATOM 3094 N N . LYS A 1 388 ? 22.418 0.798 -53.472 1.00 73.50 388 LYS A N 1
ATOM 3095 C CA . LYS A 1 388 ? 23.350 0.890 -54.606 1.00 73.50 388 LYS A CA 1
ATOM 3096 C C . LYS A 1 388 ? 22.781 0.213 -55.850 1.00 73.50 388 LYS A C 1
ATOM 3098 O O . LYS A 1 388 ? 22.927 0.770 -56.929 1.00 73.50 388 LYS A O 1
ATOM 3103 N N . ALA A 1 389 ? 22.121 -0.938 -55.721 1.00 75.62 389 ALA A N 1
ATOM 3104 C CA . ALA A 1 389 ? 21.507 -1.630 -56.852 1.00 75.62 389 ALA A CA 1
ATOM 3105 C C . ALA A 1 389 ? 20.375 -0.805 -57.479 1.00 75.62 389 ALA A C 1
ATOM 3107 O O . ALA A 1 389 ? 20.364 -0.641 -58.694 1.00 75.62 389 ALA A O 1
ATOM 3108 N N . ILE A 1 390 ? 19.483 -0.213 -56.673 1.00 79.06 390 ILE A N 1
ATOM 3109 C CA . ILE A 1 390 ? 18.419 0.676 -57.174 1.00 79.06 390 ILE A CA 1
ATOM 3110 C C . ILE A 1 390 ? 19.024 1.873 -57.915 1.00 79.06 390 ILE A C 1
ATOM 3112 O O . ILE A 1 390 ? 18.591 2.189 -59.020 1.00 79.06 390 ILE A O 1
ATOM 3116 N N . ALA A 1 391 ? 20.052 2.509 -57.345 1.00 77.56 391 ALA A N 1
ATOM 3117 C CA . ALA A 1 391 ? 20.744 3.625 -57.987 1.00 77.56 391 ALA A CA 1
ATOM 3118 C C . ALA A 1 391 ? 21.436 3.215 -59.301 1.00 77.56 391 ALA A C 1
ATOM 3120 O O . ALA A 1 391 ? 21.407 3.966 -60.269 1.00 77.56 391 ALA A O 1
ATOM 3121 N N . VAL A 1 392 ? 22.032 2.021 -59.365 1.00 73.94 392 VAL A N 1
ATOM 3122 C CA . VAL A 1 392 ? 22.650 1.492 -60.593 1.00 73.94 392 VAL A CA 1
ATOM 3123 C C . VAL A 1 392 ? 21.593 1.202 -61.660 1.00 73.94 392 VAL A C 1
ATOM 3125 O O . VAL A 1 392 ? 21.779 1.576 -62.815 1.00 73.94 392 VAL A O 1
ATOM 3128 N N . ILE A 1 393 ? 20.471 0.584 -61.283 1.00 81.44 393 ILE A N 1
ATOM 3129 C CA . ILE A 1 393 ? 19.361 0.298 -62.198 1.00 81.44 393 ILE A CA 1
ATOM 3130 C C . ILE A 1 393 ? 18.815 1.607 -62.774 1.00 81.44 393 ILE A C 1
ATOM 3132 O O . ILE A 1 393 ? 18.723 1.732 -63.990 1.00 81.44 393 ILE A O 1
ATOM 3136 N N . THR A 1 394 ? 18.524 2.617 -61.950 1.00 83.12 394 THR A N 1
ATOM 3137 C CA . THR A 1 394 ? 18.013 3.906 -62.451 1.00 83.12 394 THR A CA 1
ATOM 3138 C C . THR A 1 394 ? 19.027 4.631 -63.335 1.00 83.12 394 THR A C 1
ATOM 3140 O O . THR A 1 394 ? 18.644 5.194 -64.358 1.00 83.12 394 THR A O 1
ATOM 3143 N N . LEU A 1 395 ? 20.318 4.555 -63.005 1.00 74.25 395 LEU A N 1
ATOM 3144 C CA . LEU A 1 395 ? 21.404 5.161 -63.775 1.00 74.25 395 LEU A CA 1
ATOM 3145 C C . LEU A 1 395 ? 21.565 4.554 -65.180 1.00 74.25 395 LEU A C 1
ATOM 3147 O O . LEU A 1 395 ? 21.924 5.269 -66.113 1.00 74.25 395 LEU A O 1
ATOM 3151 N N . VAL A 1 396 ? 21.274 3.260 -65.340 1.00 75.25 396 VAL A N 1
ATOM 3152 C CA . VAL A 1 396 ? 21.301 2.566 -66.639 1.00 75.25 396 VAL A CA 1
ATOM 3153 C C . VAL A 1 396 ? 19.976 2.723 -67.389 1.00 75.25 396 VAL A C 1
ATOM 3155 O O . VAL A 1 396 ? 19.972 3.000 -68.587 1.00 75.25 396 VAL A O 1
ATOM 3158 N N . PHE A 1 397 ? 18.841 2.578 -66.703 1.00 78.88 397 PHE A N 1
ATOM 3159 C CA . PHE A 1 397 ? 17.523 2.609 -67.337 1.00 78.88 397 PHE A CA 1
ATOM 3160 C C . PHE A 1 397 ? 17.122 4.004 -67.815 1.00 78.88 397 PHE A C 1
ATOM 3162 O O . PHE A 1 397 ? 16.533 4.109 -68.885 1.00 78.88 397 PHE A O 1
ATOM 3169 N N . LEU A 1 398 ? 17.435 5.076 -67.082 1.00 79.88 398 LEU A N 1
ATOM 3170 C CA . LEU A 1 398 ? 17.038 6.437 -67.461 1.00 79.88 398 LEU A CA 1
ATOM 3171 C C . LEU A 1 398 ? 17.563 6.854 -68.856 1.00 79.88 398 LEU A C 1
ATOM 3173 O O . LEU A 1 398 ? 16.748 7.271 -69.686 1.00 79.88 398 LEU A O 1
ATOM 3177 N N . PRO A 1 399 ? 18.866 6.712 -69.182 1.00 70.94 399 PRO A N 1
ATOM 3178 C CA . PRO A 1 399 ? 19.366 7.050 -70.513 1.00 70.94 399 PRO A CA 1
ATOM 3179 C C . PRO A 1 399 ? 18.840 6.093 -71.588 1.00 70.94 399 PRO A C 1
ATOM 3181 O O . PRO A 1 399 ? 18.400 6.559 -72.635 1.00 70.94 399 PRO A O 1
ATOM 3184 N N . VAL A 1 400 ? 18.790 4.782 -71.326 1.00 74.00 400 VAL A N 1
ATOM 3185 C CA . VAL A 1 400 ? 18.257 3.798 -72.289 1.00 74.00 400 VAL A CA 1
ATOM 3186 C C . VAL A 1 400 ? 16.790 4.082 -72.620 1.00 74.00 400 VAL A C 1
ATOM 3188 O O . VAL A 1 400 ? 16.405 4.067 -73.786 1.00 74.00 400 VAL A O 1
ATOM 3191 N N . THR A 1 401 ? 15.978 4.413 -71.616 1.00 81.00 401 THR A N 1
ATOM 3192 C CA . THR A 1 401 ? 14.557 4.749 -71.796 1.00 81.00 401 THR A CA 1
ATOM 3193 C C . THR A 1 401 ? 14.391 6.062 -72.553 1.00 81.00 401 THR A C 1
ATOM 3195 O O . THR A 1 401 ? 13.533 6.163 -73.427 1.00 81.00 401 THR A O 1
ATOM 3198 N N . THR A 1 402 ? 15.239 7.058 -72.279 1.00 73.88 402 THR A N 1
ATOM 3199 C CA . THR A 1 402 ? 15.251 8.329 -73.023 1.00 73.88 402 THR A CA 1
ATOM 3200 C C . THR A 1 402 ? 15.523 8.080 -74.506 1.00 73.88 402 THR A C 1
ATOM 3202 O O . THR A 1 402 ? 14.831 8.613 -75.366 1.00 73.88 402 THR A O 1
ATOM 3205 N N . VAL A 1 403 ? 16.473 7.200 -74.813 1.00 71.44 403 VAL A N 1
ATOM 3206 C CA . VAL A 1 403 ? 16.849 6.852 -76.189 1.00 71.44 403 VAL A CA 1
ATOM 3207 C C . VAL A 1 403 ? 15.736 6.073 -76.870 1.00 71.44 403 VAL A C 1
ATOM 3209 O O . VAL A 1 403 ? 15.334 6.440 -77.966 1.00 71.44 403 VAL A O 1
ATOM 3212 N N . ALA A 1 404 ? 15.169 5.070 -76.197 1.00 74.69 404 ALA A N 1
ATOM 3213 C CA . ALA A 1 404 ? 14.011 4.334 -76.695 1.00 74.69 404 ALA A CA 1
ATOM 3214 C C . ALA A 1 404 ? 12.808 5.258 -76.963 1.00 74.69 404 ALA A C 1
ATOM 3216 O O . ALA A 1 404 ? 12.110 5.079 -77.954 1.00 74.69 404 ALA A O 1
ATOM 3217 N N . THR A 1 405 ? 12.601 6.280 -76.127 1.00 79.50 405 THR A N 1
ATOM 3218 C CA . THR A 1 405 ? 11.532 7.277 -76.304 1.00 79.50 405 THR A CA 1
ATOM 3219 C C . THR A 1 405 ? 11.774 8.158 -77.529 1.00 79.50 405 THR A C 1
ATOM 3221 O O . THR A 1 405 ? 10.849 8.396 -78.302 1.00 79.50 405 THR A O 1
ATOM 3224 N N . ILE A 1 406 ? 13.013 8.612 -77.749 1.00 71.69 406 ILE A N 1
ATOM 3225 C CA . ILE A 1 406 ? 13.365 9.375 -78.955 1.00 71.69 406 ILE A CA 1
ATOM 3226 C C . ILE A 1 406 ? 13.222 8.482 -80.195 1.00 71.69 406 ILE A C 1
ATOM 3228 O O . ILE A 1 406 ? 12.662 8.922 -81.197 1.00 71.69 406 ILE A O 1
AT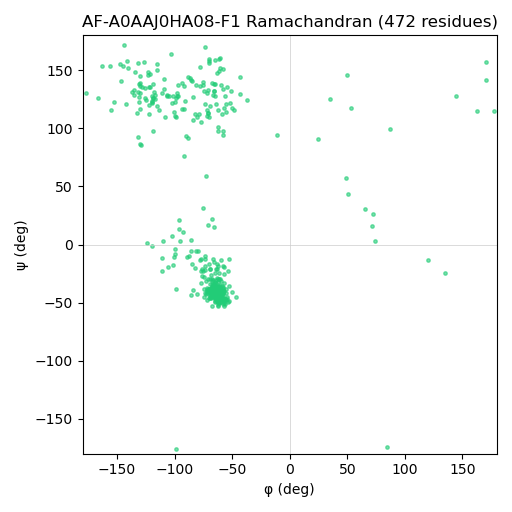OM 3232 N N . CYS A 1 407 ? 13.643 7.215 -80.126 1.00 65.50 407 CYS A N 1
ATOM 3233 C CA . CYS A 1 407 ? 13.501 6.285 -81.242 1.00 65.50 407 CYS A CA 1
ATOM 3234 C C . CYS A 1 407 ? 12.048 5.875 -81.525 1.00 65.50 407 CYS A C 1
ATOM 3236 O O . CYS A 1 407 ? 11.717 5.590 -82.667 1.00 65.50 407 CYS A O 1
ATOM 3238 N N . GLY A 1 408 ? 11.178 5.849 -80.514 1.00 68.06 408 GLY A N 1
ATOM 3239 C CA . GLY A 1 408 ? 9.742 5.599 -80.673 1.00 68.06 408 GLY A CA 1
ATOM 3240 C C . GLY A 1 408 ? 8.942 6.817 -81.147 1.00 68.06 408 GLY A C 1
ATOM 3241 O O . GLY A 1 408 ? 7.744 6.699 -81.400 1.00 68.06 408 GLY A O 1
ATOM 3242 N N . SER A 1 409 ? 9.573 7.991 -81.252 1.00 68.25 409 SER A N 1
ATOM 3243 C CA . SER A 1 409 ? 8.958 9.174 -81.858 1.00 68.25 409 SER A CA 1
ATOM 3244 C C . SER A 1 409 ? 8.877 9.032 -83.386 1.00 68.25 409 SER A C 1
ATOM 3246 O O . SER A 1 409 ? 9.485 8.136 -83.968 1.00 68.25 409 SER A O 1
ATOM 3248 N N . GLN A 1 410 ? 8.157 9.931 -84.067 1.00 63.47 410 GLN A N 1
ATOM 3249 C CA . GLN A 1 410 ? 7.955 9.909 -85.531 1.00 63.47 410 GLN A CA 1
ATOM 3250 C C . GLN A 1 410 ? 9.231 10.182 -86.366 1.00 63.47 410 GLN A C 1
ATOM 3252 O O . GLN A 1 410 ? 9.151 10.599 -87.516 1.00 63.47 410 GLN A O 1
ATOM 3257 N N . PHE A 1 411 ? 10.415 9.967 -85.792 1.00 59.16 411 PHE A N 1
ATOM 3258 C CA . PHE A 1 411 ? 11.716 10.120 -86.442 1.00 59.16 411 PHE A CA 1
ATOM 3259 C C . PHE A 1 411 ? 12.035 8.999 -87.444 1.00 59.16 411 PHE A C 1
ATOM 3261 O O . PHE A 1 411 ? 12.861 9.195 -88.333 1.00 59.16 411 PHE A O 1
ATOM 3268 N N . PHE A 1 412 ? 11.390 7.838 -87.310 1.00 61.53 412 PHE A N 1
ATOM 3269 C CA . PHE A 1 412 ? 11.469 6.736 -88.268 1.00 61.53 412 PHE A CA 1
ATOM 3270 C C . PHE A 1 412 ? 10.178 6.683 -89.086 1.00 61.53 412 PHE A C 1
ATOM 3272 O O . PHE A 1 412 ? 9.086 6.651 -88.516 1.00 61.53 412 PHE A O 1
ATOM 3279 N N . TYR A 1 413 ? 10.298 6.660 -90.412 1.00 63.84 413 TYR A N 1
ATOM 3280 C CA . TYR A 1 413 ? 9.171 6.513 -91.331 1.00 63.84 413 TYR A CA 1
ATOM 3281 C C . TYR A 1 413 ? 9.380 5.274 -92.207 1.00 63.84 413 TYR A C 1
ATOM 3283 O O . TYR A 1 413 ? 10.508 4.900 -92.536 1.00 63.84 413 TYR A O 1
ATOM 3291 N N . ASN A 1 414 ? 8.292 4.598 -92.570 1.00 60.44 414 ASN A N 1
ATOM 3292 C CA . ASN A 1 414 ? 8.369 3.504 -93.533 1.00 60.44 414 ASN A CA 1
ATOM 3293 C C . ASN A 1 414 ? 8.584 4.112 -94.919 1.00 60.44 414 ASN A C 1
ATOM 3295 O O . ASN A 1 414 ? 7.779 4.933 -95.356 1.00 60.44 414 ASN A O 1
ATOM 3299 N N . GLY A 1 415 ? 9.679 3.741 -95.581 1.00 61.22 415 GLY A N 1
ATOM 3300 C CA . GLY A 1 415 ? 9.885 4.077 -96.985 1.00 61.22 415 GLY A CA 1
ATOM 3301 C C . GLY A 1 415 ? 8.926 3.281 -97.871 1.00 61.22 415 GLY A C 1
ATOM 3302 O O . GLY A 1 415 ? 8.480 2.196 -97.487 1.00 61.22 415 GLY A O 1
ATOM 3303 N N . ASP A 1 416 ? 8.641 3.798 -99.066 1.00 60.59 416 ASP A N 1
ATOM 3304 C CA . ASP A 1 416 ? 7.678 3.210 -100.015 1.00 60.59 416 ASP A CA 1
ATOM 3305 C C . ASP A 1 416 ? 8.030 1.771 -100.465 1.00 60.59 416 ASP A C 1
ATOM 3307 O O . ASP A 1 416 ? 7.164 1.053 -100.961 1.00 60.59 416 ASP A O 1
ATOM 3311 N N . ASP A 1 417 ? 9.254 1.299 -100.196 1.00 58.44 417 ASP A N 1
ATOM 3312 C CA . ASP A 1 417 ? 9.721 -0.068 -100.480 1.00 58.44 417 ASP A CA 1
ATOM 3313 C C . ASP A 1 417 ? 9.546 -1.053 -99.299 1.00 58.44 417 ASP A C 1
ATOM 3315 O O . ASP A 1 417 ? 10.102 -2.153 -99.298 1.00 58.44 417 ASP A O 1
ATOM 3319 N N . GLY A 1 418 ? 8.810 -0.674 -98.247 1.00 60.59 418 GLY A N 1
ATOM 3320 C CA . GLY A 1 418 ? 8.581 -1.515 -97.059 1.00 60.59 418 GLY A CA 1
ATOM 3321 C C . GLY A 1 418 ? 9.790 -1.641 -96.119 1.00 60.59 418 GLY A C 1
ATOM 3322 O O . GLY A 1 418 ? 9.724 -2.350 -95.114 1.00 60.59 418 GLY A O 1
ATOM 3323 N N . GLY A 1 419 ? 10.887 -0.941 -96.422 1.00 60.41 419 GLY A N 1
ATOM 3324 C CA . GLY A 1 419 ? 12.045 -0.784 -95.548 1.00 60.41 419 GLY A CA 1
ATOM 3325 C C . GLY A 1 419 ? 11.864 0.377 -94.569 1.00 60.41 419 GLY A C 1
ATOM 3326 O O . GLY A 1 419 ? 11.345 1.436 -94.922 1.00 60.41 419 GLY A O 1
ATOM 3327 N N . ILE A 1 420 ? 12.319 0.196 -93.332 1.00 61.97 420 ILE A N 1
ATOM 3328 C CA . ILE A 1 420 ? 12.378 1.273 -92.338 1.00 61.97 420 ILE A CA 1
ATOM 3329 C C . ILE A 1 420 ? 13.480 2.244 -92.787 1.00 61.97 420 ILE A C 1
ATOM 3331 O O . ILE A 1 420 ? 14.661 1.890 -92.754 1.00 61.97 420 ILE A O 1
ATOM 3335 N N . ALA A 1 421 ? 13.101 3.442 -93.239 1.00 63.53 421 ALA A N 1
ATOM 3336 C CA . ALA A 1 421 ? 14.031 4.480 -93.668 1.00 63.53 421 ALA A CA 1
ATOM 3337 C C . ALA A 1 421 ? 14.272 5.468 -92.518 1.00 63.53 421 ALA A C 1
ATOM 3339 O O . ALA A 1 421 ? 13.362 5.856 -91.784 1.00 63.53 421 ALA A O 1
ATOM 3340 N N . MET A 1 422 ? 15.531 5.853 -92.338 1.00 62.84 422 MET A N 1
ATOM 3341 C CA . MET A 1 422 ? 15.989 6.725 -91.259 1.00 62.84 422 MET A CA 1
ATOM 3342 C C . MET A 1 422 ? 16.650 7.956 -91.880 1.00 62.84 422 MET A C 1
ATOM 3344 O O . MET A 1 422 ? 17.432 7.819 -92.821 1.00 62.84 422 MET A O 1
ATOM 3348 N N . ASP A 1 423 ? 16.352 9.152 -91.365 1.00 66.44 423 ASP A N 1
ATOM 3349 C CA . ASP A 1 423 ? 17.038 10.377 -91.790 1.00 66.44 423 ASP A CA 1
ATOM 3350 C C . ASP A 1 423 ? 18.562 10.231 -91.555 1.00 66.44 423 ASP A C 1
ATOM 3352 O O . ASP A 1 423 ? 18.953 9.779 -90.470 1.00 66.44 423 ASP A O 1
ATOM 3356 N N . PRO A 1 424 ? 19.451 10.592 -92.509 1.00 66.44 424 PRO A N 1
ATOM 3357 C CA . PRO A 1 424 ? 20.901 10.405 -92.369 1.00 66.44 424 PRO A CA 1
ATOM 3358 C C . PRO A 1 424 ? 21.512 11.078 -91.128 1.00 66.44 424 PRO A C 1
ATOM 3360 O O . PRO A 1 424 ? 22.596 10.701 -90.684 1.00 66.44 424 PRO A O 1
ATOM 3363 N N . SER A 1 425 ? 20.813 12.053 -90.538 1.00 61.19 425 SER A N 1
ATOM 3364 C CA . SER A 1 425 ? 21.201 12.727 -89.297 1.00 61.19 425 SER A CA 1
ATOM 3365 C C . SER A 1 425 ? 20.909 11.917 -88.020 1.00 61.19 425 SER A C 1
ATOM 3367 O O . SER A 1 425 ? 21.450 12.213 -86.954 1.00 61.19 425 SER A O 1
ATOM 3369 N N . GLY A 1 426 ? 20.111 10.849 -88.091 1.00 66.31 426 GLY A N 1
ATOM 3370 C CA . GLY A 1 426 ? 19.719 10.087 -86.907 1.00 66.31 426 GLY A CA 1
ATOM 3371 C C . GLY A 1 426 ? 20.864 9.275 -86.276 1.00 66.31 426 GLY A C 1
ATOM 3372 O O . GLY A 1 426 ? 20.772 8.891 -85.112 1.00 66.31 426 GLY A O 1
ATOM 3373 N N . TRP A 1 427 ? 21.975 9.044 -86.989 1.00 69.50 427 TRP A N 1
ATOM 3374 C CA . TRP A 1 427 ? 23.167 8.378 -86.435 1.00 69.50 427 TRP A CA 1
ATOM 3375 C C . TRP A 1 427 ? 23.766 9.152 -85.246 1.00 69.50 427 TRP A C 1
ATOM 3377 O O . TRP A 1 427 ? 24.296 8.552 -84.307 1.00 69.50 427 TRP A O 1
ATOM 3387 N N . PHE A 1 428 ? 23.613 10.484 -85.232 1.00 69.38 428 PHE A N 1
ATOM 3388 C CA . PHE A 1 428 ? 24.034 11.330 -84.113 1.00 69.38 428 PHE A CA 1
ATOM 3389 C C . PHE A 1 428 ? 23.268 11.022 -82.822 1.00 69.38 428 PHE A C 1
ATOM 3391 O O . PHE A 1 428 ? 23.831 11.154 -81.740 1.00 69.38 428 PHE A O 1
ATOM 3398 N N . MET A 1 429 ? 22.024 10.546 -82.908 1.00 67.00 429 MET A N 1
ATOM 3399 C CA . MET A 1 429 ? 21.218 10.169 -81.744 1.00 67.00 429 MET A CA 1
ATOM 3400 C C . MET A 1 429 ? 21.835 8.983 -80.991 1.00 67.00 429 MET A C 1
ATOM 3402 O O . MET A 1 429 ? 21.994 9.035 -79.770 1.00 67.00 429 MET A O 1
ATOM 3406 N N . PHE A 1 430 ? 22.251 7.943 -81.721 1.00 71.19 430 PHE A N 1
ATOM 3407 C CA . PHE A 1 430 ? 22.943 6.789 -81.145 1.00 71.19 430 PHE A CA 1
ATOM 3408 C C . PHE A 1 430 ? 24.323 7.179 -80.604 1.00 71.19 430 PHE A C 1
ATOM 3410 O O . PHE A 1 430 ? 24.684 6.773 -79.502 1.00 71.19 430 PHE A O 1
ATOM 3417 N N . ALA A 1 431 ? 25.059 8.039 -81.313 1.00 76.94 431 ALA A N 1
ATOM 3418 C CA . ALA A 1 431 ? 26.355 8.531 -80.848 1.00 76.94 431 ALA A CA 1
ATOM 3419 C C . ALA A 1 431 ? 26.245 9.350 -79.545 1.00 76.94 431 ALA A C 1
ATOM 3421 O O . ALA A 1 431 ? 27.000 9.114 -78.600 1.00 76.94 431 ALA A O 1
ATOM 3422 N N . ILE A 1 432 ? 25.279 10.272 -79.459 1.00 73.81 432 ILE A N 1
ATOM 3423 C CA . ILE A 1 432 ? 25.028 11.099 -78.267 1.00 73.81 432 ILE A CA 1
ATOM 3424 C C . ILE A 1 432 ? 24.551 10.229 -77.099 1.00 73.81 432 ILE A C 1
ATOM 3426 O O . ILE A 1 432 ? 25.009 10.410 -75.974 1.00 73.81 432 ILE A O 1
ATOM 3430 N N . SER A 1 433 ? 23.691 9.247 -77.366 1.00 70.06 433 SER A N 1
ATOM 3431 C CA . SER A 1 433 ? 23.233 8.255 -76.388 1.00 70.06 433 SER A CA 1
ATOM 3432 C C . SER A 1 433 ? 24.383 7.474 -75.748 1.00 70.06 433 SER A C 1
ATOM 3434 O O . SER A 1 433 ? 24.514 7.416 -74.518 1.00 70.06 433 SER A O 1
ATOM 3436 N N . THR A 1 434 ? 25.250 6.892 -76.582 1.00 74.31 434 THR A N 1
ATOM 3437 C CA . THR A 1 434 ? 26.408 6.128 -76.115 1.00 74.31 434 THR A CA 1
ATOM 3438 C C . THR A 1 434 ? 27.376 7.030 -75.359 1.00 74.31 434 THR A C 1
ATOM 3440 O O . THR A 1 434 ? 27.833 6.660 -74.277 1.00 74.31 434 THR A O 1
ATOM 3443 N N . ALA A 1 435 ? 27.633 8.241 -75.861 1.00 81.44 435 ALA A N 1
ATOM 3444 C CA . ALA A 1 435 ? 28.483 9.214 -75.184 1.00 81.44 435 ALA A CA 1
ATOM 3445 C C . ALA A 1 435 ? 27.930 9.595 -73.801 1.00 81.44 435 ALA A C 1
ATOM 3447 O O . ALA A 1 435 ? 28.670 9.562 -72.819 1.00 81.44 435 ALA A O 1
ATOM 3448 N N . LEU A 1 436 ? 26.630 9.887 -73.694 1.00 72.75 436 LEU A N 1
ATOM 3449 C CA . LEU A 1 436 ? 25.992 10.256 -72.430 1.00 72.75 436 LEU A CA 1
ATOM 3450 C C . LEU A 1 436 ? 26.029 9.101 -71.418 1.00 72.75 436 LEU A C 1
ATOM 3452 O O . LEU A 1 436 ? 26.304 9.326 -70.241 1.00 72.75 436 LEU A O 1
ATOM 3456 N N . SER A 1 437 ? 25.839 7.865 -71.885 1.00 74.38 437 SER A N 1
ATOM 3457 C CA . SER A 1 437 ? 25.916 6.656 -71.054 1.00 74.38 437 SER A CA 1
ATOM 3458 C C . SER A 1 437 ? 27.329 6.424 -70.507 1.00 74.38 437 SER A C 1
ATOM 3460 O O . SER A 1 437 ? 27.505 6.162 -69.317 1.00 74.38 437 SER A O 1
ATOM 3462 N N . VAL A 1 438 ? 28.355 6.587 -71.348 1.00 80.88 438 VAL A N 1
ATOM 3463 C CA . VAL A 1 438 ? 29.763 6.481 -70.933 1.00 80.88 438 VAL A CA 1
ATOM 3464 C C . VAL A 1 438 ? 30.126 7.592 -69.946 1.00 80.88 438 VAL A C 1
ATOM 3466 O O . VAL A 1 438 ? 30.756 7.316 -68.925 1.00 80.88 438 VAL A O 1
ATOM 3469 N N . ILE A 1 439 ? 29.689 8.830 -70.195 1.00 82.44 439 ILE A N 1
ATOM 3470 C CA . ILE A 1 439 ? 29.908 9.961 -69.282 1.00 82.44 439 ILE A CA 1
ATOM 3471 C C . ILE A 1 439 ? 29.269 9.686 -67.918 1.00 82.44 439 ILE A C 1
ATOM 3473 O O . ILE A 1 439 ? 29.913 9.920 -66.896 1.00 82.44 439 ILE A O 1
ATOM 3477 N N . LEU A 1 440 ? 28.047 9.147 -67.878 1.00 77.75 440 LEU A N 1
ATOM 3478 C CA . LEU A 1 440 ? 27.369 8.813 -66.624 1.00 77.75 440 LEU A CA 1
ATOM 3479 C C . LEU A 1 440 ? 28.109 7.728 -65.832 1.00 77.75 440 LEU A C 1
ATOM 3481 O O . LEU A 1 440 ? 28.304 7.876 -64.624 1.00 77.75 440 LEU A O 1
ATOM 3485 N N . LEU A 1 441 ? 28.577 6.673 -66.505 1.00 77.12 441 LEU A N 1
ATOM 3486 C CA . LEU A 1 441 ? 29.356 5.606 -65.870 1.00 77.12 441 LEU A CA 1
ATOM 3487 C C . LEU A 1 441 ? 30.704 6.114 -65.339 1.00 77.12 441 LEU A C 1
ATOM 3489 O O . LEU A 1 441 ? 31.097 5.769 -64.223 1.00 77.12 441 LEU A O 1
ATOM 3493 N N . LEU A 1 442 ? 31.395 6.974 -66.094 1.00 83.88 442 LEU A N 1
ATOM 3494 C CA . LEU A 1 442 ? 32.656 7.590 -65.668 1.00 83.88 442 LEU A CA 1
ATOM 3495 C C . LEU A 1 442 ? 32.455 8.568 -64.505 1.00 83.88 442 LEU A C 1
ATOM 3497 O O . LEU A 1 442 ? 33.235 8.556 -63.550 1.00 83.88 442 LEU A O 1
ATOM 3501 N N . ALA A 1 443 ? 31.405 9.391 -64.550 1.00 80.75 443 ALA A N 1
ATOM 3502 C CA . ALA A 1 443 ? 31.050 10.305 -63.469 1.00 80.75 443 ALA A CA 1
ATOM 3503 C C . ALA A 1 443 ? 30.721 9.536 -62.182 1.00 80.75 443 ALA A C 1
ATOM 3505 O O . ALA A 1 443 ? 31.204 9.904 -61.110 1.00 80.75 443 ALA A O 1
ATOM 3506 N N . TRP A 1 444 ? 29.981 8.428 -62.289 1.00 77.44 444 TRP A N 1
ATOM 3507 C CA . TRP A 1 444 ? 29.707 7.536 -61.167 1.00 77.44 444 TRP A CA 1
ATOM 3508 C C . TRP A 1 444 ? 30.976 6.884 -60.618 1.00 77.44 444 TRP A C 1
ATOM 3510 O O . TRP A 1 444 ? 31.207 6.937 -59.413 1.00 77.44 444 TRP A O 1
ATOM 3520 N N . GLY A 1 445 ? 31.831 6.318 -61.476 1.00 80.62 445 GLY A N 1
ATOM 3521 C CA . GLY A 1 445 ? 33.093 5.705 -61.056 1.00 80.62 445 GLY A CA 1
ATOM 3522 C C . GLY A 1 445 ? 33.989 6.695 -60.308 1.00 80.62 445 GLY A C 1
ATOM 3523 O O . GLY A 1 445 ? 34.490 6.396 -59.222 1.00 80.62 445 GLY A O 1
ATOM 3524 N N . CYS A 1 446 ? 34.107 7.919 -60.828 1.00 82.06 446 CYS A N 1
ATOM 3525 C CA . CYS A 1 446 ? 34.815 9.010 -60.164 1.00 82.06 446 CYS A CA 1
ATOM 3526 C C . CYS A 1 446 ? 34.158 9.408 -58.833 1.00 82.06 446 CYS A C 1
ATOM 3528 O O . CYS A 1 446 ? 34.860 9.622 -57.841 1.00 82.06 446 CYS A O 1
ATOM 3530 N N . TYR A 1 447 ? 32.826 9.500 -58.784 1.00 79.31 447 TYR A N 1
ATOM 3531 C CA . TYR A 1 447 ? 32.085 9.848 -57.573 1.00 79.31 447 TYR A CA 1
ATOM 3532 C C . TYR A 1 447 ? 32.234 8.777 -56.488 1.00 79.31 447 TYR A C 1
ATOM 3534 O O . TYR A 1 447 ? 32.614 9.103 -55.364 1.00 79.31 447 TYR A O 1
ATOM 3542 N N . ALA A 1 448 ? 32.033 7.505 -56.828 1.00 75.12 448 ALA A N 1
ATOM 3543 C CA . ALA A 1 448 ? 32.182 6.371 -55.924 1.00 75.12 448 ALA A CA 1
ATOM 3544 C C . ALA A 1 448 ? 33.611 6.289 -55.367 1.00 75.12 448 ALA A C 1
ATOM 3546 O O . ALA A 1 448 ? 33.804 6.230 -54.151 1.00 75.12 448 ALA A O 1
ATOM 3547 N N . GLN A 1 449 ? 34.624 6.410 -56.231 1.00 79.12 449 GLN A N 1
ATOM 3548 C CA . GLN A 1 449 ? 36.023 6.393 -55.809 1.00 79.12 449 GLN A CA 1
ATOM 3549 C C . GLN A 1 449 ? 36.386 7.619 -54.948 1.00 79.12 449 GLN A C 1
ATOM 3551 O O . GLN A 1 449 ? 37.170 7.521 -54.001 1.00 79.12 449 GLN A O 1
ATOM 3556 N N . SER A 1 450 ? 35.813 8.790 -55.240 1.00 76.06 450 SER A N 1
ATOM 3557 C CA . SER A 1 450 ? 35.969 10.000 -54.421 1.00 76.06 450 SER A CA 1
ATOM 3558 C C . SER A 1 450 ? 35.330 9.838 -53.039 1.00 76.06 450 SER A C 1
ATOM 3560 O O . SER A 1 450 ? 35.933 10.214 -52.027 1.00 76.06 450 SER A O 1
ATOM 3562 N N . LEU A 1 451 ? 34.147 9.224 -52.976 1.00 72.25 451 LEU A N 1
ATOM 3563 C CA . LEU A 1 451 ? 33.422 8.942 -51.742 1.00 72.25 451 LEU A CA 1
ATOM 3564 C C . LEU A 1 451 ? 34.229 7.994 -50.842 1.00 72.25 451 LEU A C 1
ATOM 3566 O O . LEU A 1 451 ? 34.471 8.302 -49.673 1.00 72.25 451 LEU A O 1
ATOM 3570 N N . GLU A 1 452 ? 34.756 6.905 -51.405 1.00 77.06 452 GLU A N 1
ATOM 3571 C CA . GLU A 1 452 ? 35.632 5.966 -50.694 1.00 77.06 452 GLU A CA 1
ATOM 3572 C C . GLU A 1 452 ? 36.899 6.643 -50.159 1.00 77.06 452 GLU A C 1
ATOM 3574 O O . GLU A 1 452 ? 37.273 6.458 -48.995 1.00 77.06 452 GLU A O 1
ATOM 3579 N N . ARG A 1 453 ? 37.537 7.505 -50.964 1.00 75.62 453 ARG A N 1
ATOM 3580 C CA . ARG A 1 453 ? 38.710 8.284 -50.533 1.00 75.62 453 ARG A CA 1
ATOM 3581 C C . ARG A 1 453 ? 38.375 9.235 -49.380 1.00 75.62 453 ARG A C 1
ATOM 3583 O O . ARG A 1 453 ? 39.203 9.408 -48.481 1.00 75.62 453 ARG A O 1
ATOM 3590 N N . ARG A 1 454 ? 37.187 9.851 -49.370 1.00 70.38 454 ARG A N 1
ATOM 3591 C CA . ARG A 1 454 ? 36.730 10.731 -48.278 1.00 70.38 454 ARG A CA 1
ATOM 3592 C C . ARG A 1 454 ? 36.458 9.946 -46.994 1.00 70.38 454 ARG A C 1
ATOM 3594 O O . ARG A 1 454 ? 36.947 10.354 -45.938 1.00 70.38 454 ARG A O 1
ATOM 3601 N N . PHE A 1 455 ? 35.799 8.792 -47.080 1.00 68.44 455 PHE A N 1
ATOM 3602 C CA . PHE A 1 455 ? 35.584 7.914 -45.924 1.00 68.44 455 PHE A CA 1
ATOM 3603 C C . PHE A 1 455 ? 36.899 7.375 -45.341 1.00 68.44 455 PHE A C 1
ATOM 3605 O O . PHE A 1 455 ? 37.097 7.402 -44.123 1.00 68.44 455 PHE A O 1
ATOM 3612 N N . ALA A 1 456 ? 37.849 6.974 -46.191 1.00 69.19 456 ALA A N 1
ATOM 3613 C CA . ALA A 1 456 ? 39.170 6.519 -45.755 1.00 69.19 456 ALA A CA 1
ATOM 3614 C C . ALA A 1 456 ? 39.972 7.621 -45.032 1.00 69.19 456 ALA A C 1
ATOM 3616 O O . ALA A 1 456 ? 40.662 7.352 -44.043 1.00 69.19 456 ALA A O 1
ATOM 3617 N N . ARG A 1 457 ? 39.866 8.879 -45.485 1.00 70.44 457 ARG A N 1
ATOM 3618 C CA . ARG A 1 457 ? 40.490 10.036 -44.815 1.00 70.44 457 ARG A CA 1
ATOM 3619 C C . ARG A 1 457 ? 39.815 10.370 -43.481 1.00 70.44 457 ARG A C 1
ATOM 3621 O O . ARG A 1 457 ? 40.525 10.665 -42.520 1.00 70.44 457 ARG A O 1
ATOM 3628 N N . GLY A 1 458 ? 38.486 10.277 -43.398 1.00 66.81 458 GLY A N 1
ATOM 3629 C CA . GLY A 1 458 ? 37.727 10.478 -42.156 1.00 66.81 458 GLY A CA 1
ATOM 3630 C C . GLY A 1 458 ? 38.118 9.480 -41.062 1.00 66.81 458 GLY A C 1
ATOM 3631 O O . GLY A 1 458 ? 38.448 9.881 -39.945 1.00 66.81 458 GLY A O 1
ATOM 3632 N N . ARG A 1 459 ? 38.222 8.189 -41.411 1.00 62.25 459 ARG A N 1
ATOM 3633 C CA . ARG A 1 459 ? 38.624 7.115 -40.484 1.00 62.25 459 ARG A CA 1
ATOM 3634 C C . ARG A 1 459 ? 40.049 7.305 -39.935 1.00 62.25 459 ARG A C 1
ATOM 3636 O O . ARG A 1 459 ? 40.287 7.105 -38.746 1.00 62.25 459 ARG A O 1
ATOM 3643 N N . LYS A 1 460 ? 40.995 7.777 -40.763 1.00 63.34 460 LYS A N 1
ATOM 3644 C CA . LYS A 1 460 ? 42.370 8.108 -40.326 1.00 63.34 460 LYS A CA 1
ATOM 3645 C C . LYS A 1 460 ? 42.437 9.319 -39.385 1.00 63.34 460 LYS A C 1
ATOM 3647 O O . LYS A 1 460 ? 43.318 9.363 -38.529 1.00 63.34 460 LYS A O 1
ATOM 3652 N N . ARG A 1 461 ? 41.539 10.300 -39.532 1.00 61.66 461 ARG A N 1
ATOM 3653 C CA . ARG A 1 461 ? 41.456 11.469 -38.636 1.00 61.66 461 ARG A CA 1
ATOM 3654 C C . ARG A 1 461 ? 40.869 11.105 -37.269 1.00 61.66 461 ARG A C 1
ATOM 3656 O O . ARG A 1 461 ? 41.438 11.525 -36.267 1.00 61.66 461 ARG A O 1
ATOM 3663 N N . GLY A 1 462 ? 39.824 10.274 -37.230 1.00 59.16 462 GLY A N 1
ATOM 3664 C CA . GLY A 1 462 ? 39.227 9.778 -35.980 1.00 59.16 462 GLY A CA 1
ATOM 3665 C C . GLY A 1 462 ? 40.217 8.989 -35.114 1.00 59.16 462 GLY A C 1
ATOM 3666 O O . GLY A 1 462 ? 40.403 9.312 -33.944 1.00 59.16 462 GLY A O 1
ATOM 3667 N N . ASN A 1 463 ? 40.963 8.049 -35.711 1.00 57.31 463 ASN A N 1
ATOM 3668 C CA . ASN A 1 463 ? 41.989 7.281 -34.986 1.00 57.31 463 ASN A CA 1
ATOM 3669 C C . ASN A 1 463 ? 43.130 8.151 -34.431 1.00 57.31 463 ASN A C 1
ATOM 3671 O O . ASN A 1 463 ? 43.689 7.838 -33.384 1.00 57.31 463 ASN A O 1
ATOM 3675 N N . ARG A 1 464 ? 43.487 9.250 -35.111 1.00 61.91 464 ARG A N 1
ATOM 3676 C CA . ARG A 1 464 ? 44.512 10.187 -34.620 1.00 61.91 464 ARG A CA 1
ATOM 3677 C C . ARG A 1 464 ? 44.029 11.025 -33.438 1.00 61.91 464 ARG A C 1
ATOM 3679 O O . ARG A 1 464 ? 44.857 11.377 -32.607 1.00 61.91 464 ARG A O 1
ATOM 3686 N N . HIS A 1 465 ? 42.735 11.337 -33.362 1.00 56.47 465 HIS A N 1
ATOM 3687 C CA . HIS A 1 465 ? 42.145 12.017 -32.206 1.00 56.47 465 HIS A CA 1
ATOM 3688 C C . HIS A 1 465 ? 42.069 11.086 -30.991 1.00 56.47 465 HIS A C 1
ATOM 3690 O O . HIS A 1 465 ? 42.574 11.450 -29.935 1.00 56.47 465 HIS A O 1
ATOM 3696 N N . ALA A 1 466 ? 41.575 9.855 -31.164 1.00 56.16 466 ALA A N 1
ATOM 3697 C CA . ALA A 1 466 ? 41.524 8.855 -30.091 1.00 56.16 466 ALA A CA 1
ATOM 3698 C C . ALA A 1 466 ? 42.921 8.518 -29.527 1.00 56.16 466 ALA A C 1
ATOM 3700 O O . ALA A 1 466 ? 43.117 8.452 -28.317 1.00 56.16 466 ALA A O 1
ATOM 3701 N N . ALA A 1 467 ? 43.931 8.395 -30.397 1.00 59.62 467 ALA A N 1
ATOM 3702 C CA . ALA A 1 467 ? 45.319 8.187 -29.977 1.00 59.62 467 ALA A CA 1
ATOM 3703 C C . ALA A 1 467 ? 45.947 9.410 -29.281 1.00 59.62 467 ALA A C 1
ATOM 3705 O O . ALA A 1 467 ? 46.947 9.267 -28.578 1.00 59.62 467 ALA A O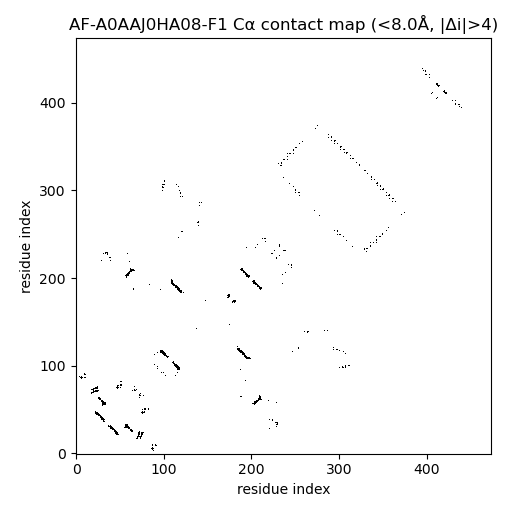 1
ATOM 3706 N N . ARG A 1 468 ? 45.396 10.615 -29.487 1.00 62.41 468 ARG A N 1
ATOM 3707 C CA . ARG A 1 468 ? 45.826 11.834 -28.792 1.00 62.41 468 ARG A CA 1
ATOM 3708 C C . ARG A 1 468 ? 45.208 11.918 -27.400 1.00 62.41 468 ARG A C 1
ATOM 3710 O O . ARG A 1 468 ? 45.936 12.227 -26.470 1.00 62.41 468 ARG A O 1
ATOM 3717 N N . GLU A 1 469 ? 43.929 11.589 -27.241 1.00 59.12 469 GLU A N 1
ATOM 3718 C CA . GLU A 1 469 ? 43.270 11.613 -25.925 1.00 59.12 469 GLU A CA 1
ATOM 3719 C C . GLU A 1 469 ? 43.819 10.550 -24.966 1.00 59.12 469 GLU A C 1
ATOM 3721 O O . GLU A 1 469 ? 44.072 10.850 -23.801 1.00 59.12 469 GLU A O 1
ATOM 3726 N N . LEU A 1 470 ? 44.157 9.358 -25.471 1.00 55.62 470 LEU A N 1
ATOM 3727 C CA . LEU A 1 470 ? 44.832 8.316 -24.683 1.00 55.62 470 LEU A CA 1
ATOM 3728 C C . LEU A 1 470 ? 46.243 8.709 -24.208 1.00 55.62 470 LEU A C 1
ATOM 3730 O O . LEU A 1 470 ? 46.736 8.136 -23.246 1.00 55.62 470 LEU A O 1
ATOM 3734 N N . ARG A 1 471 ? 46.897 9.681 -24.859 1.00 55.47 471 ARG A N 1
ATOM 3735 C CA . ARG A 1 471 ? 48.212 10.208 -24.443 1.00 55.47 471 ARG A CA 1
ATOM 3736 C C . ARG A 1 471 ? 48.130 11.383 -23.467 1.00 55.47 471 ARG A C 1
ATOM 3738 O O . ARG A 1 471 ? 49.164 11.777 -22.952 1.00 55.47 471 ARG A O 1
ATOM 3745 N N . PHE A 1 472 ? 46.947 11.960 -23.259 1.00 54.59 472 PHE A N 1
ATOM 3746 C CA . PHE A 1 472 ? 46.724 13.036 -22.285 1.00 54.59 472 PHE A CA 1
ATOM 3747 C C . PHE A 1 472 ? 46.094 12.534 -20.973 1.00 54.59 472 PHE A C 1
ATOM 3749 O O . PHE A 1 472 ? 46.042 13.291 -20.012 1.00 54.59 472 PHE A O 1
ATOM 3756 N N . SER A 1 473 ? 45.619 11.281 -20.929 1.00 48.66 473 SER A N 1
ATOM 3757 C CA . SER A 1 473 ? 45.071 10.628 -19.721 1.00 48.66 473 SER A CA 1
ATOM 3758 C C . SER A 1 473 ? 46.034 9.634 -19.047 1.00 48.66 473 SER A C 1
ATOM 3760 O O . SER A 1 473 ? 45.624 8.929 -18.127 1.00 48.66 473 SER A O 1
ATOM 3762 N N . ALA A 1 474 ? 47.287 9.564 -19.500 1.00 42.12 474 ALA A N 1
ATOM 3763 C CA . ALA A 1 474 ? 48.397 8.852 -18.861 1.00 42.12 474 ALA A CA 1
ATOM 3764 C C . ALA A 1 474 ? 49.482 9.873 -18.521 1.00 42.12 474 ALA A C 1
ATOM 3766 O O . ALA A 1 474 ? 50.115 9.715 -17.455 1.00 42.12 474 ALA A O 1
#

Nearest PDB structures (foldseek):
  8zak-assembly1_A  TM=5.951E-01  e=5.014E-06  Campylobacter jejuni
  8zak-assembly2_B  TM=5.905E-01  e=8.587E-06  Campylobacter jejuni
  3euh-assembly1_B  TM=4.413E-01  e=1.009E+00  Escherichia coli K-12
  1t98-assembly1_A  TM=4.292E-01  e=2.262E+00  Escherichia coli
  3euh-assembly1_A  TM=2.947E-01  e=6.219E-01  Escherichia coli K-12

Radius of gyration: 38.24 Å; Cα contacts (8 Å, |Δi|>4): 481; chains: 1; bounding box: 78×54×136 Å

Sequence (474 aa):
MSLFLDRQLYFERFKKDRVAVGESYACTLLQWPGTTDEALFREELSLASQVKSYDARRLNIIIAPLDTADPTNFAGFEALVERHNIPGSFLDERSQGSWSFGYCPDTPTSSCLWIHFLLKDVERSEPSAPHSDSPRQKPLHRRLLSLLQRPASTAADKGTEMHEMHEPKIKYGQSGEAGKPYSPKWTRRSFFLRVEGARTDTSTVTLVCFAPSTFLKDDLVDLPQRVDCAKVMVNPHILLEIILYDLYMQLDTTLWELRKIFTVEQEHFGYLTASPTKPLSDIDFSALHLLADYIIMLREGSEALLATLDAVVEHHGSTVSAMLATEGAALLHRQTQTALEYRRRLVRATGERAATFEKRINNLINLFFNHISQQDNAMLMRDSASVKAIAVITLVFLPVTTVATICGSQFFYNGDDGGIAMDPSGWFMFAISTALSVILLLAWGCYAQSLERRFARGRKRGNRHAARELRFSA

Organism: NCBI:txid260671

pLDDT: mean 73.51, std 18.86, range [22.47, 97.0]

Secondary structure (DSSP, 8-state):
--SS--HHHHHHHHHHT----SSEEEEEEEEE-S-TTPPPEEEEEEEHHHHHH----SEEEEEE----S-TTTHHHHHHHHHHTT--HHHHHHHHHT--EEEEEEEETTEEEEEEEEEEE--------S--S----PPPHHHHHHHTT---------------------------STTTPPP---EEEEEEEEEEESTTSTT-EEEEEEES--HHHHHHHHSHHHHS-HHHHHH-THHHHHHHHHHHHHHHHHHHHHHHHHHHHHHHHHHHHHH-TTS-GGG--HHHHHHHHHHHHHHHHHHHHHHHHHHHHHHHHHHTHHHH-SSHHHHHHHHHHHHHHHHHHHHHHHHHHHHHHHHHHHHHHHHHHHHHHHHHHHHHHHHTHHHHHHHHHHHHHHHHHHHHHHHHTSTTEEE-TTSSEEE-GGGHHHHHHHHHHHHHHHHHHHHHHHHHHHHHHHHHHHHHHHHHHHTTT--

Solvent-accessible surface area (backbone atoms only — not comparable to full-atom values): 27316 Å² total; per-residue (Å²): 133,76,95,60,77,65,40,65,62,48,48,50,56,60,42,74,83,50,65,62,51,65,45,47,24,74,28,41,40,37,34,28,78,76,55,97,86,59,70,69,44,79,47,78,36,55,34,15,68,51,63,63,64,62,86,83,44,32,34,34,40,34,44,34,61,63,93,57,98,51,36,40,46,42,37,21,51,50,26,49,38,65,70,66,65,57,59,31,65,62,57,53,45,59,75,73,58,42,58,45,63,50,77,47,77,78,47,103,34,26,36,38,36,36,40,36,42,50,44,76,56,79,89,76,80,80,82,82,74,92,75,92,71,96,68,83,86,74,63,62,69,62,60,58,41,55,77,74,57,88,81,85,89,80,82,89,86,89,84,82,94,72,95,67,81,81,68,83,89,68,80,89,79,57,66,57,75,84,76,36,77,85,72,87,56,66,53,62,35,38,38,39,40,36,39,36,40,55,98,43,99,73,38,30,39,40,38,39,33,25,40,62,54,70,70,51,51,53,48,63,69,49,32,72,83,78,42,64,64,71,55,39,73,76,42,58,63,54,57,50,49,55,50,53,46,54,57,46,50,52,53,52,51,52,52,53,54,53,48,54,56,48,52,55,51,51,53,53,48,54,52,46,74,74,42,84,83,67,68,76,84,79,62,62,65,66,59,56,50,52,52,51,52,53,40,51,55,51,28,52,40,28,54,39,51,34,53,32,42,51,53,50,47,52,52,56,64,66,50,56,84,81,69,62,87,44,74,68,56,46,51,51,50,52,52,50,52,53,51,44,52,50,50,38,53,52,36,48,54,48,28,54,50,33,52,54,48,49,55,49,51,53,51,49,53,52,54,46,54,53,48,51,53,49,48,52,52,50,49,57,60,68,51,37,63,59,61,50,46,53,53,49,50,50,67,54,45,54,58,54,50,52,50,52,52,57,64,71,37,90,68,56,46,75,37,98,84,78,45,84,40,66,58,88,71,54,62,55,56,58,53,51,51,53,50,52,52,52,51,50,53,51,52,46,53,52,47,54,53,49,51,52,54,50,53,56,52,51,56,57,52,52,54,55,50,56,59,47,54,62,64,74,79,108

Mean predicted aligned error: 15.82 Å

Foldseek 3Di:
DDPDDDQVVLVVVVVVLAAADAFFFFKWKWADAQDQPDDIDIDTDGGLVCLQDPDAHQEIEMEGAAPDSDNHHVSNVVSNCVNQVPGSVLVVCLVVQAFDWDKDDPDPFKIKIKTKAKAFDDDDDDPPDDDDDDDDDDAVVVVVVVVVDDDDDDDDDDDDDDDDDDDPPDDDDDDDPHPDHDDTDMDIKMKMWMWGRHPHPSIHIYIYIHPQDPVLVVCVNCVVVPDRVNLCSLPVCVNVLSRLVSSLVVLLVLLVVLVVSVVSVVVVLVVCLVPVPDDPVVDDPVVLVVSLVNLVRSLVSLVSSLVNLVVSLVVLVVCQVPRPPDPVSNVSSVVSSVSSVVSSVSSVVSSVSSVVVSVVSVVSVVVVVVSVVVSVVVVVVVVCVVVVVVVVCCLQCVLVVVLVVVVPPPQWDQDPVRDTDHDPVCVVSVVVSVVVSVVSVVVVVVVVVVVVVVVVVVVVVVVVVVVVVVVVVD